Protein 8JGO (pdb70)

Radius of gyration: 25.56 Å; Cα contacts (8 Å, |Δi|>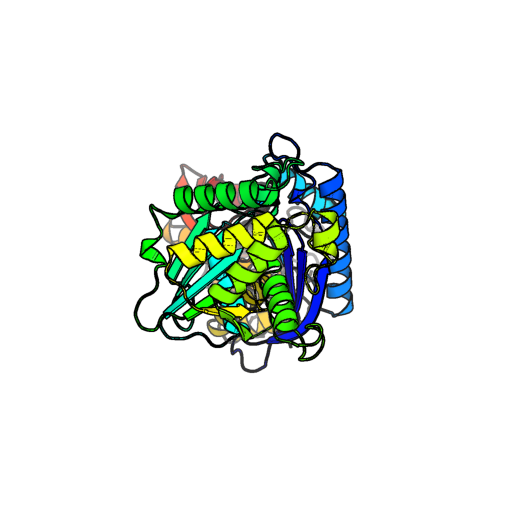4): 953; chains: 1; bounding box: 52×84×46 Å

Structure (mmCIF, N/CA/C/O backbone):
data_8JGO
#
_entry.id   8JGO
#
_cell.length_a   167.070
_cell.length_b   167.070
_cell.length_c   39.420
_cell.angle_alpha   90.00
_cell.angle_beta   90.00
_cell.angle_gamma   120.00
#
_symmetry.space_group_name_H-M   'P 61'
#
loop_
_entity.id
_entity.type
_entity.pdbx_description
1 polymer Exopolyphosphatase
2 non-polymer 'SULFATE ION'
3 non-polymer 'MAGNESIUM ION'
4 water water
#
loop_
_atom_site.group_PDB
_atom_site.id
_atom_site.type_symbol
_atom_site.label_atom_id
_atom_site.label_alt_id
_atom_site.label_comp_id
_atom_site.label_asym_id
_atom_site.label_entity_id
_atom_site.label_seq_id
_atom_site.pdbx_PDB_ins_code
_atom_site.Cartn_x
_atom_site.Cartn_y
_atom_site.Cartn_z
_atom_site.occupancy
_atom_site.B_iso_or_equiv
_atom_site.auth_seq_id
_atom_site.auth_comp_id
_atom_site.auth_asym_id
_atom_site.auth_atom_id
_atom_site.pdbx_PDB_model_num
ATOM 1 N N . HIS A 1 20 ? -20.410 35.083 -11.680 1.00 74.97 0 HIS A N 1
ATOM 2 C CA . HIS A 1 20 ? -20.423 35.681 -10.356 1.00 81.05 0 HIS A CA 1
ATOM 3 C C . HIS A 1 20 ? -21.701 36.496 -10.179 1.00 79.16 0 HIS A C 1
ATOM 4 O O . HIS A 1 20 ? -22.334 36.912 -11.154 1.00 64.40 0 HIS A O 1
ATOM 6 N N . MET A 1 21 ? -22.072 36.700 -8.912 1.00 70.38 1 MET A N 1
ATOM 7 C CA . MET A 1 21 ? -23.321 37.368 -8.561 1.00 66.96 1 MET A CA 1
ATOM 8 C C . MET A 1 21 ? -23.379 38.758 -9.182 1.00 61.18 1 MET A C 1
ATOM 9 O O . MET A 1 21 ? -22.412 39.519 -9.097 1.00 59.76 1 MET A O 1
ATOM 14 N N . ARG A 1 22 ? -24.505 39.079 -9.830 1.00 59.38 2 ARG A N 1
ATOM 15 C CA . ARG A 1 22 ? -24.787 40.429 -10.319 1.00 53.70 2 ARG A CA 1
ATOM 16 C C . ARG A 1 22 ? -25.902 41.030 -9.477 1.00 44.55 2 ARG A C 1
ATOM 17 O O . ARG A 1 22 ? -26.929 40.382 -9.253 1.00 51.44 2 ARG A O 1
ATOM 25 N N . VAL A 1 23 ? -25.689 42.260 -9.012 1.00 39.95 3 VAL A N 1
ATOM 26 C CA . VAL A 1 23 ? -26.541 42.921 -8.035 1.00 45.92 3 VAL A CA 1
ATOM 27 C C . VAL A 1 23 ? -26.882 44.314 -8.542 1.00 40.77 3 VAL A C 1
ATOM 28 O O . VAL A 1 23 ? -26.042 44.985 -9.150 1.00 42.21 3 VAL A O 1
ATOM 32 N N . ALA A 1 24 ? -28.112 44.749 -8.281 1.00 45.65 4 ALA A N 1
ATOM 33 C CA . ALA A 1 24 ? -28.596 46.066 -8.671 1.00 35.54 4 ALA A CA 1
ATOM 34 C C . ALA A 1 24 ? -29.144 46.765 -7.442 1.00 33.11 4 ALA A C 1
ATOM 35 O O . ALA A 1 24 ? -29.981 46.206 -6.723 1.00 30.78 4 ALA A O 1
ATOM 37 N N . VAL A 1 25 ? -28.657 47.975 -7.188 1.00 31.87 5 VAL A N 1
ATOM 38 C CA . VAL A 1 25 ? -29.137 48.782 -6.080 1.00 28.31 5 VAL A CA 1
ATOM 39 C C . VAL A 1 25 ? -29.453 50.167 -6.612 1.00 28.82 5 VAL A C 1
ATOM 40 O O . VAL A 1 25 ? -28.863 50.627 -7.593 1.00 29.11 5 VAL A O 1
ATOM 44 N N . ALA A 1 26 ? -30.398 50.831 -5.955 1.00 30.21 6 ALA A N 1
ATOM 45 C CA . ALA A 1 26 ? -30.811 52.159 -6.374 1.00 33.01 6 ALA A CA 1
ATOM 46 C C . ALA A 1 26 ? -31.262 52.944 -5.153 1.00 28.75 6 ALA A C 1
ATOM 47 O O . ALA A 1 26 ? -31.709 52.370 -4.159 1.00 30.20 6 ALA A O 1
ATOM 49 N N . ASP A 1 27 ? -31.122 54.266 -5.226 1.00 29.80 7 ASP A N 1
ATOM 50 C CA . ASP A 1 27 ? -31.624 55.152 -4.186 1.00 25.41 7 ASP A CA 1
ATOM 51 C C . ASP A 1 27 ? -32.439 56.279 -4.808 1.00 30.94 7 ASP A C 1
ATOM 52 O O . ASP A 1 27 ? -32.078 56.830 -5.851 1.00 32.00 7 ASP A O 1
ATOM 57 N N . VAL A 1 28 ? -33.532 56.612 -4.143 1.00 26.09 8 VAL A N 1
ATOM 58 C CA . VAL A 1 28 ? -34.450 57.663 -4.553 1.00 27.39 8 VAL A CA 1
ATOM 59 C C . VAL A 1 28 ? -34.282 58.812 -3.569 1.00 26.82 8 VAL A C 1
ATOM 60 O O . VAL A 1 28 ? -34.685 58.702 -2.408 1.00 27.37 8 VAL A O 1
ATOM 64 N N . GLY A 1 29 ? -33.695 59.910 -4.020 1.00 27.59 9 GLY A N 1
ATOM 65 C CA . GLY A 1 29 ? -33.454 61.077 -3.202 1.00 26.43 9 GLY A CA 1
ATOM 66 C C . GLY A 1 29 ? -34.461 62.184 -3.448 1.00 28.98 9 GLY A C 1
ATOM 67 O O . GLY A 1 29 ? -35.561 61.961 -3.961 1.00 34.24 9 GLY A O 1
ATOM 68 N N . THR A 1 30 ? -34.083 63.405 -3.083 1.00 30.29 10 THR A N 1
ATOM 69 C CA . THR A 1 30 ? -34.984 64.536 -3.240 1.00 27.93 10 THR A CA 1
ATOM 70 C C . THR A 1 30 ? -34.771 65.263 -4.552 1.00 34.44 10 THR A C 1
ATOM 71 O O . THR A 1 30 ? -35.738 65.749 -5.150 1.00 39.12 10 THR A O 1
ATOM 75 N N . ASN A 1 31 ? -33.533 65.329 -5.022 1.00 30.80 11 ASN A N 1
ATOM 76 C CA . ASN A 1 31 ? -33.227 65.925 -6.309 1.00 35.45 11 ASN A CA 1
ATOM 77 C C . ASN A 1 31 ? -33.128 64.901 -7.428 1.00 39.40 11 ASN A C 1
ATOM 78 O O . ASN A 1 31 ? -33.623 65.137 -8.530 1.00 38.86 11 ASN A O 1
ATOM 83 N N . SER A 1 32 ? -32.509 63.753 -7.181 1.00 38.25 12 SER A N 1
ATOM 84 C CA . SER A 1 32 ? -32.308 62.780 -8.243 1.00 36.51 12 SER A CA 1
ATOM 85 C C . SER A 1 32 ? -32.353 61.375 -7.673 1.00 32.36 12 SER A C 1
ATOM 86 O O . SER A 1 32 ? -32.342 61.173 -6.456 1.00 33.40 12 SER A O 1
ATOM 89 N N . SER A 1 33 ? -32.416 60.402 -8.576 1.00 32.82 13 SER A N 1
ATOM 90 C CA . SER A 1 33 ? -32.342 58.994 -8.223 1.00 35.57 13 SER A CA 1
ATOM 91 C C . SER A 1 33 ? -31.137 58.372 -8.917 1.00 38.11 13 SER A C 1
ATOM 92 O O . SER A 1 33 ? -30.740 58.809 -10.000 1.00 33.19 13 SER A O 1
ATOM 95 N N . HIS A 1 34 ? -30.565 57.345 -8.284 1.00 29.58 14 HIS A N 1
ATOM 96 C CA . HIS A 1 34 ? -29.315 56.748 -8.729 1.00 31.98 14 HIS A CA 1
ATOM 97 C C . HIS A 1 34 ? -29.403 55.236 -8.700 1.00 34.13 14 HIS A C 1
ATOM 98 O O . HIS A 1 34 ? -29.899 54.664 -7.729 1.00 35.31 14 HIS A O 1
ATOM 105 N N . LEU A 1 35 ? -28.846 54.606 -9.728 1.00 29.62 15 LEU A N 1
ATOM 106 C CA . LEU A 1 35 ? -28.772 53.161 -9.858 1.00 30.54 15 LEU A CA 1
ATOM 107 C C . LEU A 1 35 ? -27.315 52.734 -10.013 1.00 33.73 15 LEU A C 1
ATOM 108 O O . LEU A 1 35 ? -26.526 53.422 -10.664 1.00 34.17 15 LEU A O 1
ATOM 113 N N . LEU A 1 36 ? -26.967 51.591 -9.413 1.00 32.29 16 LEU A N 1
ATOM 114 C CA . LEU A 1 36 ? -25.650 50.971 -9.594 1.00 33.83 16 LEU A CA 1
ATOM 115 C C . LEU A 1 36 ? -25.848 49.490 -9.885 1.00 33.70 16 LEU A C 1
ATOM 116 O O . LEU A 1 36 ? -26.561 48.801 -9.147 1.00 36.56 16 LEU A O 1
ATOM 121 N N . ILE A 1 37 ? -25.242 49.009 -10.970 1.00 43.73 17 ILE A N 1
ATOM 122 C CA . ILE A 1 37 ? -25.216 47.591 -11.317 1.00 35.13 17 ILE A CA 1
ATOM 123 C C . ILE A 1 37 ? -23.772 47.122 -11.232 1.00 37.81 17 ILE A C 1
ATOM 124 O O . ILE A 1 37 ? -22.880 47.749 -11.810 1.00 39.50 17 ILE A O 1
ATOM 129 N N . ALA A 1 38 ? -23.543 46.032 -10.502 1.00 39.16 18 ALA A N 1
ATOM 130 C CA . ALA A 1 38 ? -22.191 45.568 -10.230 1.00 41.69 18 ALA A CA 1
ATOM 131 C C . ALA A 1 38 ? -22.199 44.056 -10.076 1.00 47.79 18 ALA A C 1
ATOM 132 O O . ALA A 1 38 ? -23.251 43.424 -9.913 1.00 46.23 18 ALA A O 1
ATOM 134 N N . GLU A 1 39 ? -20.995 43.489 -10.124 1.00 43.31 19 GLU A N 1
ATOM 135 C CA . GLU A 1 39 ? -20.756 42.058 -10.026 1.00 47.34 19 GLU A CA 1
ATOM 136 C C . GLU A 1 39 ? -19.765 41.812 -8.901 1.00 52.53 19 GLU A C 1
ATOM 137 O O . GLU A 1 39 ? -18.741 42.501 -8.816 1.00 49.50 19 GLU A O 1
ATOM 143 N N . ALA A 1 40 ? -20.074 40.850 -8.031 1.00 51.72 20 ALA A N 1
ATOM 144 C CA . ALA A 1 40 ? -19.191 40.558 -6.909 1.00 53.74 20 ALA A CA 1
ATOM 145 C C . ALA A 1 40 ? -17.863 40.011 -7.414 1.00 57.13 20 ALA A C 1
ATOM 146 O O . ALA A 1 40 ? -17.781 39.411 -8.488 1.00 56.78 20 ALA A O 1
ATOM 148 N N . LEU A 1 41 ? -16.808 40.262 -6.644 1.00 59.63 21 LEU A N 1
ATOM 149 C CA . LEU A 1 41 ? -15.461 39.798 -6.943 1.00 62.40 21 LEU A CA 1
ATOM 150 C C . LEU A 1 41 ? -15.212 38.434 -6.297 1.00 65.72 21 LEU A C 1
ATOM 151 O O . LEU A 1 41 ? -15.717 38.163 -5.201 1.00 64.23 21 LEU A O 1
ATOM 156 N N . PRO A 1 42 ? -14.441 37.557 -6.949 1.00 71.92 22 PRO A N 1
ATOM 157 C CA . PRO A 1 42 ? -14.209 36.218 -6.390 1.00 69.27 22 PRO A CA 1
ATOM 158 C C . PRO A 1 42 ? -13.427 36.275 -5.088 1.00 74.68 22 PRO A C 1
ATOM 159 O O . PRO A 1 42 ? -12.650 37.201 -4.841 1.00 74.04 22 PRO A O 1
ATOM 163 N N . GLY A 1 43 ? -13.636 35.257 -4.250 1.00 73.57 23 GLY A N 1
ATOM 164 C CA . GLY A 1 43 ? -12.973 35.160 -2.963 1.00 73.84 23 GLY A CA 1
ATOM 165 C C . GLY A 1 43 ? -13.836 35.512 -1.769 1.00 72.30 23 GLY A C 1
ATOM 166 O O . GLY A 1 43 ? -13.324 35.509 -0.644 1.00 77.22 23 GLY A O 1
ATOM 167 N N . ASP A 1 44 ? -15.125 35.797 -1.974 1.00 61.37 24 ASP A N 1
ATOM 168 C CA . ASP A 1 44 ? -16.050 36.179 -0.898 1.00 72.80 24 ASP A CA 1
ATOM 169 C C . ASP A 1 44 ? -15.465 37.284 -0.023 1.00 67.07 24 ASP A C 1
ATOM 170 O O . ASP A 1 44 ? -15.561 37.246 1.205 1.00 66.41 24 ASP A O 1
ATOM 175 N N . ALA A 1 45 ? -14.855 38.281 -0.664 1.00 60.47 25 ALA A N 1
ATOM 176 C CA . ALA A 1 45 ? -14.158 39.345 0.043 1.00 63.61 25 ALA A CA 1
ATOM 177 C C . ALA A 1 45 ? -14.966 40.630 0.154 1.00 60.24 25 ALA A C 1
ATOM 178 O O . ALA A 1 45 ? -14.436 41.628 0.647 1.00 60.11 25 ALA A O 1
ATOM 180 N N . GLY A 1 46 ? -16.222 40.635 -0.292 1.00 52.75 26 GLY A N 1
ATOM 181 C CA . GLY A 1 46 ? -17.080 41.797 -0.146 1.00 50.57 26 GLY A CA 1
ATOM 182 C C . GLY A 1 46 ? -16.890 42.890 -1.174 1.00 50.82 26 GLY A C 1
ATOM 183 O O . GLY A 1 46 ? -17.460 43.977 -1.010 1.00 51.53 26 GLY A O 1
ATOM 184 N N . GLY A 1 47 ? -16.112 42.643 -2.227 1.00 51.95 27 GLY A N 1
ATOM 185 C CA . GLY A 1 47 ? -15.844 43.640 -3.238 1.00 53.39 27 GLY A CA 1
ATOM 186 C C . GLY A 1 47 ? -16.689 43.445 -4.486 1.00 51.77 27 GLY A C 1
ATOM 187 O O . GLY A 1 47 ? -17.310 42.408 -4.689 1.00 45.75 27 GLY A O 1
ATOM 188 N N . PHE A 1 48 ? -16.704 44.478 -5.329 1.00 46.99 28 PHE A N 1
ATOM 189 C CA . PHE A 1 48 ? -17.489 44.431 -6.553 1.00 46.45 28 PHE A CA 1
ATOM 190 C C . PHE A 1 48 ? -16.770 45.169 -7.671 1.00 46.88 28 PHE A C 1
ATOM 191 O O . PHE A 1 48 ? -15.920 46.032 -7.435 1.00 48.72 28 PHE A O 1
ATOM 199 N N . ARG A 1 49 ? -17.131 44.808 -8.900 1.00 46.19 29 ARG A N 1
ATOM 200 C CA . ARG A 1 49 ? -16.730 45.514 -10.108 1.00 52.54 29 ARG A CA 1
ATOM 201 C C . ARG A 1 49 ? -17.955 46.192 -10.711 1.00 48.85 29 ARG A C 1
ATOM 202 O O . ARG A 1 49 ? -18.991 45.548 -10.893 1.00 47.34 29 ARG A O 1
ATOM 210 N N . VAL A 1 50 ? -17.833 47.482 -11.024 1.00 53.68 30 VAL A N 1
ATOM 211 C CA . VAL A 1 50 ? -18.960 48.245 -11.550 1.00 46.48 30 VAL A CA 1
ATOM 212 C C . VAL A 1 50 ? -19.276 47.795 -12.971 1.00 50.64 30 VAL A C 1
ATOM 213 O O . VAL A 1 50 ? -18.388 47.715 -13.827 1.00 52.90 30 VAL A O 1
ATOM 217 N N . ILE A 1 51 ? -20.551 47.528 -13.235 1.00 46.42 31 ILE A N 1
ATOM 218 C CA . ILE A 1 51 ? -21.021 47.210 -14.576 1.00 45.80 31 ILE A CA 1
ATOM 219 C C . ILE A 1 51 ? -21.652 48.424 -15.244 1.00 52.71 31 ILE A C 1
ATOM 220 O O . ILE A 1 51 ? -21.290 48.781 -16.365 1.00 53.03 31 ILE A O 1
ATOM 225 N N . ASP A 1 52 ? -22.592 49.081 -14.563 1.00 40.67 32 ASP A N 1
ATOM 226 C CA . ASP A 1 52 ? -23.252 50.240 -15.143 1.00 49.47 32 ASP A CA 1
ATOM 227 C C . ASP A 1 52 ? -23.814 51.122 -14.036 1.00 46.81 32 ASP A C 1
ATOM 228 O O . ASP A 1 52 ? -24.071 50.661 -12.919 1.00 43.97 32 ASP A O 1
ATOM 233 N N . THR A 1 53 ? -23.968 52.405 -14.351 1.00 47.24 33 THR A N 1
ATOM 234 C CA . THR A 1 53 ? -24.545 53.368 -13.434 1.00 40.19 33 THR A CA 1
ATOM 235 C C . THR A 1 53 ? -25.513 54.248 -14.202 1.00 46.14 33 THR A C 1
ATOM 236 O O . THR A 1 53 ? -25.315 54.509 -15.391 1.00 47.46 33 THR A O 1
ATOM 240 N N . LEU A 1 54 ? -26.555 54.712 -13.513 1.00 38.49 34 LEU A N 1
ATOM 241 C CA . LEU A 1 54 ? -27.539 55.607 -14.108 1.00 42.14 34 LEU A CA 1
ATOM 242 C C . LEU A 1 54 ? -27.980 56.634 -13.070 1.00 39.07 34 LEU A C 1
ATOM 243 O O . LEU A 1 54 ? -28.018 56.340 -11.869 1.00 39.09 34 LEU A O 1
ATOM 248 N N . LYS A 1 55 ? -28.249 57.852 -13.536 1.00 39.44 35 LYS A N 1
ATOM 249 C CA . LYS A 1 55 ? -28.839 58.913 -12.730 1.00 34.16 35 LYS A CA 1
ATOM 250 C C . LYS A 1 55 ? -30.114 59.390 -13.415 1.00 44.08 35 LYS A C 1
ATOM 251 O O . LYS A 1 55 ? -30.161 59.488 -14.643 1.00 40.35 35 LYS A O 1
ATOM 257 N N . ASP A 1 56 ? -31.152 59.652 -12.626 1.00 40.30 36 ASP A N 1
ATOM 258 C CA . ASP A 1 56 ? -32.415 60.175 -13.124 1.00 42.88 36 ASP A CA 1
ATOM 259 C C . ASP A 1 56 ? -32.720 61.445 -12.351 1.00 41.17 36 ASP A C 1
ATOM 260 O O . ASP A 1 56 ? -32.654 61.451 -11.114 1.00 29.44 36 ASP A O 1
ATOM 265 N N . ARG A 1 57 ? -33.021 62.530 -13.070 1.00 33.44 37 ARG A N 1
ATOM 266 C CA . ARG A 1 57 ? -33.315 63.806 -12.412 1.00 44.58 37 ARG A CA 1
ATOM 267 C C . ARG A 1 57 ? -34.794 63.797 -12.014 1.00 45.09 37 ARG A C 1
ATOM 268 O O . ARG A 1 57 ? -35.661 64.373 -12.674 1.00 35.16 37 ARG A O 1
ATOM 276 N N . THR A 1 58 ? -35.081 63.121 -10.887 1.00 38.32 38 THR A N 1
ATOM 277 C CA . THR A 1 58 ? -36.469 62.898 -10.497 1.00 37.53 38 THR A CA 1
ATOM 278 C C . THR A 1 58 ? -37.093 64.143 -9.882 1.00 35.70 38 THR A C 1
ATOM 279 O O . THR A 1 58 ? -38.275 64.406 -10.113 1.00 32.82 38 THR A O 1
ATOM 283 N N . ARG A 1 59 ? -36.334 64.894 -9.083 1.00 37.81 39 ARG A N 1
ATOM 284 C CA . ARG A 1 59 ? -36.760 66.199 -8.566 1.00 39.13 39 ARG A CA 1
ATOM 285 C C . ARG A 1 59 ? -38.079 66.100 -7.794 1.00 34.90 39 ARG A C 1
ATOM 286 O O . ARG A 1 59 ? -38.957 66.952 -7.898 1.00 39.09 39 ARG A O 1
ATOM 294 N N . LEU A 1 60 ? -38.196 65.052 -6.973 1.00 39.90 40 LEU A N 1
ATOM 295 C CA . LEU A 1 60 ? -39.370 64.886 -6.122 1.00 34.13 40 LEU A CA 1
ATOM 296 C C . LEU A 1 60 ? -39.585 66.079 -5.197 1.00 39.29 40 LEU A C 1
ATOM 297 O O . LEU A 1 60 ? -40.728 66.395 -4.855 1.00 37.24 40 LEU A O 1
ATOM 302 N N . GLY A 1 61 ? -38.506 66.735 -4.762 1.00 39.98 41 GLY A N 1
ATOM 303 C CA . GLY A 1 61 ? -38.624 67.863 -3.857 1.00 39.88 41 GLY A CA 1
ATOM 304 C C . GLY A 1 61 ? -39.355 69.050 -4.440 1.00 41.56 41 GLY A C 1
ATOM 305 O O . GLY A 1 61 ? -39.793 69.917 -3.678 1.00 44.63 41 GLY A O 1
ATOM 306 N N . GLU A 1 62 ? -39.490 69.106 -5.765 1.00 36.68 42 GLU A N 1
ATOM 307 C CA . GLU A 1 62 ? -40.284 70.113 -6.449 1.00 45.66 42 GLU A CA 1
ATOM 308 C C . GLU A 1 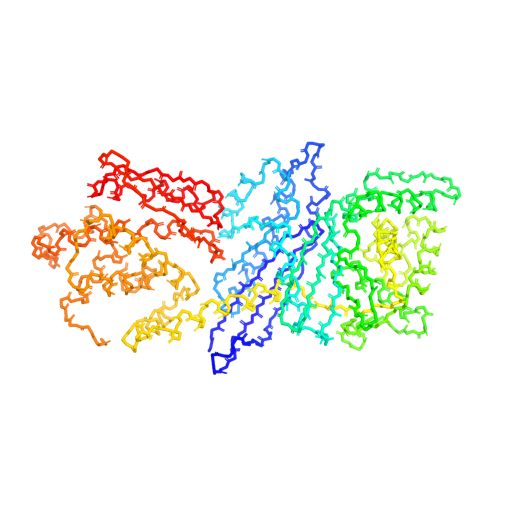62 ? -41.701 69.642 -6.727 1.00 43.72 42 GLU A C 1
ATOM 309 O O . GLU A 1 62 ? -42.449 70.350 -7.397 1.00 42.78 42 GLU A O 1
ATOM 315 N N . CYS A 1 63 ? -42.065 68.454 -6.247 1.00 42.29 43 CYS A N 1
ATOM 316 C CA . CYS A 1 63 ? -43.364 67.829 -6.472 1.00 43.86 43 CYS A CA 1
ATOM 317 C C . CYS A 1 63 ? -44.082 67.579 -5.153 1.00 35.23 43 CYS A C 1
ATOM 318 O O . CYS A 1 63 ? -44.804 66.595 -5.009 1.00 38.81 43 CYS A O 1
ATOM 321 N N . LEU A 1 64 ? -43.857 68.444 -4.174 1.00 39.78 44 LEU A N 1
ATOM 322 C CA . LEU A 1 64 ? -44.427 68.310 -2.839 1.00 43.14 44 LEU A CA 1
ATOM 323 C C . LEU A 1 64 ? -45.397 69.455 -2.598 1.00 49.73 44 LEU A C 1
ATOM 324 O O . LEU A 1 64 ? -45.041 70.618 -2.817 1.00 65.77 44 LEU A O 1
ATOM 329 N N . ASP A 1 65 ? -46.614 69.138 -2.150 1.00 51.72 45 ASP A N 1
ATOM 330 C CA . ASP A 1 65 ? -47.588 70.186 -1.871 1.00 49.18 45 ASP A CA 1
ATOM 331 C C . ASP A 1 65 ? -47.226 70.867 -0.548 1.00 52.26 45 ASP A C 1
ATOM 332 O O . ASP A 1 65 ? -46.157 70.641 0.026 1.00 56.97 45 ASP A O 1
ATOM 337 N N . THR A 1 66 ? -48.124 71.713 -0.037 1.00 64.57 46 THR A N 1
ATOM 338 C CA . THR A 1 66 ? -47.775 72.510 1.137 1.00 65.85 46 THR A CA 1
ATOM 339 C C . THR A 1 66 ? -47.606 71.645 2.380 1.00 62.09 46 THR A C 1
ATOM 340 O O . THR A 1 66 ? -46.756 71.940 3.227 1.00 69.61 46 THR A O 1
ATOM 344 N N . ARG A 1 67 ? -48.377 70.566 2.496 1.00 66.48 47 ARG A N 1
ATOM 345 C CA . ARG A 1 67 ? -48.268 69.650 3.626 1.00 61.79 47 ARG A CA 1
ATOM 346 C C . ARG A 1 67 ? -47.172 68.632 3.451 1.00 56.13 47 ARG A C 1
ATOM 347 O O . ARG A 1 67 ? -47.052 67.727 4.282 1.00 64.57 47 ARG A O 1
ATOM 355 N N . GLY A 1 68 ? -46.368 68.735 2.402 1.00 54.14 48 GLY A N 1
ATOM 356 C CA . GLY A 1 68 ? -45.305 67.777 2.224 1.00 45.54 48 GLY A CA 1
ATOM 357 C C . GLY A 1 68 ? -45.693 66.505 1.511 1.00 36.20 48 GLY A C 1
ATOM 358 O O . GLY A 1 68 ? -44.853 65.609 1.390 1.00 36.44 48 GLY A O 1
ATOM 359 N N . GLU A 1 69 ? -46.921 66.404 1.010 1.00 37.94 49 GLU A N 1
ATOM 360 C CA . GLU A 1 69 ? -47.348 65.225 0.261 1.00 39.53 49 GLU A CA 1
ATOM 361 C C . GLU A 1 69 ? -46.787 65.233 -1.151 1.00 36.48 49 GLU A C 1
ATOM 362 O O . GLU A 1 69 ? -46.820 66.254 -1.841 1.00 38.96 49 GLU A O 1
ATOM 368 N N . LEU A 1 70 ? -46.311 64.072 -1.593 1.00 35.35 50 LEU A N 1
ATOM 369 C CA . LEU A 1 70 ? -45.917 63.901 -2.984 1.00 37.62 50 LEU A CA 1
ATOM 370 C C . LEU A 1 70 ? -47.155 63.898 -3.877 1.00 32.18 50 LEU A C 1
ATOM 371 O O . LEU A 1 70 ? -48.096 63.142 -3.632 1.00 34.57 50 LEU A O 1
ATOM 376 N N . THR A 1 71 ? -47.155 64.748 -4.911 1.00 32.57 51 THR A N 1
ATOM 377 C CA . THR A 1 71 ? -48.266 64.863 -5.850 1.00 33.29 51 THR A CA 1
ATOM 378 C C . THR A 1 71 ? -48.282 63.707 -6.852 1.00 33.09 51 THR A C 1
ATOM 379 O O . THR A 1 71 ? -47.271 63.027 -7.041 1.00 35.96 51 THR A O 1
ATOM 383 N N . PRO A 1 72 ? -49.406 63.497 -7.538 1.00 34.97 52 PRO A N 1
ATOM 384 C CA . PRO A 1 72 ? -49.422 62.523 -8.643 1.00 37.13 52 PRO A CA 1
ATOM 385 C C . PRO A 1 72 ? -48.352 62.771 -9.697 1.00 38.40 52 PRO A C 1
ATOM 386 O O . PRO A 1 72 ? -47.920 61.809 -10.345 1.00 39.26 52 PRO A O 1
ATOM 390 N N . GLU A 1 73 ? -47.891 64.021 -9.874 1.00 36.00 53 GLU A N 1
ATOM 391 C CA . GLU A 1 73 ? -46.790 64.275 -10.802 1.00 37.76 53 GLU A CA 1
ATOM 392 C C . GLU A 1 73 ? -45.493 63.674 -10.295 1.00 33.95 53 GLU A C 1
ATOM 393 O O . GLU A 1 73 ? -44.744 63.057 -11.061 1.00 36.78 53 GLU A O 1
ATOM 399 N N . GLY A 1 74 ? -45.199 63.857 -9.008 1.00 35.76 54 GLY A N 1
ATOM 400 C CA . GLY A 1 74 ? -44.040 63.214 -8.431 1.00 32.47 54 GLY A CA 1
ATOM 401 C C . GLY A 1 74 ? -44.124 61.703 -8.472 1.00 31.38 54 GLY A C 1
ATOM 402 O O . GLY A 1 74 ? -43.103 61.030 -8.640 1.00 35.42 54 GLY A O 1
ATOM 403 N N . GLU A 1 75 ? -45.323 61.147 -8.277 1.00 31.10 55 GLU A N 1
ATOM 404 C CA . GLU A 1 75 ? -45.497 59.702 -8.412 1.00 33.14 55 GLU A CA 1
ATOM 405 C C . GLU A 1 75 ? -45.191 59.251 -9.832 1.00 35.43 55 GLU A C 1
ATOM 406 O O . GLU A 1 75 ? -44.580 58.197 -10.042 1.00 38.61 55 GLU A O 1
ATOM 412 N N . GLU A 1 76 ? -45.607 60.033 -10.818 1.00 34.13 56 GLU A N 1
ATOM 413 C CA . GLU A 1 76 ? -45.285 59.697 -12.199 1.00 38.96 56 GLU A CA 1
ATOM 414 C C . GLU A 1 76 ? -43.777 59.752 -12.440 1.00 42.31 56 GLU A C 1
ATOM 415 O O . GLU A 1 76 ? -43.218 58.884 -13.125 1.00 37.88 56 GLU A O 1
ATOM 421 N N . ARG A 1 77 ? -43.098 60.753 -11.871 1.00 36.51 57 ARG A N 1
ATOM 422 C CA . ARG A 1 77 ? -41.666 60.862 -12.078 1.00 35.95 57 ARG A CA 1
ATOM 423 C C . ARG A 1 77 ? -40.929 59.749 -11.341 1.00 38.08 57 ARG A C 1
ATOM 424 O O . ARG A 1 77 ? -39.905 59.246 -11.821 1.00 39.30 57 ARG A O 1
ATOM 432 N N . LEU A 1 78 ? -41.424 59.368 -10.160 1.00 32.22 58 LEU A N 1
ATOM 433 C CA . LEU A 1 78 ? -40.859 58.231 -9.443 1.00 29.90 58 LEU A CA 1
ATOM 434 C C . LEU A 1 78 ? -41.007 56.951 -10.255 1.00 37.50 58 LEU A C 1
ATOM 435 O O . LEU A 1 78 ? -40.041 56.206 -10.444 1.00 33.86 58 LEU A O 1
ATOM 440 N N . ALA A 1 79 ? -42.224 56.671 -10.729 1.00 34.17 59 ALA A N 1
ATOM 441 C CA . ALA A 1 79 ? -42.473 55.405 -11.460 1.00 37.42 59 ALA A CA 1
ATOM 442 C C . ALA A 1 79 ? -41.617 55.350 -12.731 1.00 38.74 59 ALA A C 1
ATOM 443 O O . ALA A 1 79 ? -41.120 54.264 -13.056 1.00 42.21 59 ALA A O 1
ATOM 445 N N . SER A 1 80 ? -41.448 56.487 -13.405 1.00 39.14 60 SER A N 1
ATOM 446 C CA . SER A 1 80 ? -40.647 56.536 -14.655 1.00 48.05 60 SER A CA 1
ATOM 447 C C . SER A 1 80 ? -39.182 56.225 -14.340 1.00 41.16 60 SER A C 1
ATOM 448 O O . SER A 1 80 ? -38.588 55.409 -15.062 1.00 41.03 60 SER A O 1
ATOM 451 N N . ALA A 1 81 ? -38.634 56.849 -13.293 1.00 37.89 61 ALA A N 1
ATOM 452 C CA . ALA A 1 81 ? -37.254 56.561 -12.908 1.00 37.52 61 ALA A CA 1
ATOM 453 C C . ALA A 1 81 ? -37.073 55.076 -12.609 1.00 36.72 61 ALA A C 1
ATOM 454 O O . ALA A 1 81 ? -36.120 54.445 -13.085 1.00 39.22 61 ALA A O 1
ATOM 456 N N . LEU A 1 82 ? -37.995 54.492 -11.840 1.00 37.46 62 LEU A N 1
ATOM 457 C CA . LEU A 1 82 ? -37.848 53.104 -11.417 1.00 33.60 62 LEU A CA 1
ATOM 458 C C . LEU A 1 82 ? -38.084 52.136 -12.562 1.00 41.97 62 LEU A C 1
ATOM 459 O O . LEU A 1 82 ? -37.614 50.994 -12.508 1.00 37.33 62 LEU A O 1
ATOM 464 N N . THR A 1 83 ? -38.807 52.570 -13.597 1.00 43.14 63 THR A N 1
ATOM 465 C CA . THR A 1 83 ? -38.979 51.742 -14.781 1.00 41.65 63 THR A CA 1
ATOM 466 C C . THR A 1 83 ? -37.710 51.734 -15.624 1.00 43.34 63 THR A C 1
ATOM 467 O O . THR A 1 83 ? -37.273 50.677 -16.083 1.00 52.13 63 THR A O 1
ATOM 471 N N . ARG A 1 84 ? -37.093 52.901 -15.826 1.00 45.17 64 ARG A N 1
ATOM 472 C CA . ARG A 1 84 ? -35.790 52.936 -16.480 1.00 50.97 64 ARG A CA 1
ATOM 473 C C . ARG A 1 84 ? -34.788 52.075 -15.724 1.00 44.40 64 ARG A C 1
ATOM 474 O O . ARG A 1 84 ? -34.046 51.293 -16.327 1.00 52.25 64 ARG A O 1
ATOM 482 N N . PHE A 1 85 ? -34.761 52.205 -14.396 1.00 46.72 65 PHE A N 1
ATOM 483 C CA . PHE A 1 85 ? -33.820 51.433 -13.590 1.00 43.41 65 PHE A CA 1
ATOM 484 C C . PHE A 1 85 ? -34.057 49.943 -13.769 1.00 46.86 65 PHE A C 1
ATOM 485 O O . PHE A 1 85 ? -33.114 49.177 -13.995 1.00 41.46 65 PHE A O 1
ATOM 493 N N . ARG A 1 86 ? -35.320 49.515 -13.680 1.00 42.53 66 ARG A N 1
ATOM 494 C CA . ARG A 1 86 ? -35.617 48.093 -13.777 1.00 42.90 66 ARG A CA 1
ATOM 495 C C . ARG A 1 86 ? -35.208 47.531 -15.135 1.00 46.24 66 ARG A C 1
ATOM 496 O O . ARG A 1 86 ? -34.745 46.387 -15.213 1.00 56.58 66 ARG A O 1
ATOM 504 N N . GLU A 1 87 ? -35.331 48.328 -16.206 1.00 51.41 67 GLU A N 1
ATOM 505 C CA . GLU A 1 87 ? -34.972 47.832 -17.536 1.00 57.40 67 GLU A CA 1
ATOM 506 C C . GLU A 1 87 ? -33.461 47.712 -17.693 1.00 53.95 67 GLU A C 1
ATOM 507 O O . GLU A 1 87 ? -32.978 46.797 -18.372 1.00 57.59 67 GLU A O 1
ATOM 513 N N . LEU A 1 88 ? -32.699 48.644 -17.110 1.00 47.78 68 LEU A N 1
ATOM 514 C CA . LEU A 1 88 ? -31.245 48.553 -17.213 1.00 41.81 68 LEU A CA 1
ATOM 515 C C . LEU A 1 88 ? -30.724 47.363 -16.421 1.00 50.77 68 LEU A C 1
ATOM 516 O O . LEU A 1 88 ? -29.880 46.610 -16.915 1.00 52.51 68 LEU A O 1
ATOM 521 N N . ALA A 1 89 ? -31.260 47.143 -15.217 1.00 47.90 69 ALA A N 1
ATOM 522 C CA . ALA A 1 89 ? -30.885 45.972 -14.429 1.00 46.13 69 ALA A CA 1
ATOM 523 C C . ALA A 1 89 ? -31.212 44.676 -15.161 1.00 52.46 69 ALA A C 1
ATOM 524 O O . ALA A 1 89 ? -30.380 43.763 -15.220 1.00 58.29 69 ALA A O 1
ATOM 526 N N . ALA A 1 90 ? -32.426 44.564 -15.716 1.00 53.99 70 ALA A N 1
ATOM 527 C CA . ALA A 1 90 ? -32.784 43.357 -16.458 1.00 56.52 70 ALA A CA 1
ATOM 528 C C . ALA A 1 90 ? -31.863 43.157 -17.654 1.00 55.68 70 ALA A C 1
ATOM 529 O O . ALA A 1 90 ? -31.367 42.048 -17.888 1.00 60.72 70 ALA A O 1
ATOM 531 N N . SER A 1 91 ? -31.604 44.234 -18.401 1.00 55.34 71 SER A N 1
ATOM 532 C CA . SER A 1 91 ? -30.711 44.216 -19.554 1.00 54.56 71 SER A CA 1
ATOM 533 C C . SER A 1 91 ? -29.306 43.722 -19.210 1.00 70.19 71 SER A C 1
ATOM 534 O O . SER A 1 91 ? -28.568 43.308 -20.115 1.00 63.35 71 SER A O 1
ATOM 537 N N . ALA A 1 92 ? -28.913 43.765 -17.931 1.00 62.25 72 ALA A N 1
ATOM 538 C CA . ALA A 1 92 ? -27.582 43.362 -17.497 1.00 53.58 72 ALA A CA 1
ATOM 539 C C . ALA A 1 92 ? -27.593 42.106 -16.629 1.00 59.84 72 ALA A C 1
ATOM 540 O O . ALA A 1 92 ? -26.585 41.801 -15.986 1.00 61.19 72 ALA A O 1
ATOM 542 N N . GLY A 1 93 ? -28.713 41.387 -16.583 1.00 52.60 73 GLY A N 1
ATOM 543 C CA . GLY A 1 93 ? -28.800 40.168 -15.801 1.00 56.16 73 GLY A CA 1
ATOM 544 C C . GLY A 1 93 ? -28.783 40.345 -14.299 1.00 60.93 73 GLY A C 1
ATOM 545 O O . GLY A 1 93 ? -28.541 39.372 -13.581 1.00 60.59 73 GLY A O 1
ATOM 546 N N . ALA A 1 94 ? -29.059 41.553 -13.795 1.00 61.24 74 ALA A N 1
ATOM 547 C CA . ALA A 1 94 ? -28.945 41.804 -12.360 1.00 56.89 74 ALA A CA 1
ATOM 548 C C . ALA A 1 94 ? -30.135 41.258 -11.585 1.00 63.38 74 ALA A C 1
ATOM 549 O O . ALA A 1 94 ? -29.999 40.924 -10.401 1.00 62.72 74 ALA A O 1
ATOM 551 N N . GLY A 1 95 ? -31.297 41.183 -12.216 1.00 53.81 75 GLY A N 1
ATOM 552 C CA . GLY A 1 95 ? -32.495 40.718 -11.539 1.00 55.16 75 GLY A CA 1
ATOM 553 C C . GLY A 1 95 ? -33.171 41.831 -10.760 1.00 58.73 75 GLY A C 1
ATOM 554 O O . GLY A 1 95 ? -33.390 42.923 -11.290 1.00 59.97 75 GLY A O 1
ATOM 555 N N . ASP A 1 96 ? -33.503 41.553 -9.502 1.00 46.84 76 ASP A N 1
ATOM 556 C CA . ASP A 1 96 ? -34.265 42.502 -8.706 1.00 49.98 76 ASP A CA 1
ATOM 557 C C . ASP A 1 96 ? -33.404 43.704 -8.324 1.00 44.57 76 ASP A C 1
ATOM 558 O O . ASP A 1 96 ? -32.184 43.603 -8.176 1.00 45.77 76 ASP A O 1
ATOM 563 N N . VAL A 1 97 ? -34.051 44.856 -8.174 1.00 38.45 77 VAL A N 1
ATOM 564 C CA . VAL A 1 97 ? -33.380 46.083 -7.761 1.00 34.34 77 VAL A CA 1
ATOM 565 C C . VAL A 1 97 ? -33.827 46.391 -6.345 1.00 35.78 77 VAL A C 1
ATOM 566 O O . VAL A 1 97 ? -35.027 46.510 -6.073 1.00 35.54 77 VAL A O 1
ATOM 570 N N . ARG A 1 98 ? -32.873 46.481 -5.437 1.00 27.28 78 ARG A N 1
ATOM 571 C CA . ARG A 1 98 ? -33.171 46.957 -4.102 1.00 35.68 78 ARG A CA 1
ATOM 572 C C . ARG A 1 98 ? -33.206 48.478 -4.156 1.00 33.25 78 ARG A C 1
ATOM 573 O O . ARG A 1 98 ? -32.323 49.095 -4.762 1.00 31.99 78 ARG A O 1
ATOM 581 N N . VAL A 1 99 ? -34.241 49.085 -3.579 1.00 35.55 79 VAL A N 1
ATOM 582 C CA . VAL A 1 99 ? -34.417 50.534 -3.671 1.00 31.67 79 VAL A CA 1
ATOM 583 C C . VAL A 1 99 ? -34.612 51.088 -2.276 1.00 25.88 79 VAL A C 1
ATOM 584 O O . VAL A 1 99 ? -35.554 50.699 -1.576 1.00 27.13 79 VAL A O 1
ATOM 588 N N . TYR A 1 100 ? -33.734 52.006 -1.880 1.00 24.91 80 TYR A N 1
ATOM 589 C CA . TYR A 1 100 ? -33.888 52.778 -0.661 1.00 25.26 80 TYR A CA 1
ATOM 590 C C . TYR A 1 100 ? -34.310 54.204 -1.013 1.00 28.48 80 TYR A C 1
ATOM 591 O O . TYR A 1 100 ? -33.953 54.727 -2.071 1.00 28.58 80 TYR A O 1
ATOM 600 N N . ALA A 1 101 ? -35.074 54.831 -0.127 1.00 23.94 81 ALA A N 1
ATOM 601 C CA . ALA A 1 101 ? -35.566 56.185 -0.362 1.00 26.65 81 ALA A CA 1
ATOM 602 C C . ALA A 1 101 ? -35.243 57.048 0.840 1.00 23.82 81 ALA A C 1
ATOM 603 O O . ALA A 1 101 ? -35.324 56.601 1.991 1.00 23.24 81 ALA A O 1
ATOM 605 N N . THR A 1 102 ? -34.924 58.304 0.577 1.00 22.92 82 THR A N 1
ATOM 606 C CA . THR A 1 102 ? -34.464 59.214 1.621 1.00 22.49 82 THR A CA 1
ATOM 607 C C . THR A 1 102 ? -35.486 60.341 1.784 1.00 27.72 82 THR A C 1
ATOM 608 O O . THR A 1 102 ? -36.688 60.054 1.762 1.00 25.54 82 THR A O 1
ATOM 612 N N . SER A 1 103 ? -35.067 61.605 1.889 1.00 29.81 83 SER A N 1
ATOM 613 C CA . SER A 1 103 ? -35.834 62.607 2.641 1.00 28.66 83 SER A CA 1
ATOM 614 C C . SER A 1 103 ? -37.230 62.872 2.067 1.00 25.55 83 SER A C 1
ATOM 615 O O . SER A 1 103 ? -38.203 63.008 2.825 1.00 32.39 83 SER A O 1
ATOM 618 N N . ALA A 1 104 ? -37.369 62.941 0.744 1.00 28.95 84 ALA A N 1
ATOM 619 C CA . ALA A 1 104 ? -38.644 63.364 0.172 1.00 34.75 84 ALA A CA 1
ATOM 620 C C . ALA A 1 104 ? -39.755 62.371 0.492 1.00 33.24 84 ALA A C 1
ATOM 621 O O . ALA A 1 104 ? -40.850 62.773 0.903 1.00 31.06 84 ALA A O 1
ATOM 623 N N . LEU A 1 105 ? -39.500 61.068 0.295 1.00 25.95 85 LEU A N 1
ATOM 624 C CA . LEU A 1 105 ? -40.499 60.058 0.645 1.00 29.01 85 LEU A CA 1
ATOM 625 C C . LEU A 1 105 ? -40.600 59.873 2.155 1.00 29.38 85 LEU A C 1
ATOM 626 O O . LEU A 1 105 ? -41.701 59.659 2.683 1.00 32.89 85 LEU A O 1
ATOM 631 N N . ARG A 1 106 ? -39.465 59.944 2.861 1.00 25.62 86 ARG A N 1
ATOM 632 C CA . ARG A 1 106 ? -39.461 59.765 4.312 1.00 25.91 86 ARG A CA 1
ATOM 633 C C . ARG A 1 106 ? -40.429 60.722 5.001 1.00 32.79 86 ARG A C 1
ATOM 634 O O . ARG A 1 106 ? -41.187 60.322 5.893 1.00 30.11 86 ARG A O 1
ATOM 642 N N . GLU A 1 107 ? -40.444 61.982 4.575 1.00 28.76 87 GLU A N 1
ATOM 643 C CA . GLU A 1 107 ? -41.197 63.023 5.253 1.00 28.37 87 GLU A CA 1
ATOM 644 C C . GLU A 1 107 ? -42.592 63.241 4.685 1.00 29.63 87 GLU A C 1
ATOM 645 O O . GLU A 1 107 ? -43.375 63.977 5.288 1.00 31.61 87 GLU A O 1
ATOM 651 N N . ALA A 1 108 ? -42.924 62.631 3.556 1.00 29.47 88 ALA A N 1
ATOM 652 C CA . ALA A 1 108 ? -44.236 62.843 2.941 1.00 31.69 88 ALA A CA 1
ATOM 653 C C . ALA A 1 108 ? -45.307 62.101 3.733 1.00 31.94 88 ALA A C 1
ATOM 654 O O . ALA A 1 108 ? -45.172 60.893 3.950 1.00 31.39 88 ALA A O 1
ATOM 656 N N . PRO A 1 109 ? -46.371 62.774 4.193 1.00 33.17 89 PRO A N 1
ATOM 657 C CA . PRO A 1 109 ? -47.436 62.041 4.883 1.00 33.85 89 PRO A CA 1
ATOM 658 C C . PRO A 1 109 ? -48.000 60.900 4.049 1.00 39.56 89 PRO A C 1
ATOM 659 O O . PRO A 1 109 ? -48.424 59.894 4.628 1.00 36.48 89 PRO A O 1
ATOM 663 N N . ASN A 1 110 ? -47.993 61.002 2.712 1.00 34.49 90 ASN A N 1
ATOM 664 C CA . ASN A 1 110 ? -48.494 59.936 1.851 1.00 31.21 90 ASN A CA 1
ATOM 665 C C . ASN A 1 110 ? -47.373 59.036 1.318 1.00 33.42 90 ASN A C 1
ATOM 666 O O . ASN A 1 110 ? -47.582 58.300 0.348 1.00 37.26 90 ASN A O 1
ATOM 671 N N . GLY A 1 111 ? -46.208 59.051 1.967 1.00 36.03 91 GLY A N 1
ATOM 672 C CA . GLY A 1 111 ? -45.061 58.292 1.478 1.00 33.25 91 GLY A CA 1
ATOM 673 C C . GLY A 1 111 ? -45.314 56.799 1.370 1.00 38.18 91 GLY A C 1
ATOM 674 O O . GLY A 1 111 ? -44.974 56.180 0.359 1.00 39.57 91 GLY A O 1
ATOM 675 N N . ALA A 1 112 ? -45.890 56.194 2.412 1.00 36.74 92 ALA A N 1
ATOM 676 C CA . ALA A 1 112 ? -46.149 54.757 2.377 1.00 38.79 92 ALA A CA 1
ATOM 677 C C . ALA A 1 112 ? -47.084 54.393 1.233 1.00 39.44 92 ALA A C 1
ATOM 678 O O . ALA A 1 112 ? -46.833 53.429 0.497 1.00 32.17 92 ALA A O 1
ATOM 680 N N . GLU A 1 113 ? -48.165 55.170 1.065 1.00 39.56 93 GLU A N 1
ATOM 681 C CA . GLU A 1 113 ? -49.148 54.912 0.014 1.00 40.15 93 GLU A CA 1
ATOM 682 C C . GLU A 1 113 ? -48.526 55.082 -1.362 1.00 36.82 93 GLU A C 1
ATOM 683 O O . GLU A 1 113 ? -48.790 54.288 -2.272 1.00 39.68 93 GLU A O 1
ATOM 689 N N . VAL A 1 114 ? -47.688 56.106 -1.522 1.00 35.89 94 VAL A N 1
ATOM 690 C CA . VAL A 1 114 ? -46.973 56.323 -2.777 1.00 33.85 94 VAL A CA 1
ATOM 691 C C . VAL A 1 114 ? -46.026 55.163 -3.083 1.00 31.51 94 VAL A C 1
ATOM 692 O O . VAL A 1 114 ? -45.899 54.743 -4.237 1.00 33.10 94 VAL A O 1
ATOM 696 N N . ALA A 1 115 ? -45.334 54.633 -2.072 1.00 29.86 95 ALA A N 1
ATOM 697 C CA . ALA A 1 115 ? -44.385 53.556 -2.360 1.00 35.06 95 ALA A CA 1
ATOM 698 C C . ALA A 1 115 ? -45.112 52.288 -2.814 1.00 33.27 95 ALA A C 1
ATOM 699 O O . ALA A 1 115 ? -44.671 51.615 -3.751 1.00 34.63 95 ALA A O 1
ATOM 701 N N . GLU A 1 116 ? -46.250 51.975 -2.190 1.00 34.52 96 GLU A N 1
ATOM 702 C CA . GLU A 1 116 ? -47.035 50.807 -2.583 1.00 36.13 96 GLU A CA 1
ATOM 703 C C . GLU A 1 116 ? -47.618 50.971 -3.983 1.00 39.23 96 GLU A C 1
ATOM 704 O O . GLU A 1 116 ? -47.627 50.019 -4.774 1.00 42.26 96 GLU A O 1
ATOM 710 N N . ARG A 1 117 ? -48.094 52.172 -4.313 1.00 33.47 97 ARG A N 1
ATOM 711 C CA . ARG A 1 117 ? -48.601 52.425 -5.660 1.00 40.93 97 ARG A CA 1
ATOM 712 C C . ARG A 1 117 ? -47.498 52.251 -6.694 1.00 37.94 97 ARG A C 1
ATOM 713 O O . ARG A 1 117 ? -47.731 51.689 -7.770 1.00 44.32 97 ARG A O 1
ATOM 721 N N . VAL A 1 118 ? -46.279 52.703 -6.378 1.00 35.92 98 VAL A N 1
ATOM 722 C CA . VAL A 1 118 ? -45.195 52.615 -7.352 1.00 31.57 98 VAL A CA 1
ATOM 723 C C . VAL A 1 118 ? -44.773 51.169 -7.547 1.00 33.89 98 VAL A C 1
ATOM 724 O O . VAL A 1 118 ? -44.447 50.751 -8.665 1.00 41.21 98 VAL A O 1
ATOM 728 N N . ARG A 1 119 ? -44.771 50.381 -6.467 1.00 36.66 99 ARG A N 1
ATOM 729 C CA . ARG A 1 119 ? -44.502 48.954 -6.601 1.00 35.71 99 ARG A CA 1
ATOM 730 C C . ARG A 1 119 ? -45.499 48.307 -7.550 1.00 42.12 99 ARG A C 1
ATOM 731 O O . ARG A 1 119 ? -45.110 47.533 -8.428 1.00 42.11 99 ARG A O 1
ATOM 739 N N . GLN A 1 120 ? -46.787 48.645 -7.411 1.00 41.14 100 GLN A N 1
ATOM 740 C CA . GLN A 1 120 ? -47.804 48.058 -8.273 1.00 44.62 100 GLN A CA 1
ATOM 741 C C . GLN A 1 120 ? -47.578 48.400 -9.736 1.00 45.21 100 GLN A C 1
ATOM 742 O O . GLN A 1 120 ? -47.923 47.606 -10.616 1.00 48.48 100 GLN A O 1
ATOM 748 N N . ARG A 1 121 ? -47.017 49.571 -10.022 1.00 40.74 101 ARG A N 1
ATOM 749 C CA . ARG A 1 121 ? -46.852 50.010 -11.403 1.00 47.28 101 ARG A CA 1
ATOM 750 C C . ARG A 1 121 ? -45.535 49.563 -12.031 1.00 48.30 101 ARG A C 1
ATOM 751 O O . ARG A 1 121 ? -45.463 49.454 -13.264 1.00 53.41 101 ARG A O 1
ATOM 759 N N . THR A 1 122 ? -44.506 49.300 -11.220 1.00 42.60 102 THR A N 1
ATOM 760 C CA . THR A 1 122 ? -43.165 49.001 -11.711 1.00 42.01 102 THR A CA 1
ATOM 761 C C . THR A 1 122 ? -42.607 47.677 -11.210 1.00 41.56 102 THR A C 1
ATOM 762 O O . THR A 1 122 ? -41.699 47.128 -11.843 1.00 47.13 102 THR A O 1
ATOM 766 N N . GLY A 1 123 ? -43.099 47.164 -10.094 1.00 43.30 103 GLY A N 1
ATOM 767 C CA . GLY A 1 123 ? -42.500 46.025 -9.462 1.00 44.22 103 GLY A CA 1
ATOM 768 C C . GLY A 1 123 ? -41.455 46.371 -8.426 1.00 36.31 103 GLY A C 1
ATOM 769 O O . GLY A 1 123 ? -41.104 45.510 -7.616 1.00 44.41 103 GLY A O 1
ATOM 770 N N . LEU A 1 124 ? -40.971 47.614 -8.403 1.00 37.02 104 LEU A N 1
ATOM 771 C CA . LEU A 1 124 ? -39.935 48.038 -7.466 1.00 34.99 104 LEU A CA 1
ATOM 772 C C . LEU A 1 124 ? -40.531 48.847 -6.320 1.00 36.65 104 LEU A C 1
ATOM 773 O O . LEU A 1 124 ? -41.398 49.694 -6.532 1.00 37.25 104 LEU A O 1
ATOM 778 N N . TYR A 1 125 ? -40.044 48.612 -5.106 1.00 37.18 105 TYR A N 1
ATOM 779 C CA . TYR A 1 125 ? -40.583 49.286 -3.926 1.00 32.69 105 TYR A CA 1
ATOM 780 C C . TYR A 1 125 ? -39.555 50.225 -3.310 1.00 37.70 105 TYR A C 1
ATOM 781 O O . TYR A 1 125 ? -38.517 49.761 -2.800 1.00 30.74 105 TYR A O 1
ATOM 790 N N . PRO A 1 126 ? -39.804 51.529 -3.305 1.00 29.79 106 PRO A N 1
ATOM 791 C CA . PRO A 1 126 ? -38.865 52.460 -2.670 1.00 27.18 106 PRO A CA 1
ATOM 792 C C . PRO A 1 126 ? -38.995 52.447 -1.149 1.00 31.40 106 PRO A C 1
ATOM 793 O O . PRO A 1 126 ? -39.918 53.061 -0.599 1.00 34.13 106 PRO A O 1
ATOM 797 N N . ALA A 1 127 ? -38.098 51.738 -0.455 1.00 28.54 107 ALA A N 1
ATOM 798 C CA . ALA A 1 127 ? -38.192 51.569 0.992 1.00 25.40 107 ALA A CA 1
ATOM 799 C C . ALA A 1 127 ? -37.512 52.736 1.698 1.00 23.75 107 ALA A C 1
ATOM 800 O O . ALA A 1 127 ? -36.306 52.945 1.523 1.00 25.11 107 ALA A O 1
ATOM 802 N N . VAL A 1 128 ? -38.287 53.468 2.510 1.00 22.29 108 VAL A N 1
ATOM 803 C CA . VAL A 1 128 ? -37.755 54.605 3.258 1.00 26.16 108 VAL A CA 1
ATOM 804 C C . VAL A 1 128 ? -36.783 54.101 4.322 1.00 31.30 108 VAL A C 1
ATOM 805 O O . VAL A 1 128 ? -37.072 53.130 5.035 1.00 28.84 108 VAL A O 1
ATOM 809 N N . ILE A 1 129 ? -35.609 54.747 4.417 1.00 25.76 109 ILE A N 1
ATOM 810 C CA . ILE A 1 129 ? -34.639 54.494 5.474 1.00 25.30 109 ILE A CA 1
ATOM 811 C C . ILE A 1 129 ? -34.473 55.767 6.305 1.00 24.91 109 ILE A C 1
ATOM 812 O O . ILE A 1 129 ? -34.776 56.869 5.853 1.00 26.24 109 ILE A O 1
ATOM 817 N N . SER A 1 130 ? -33.975 55.607 7.527 1.00 25.90 110 SER A N 1
ATOM 818 C CA . SER A 1 130 ? -33.764 56.758 8.398 1.00 28.93 110 SER A CA 1
ATOM 819 C C . SER A 1 130 ? -32.567 57.587 7.924 1.00 26.50 110 SER A C 1
ATOM 820 O O . SER A 1 130 ? -31.698 57.116 7.180 1.00 25.61 110 SER A O 1
ATOM 823 N N . GLY A 1 131 ? -32.539 58.849 8.363 1.00 25.05 111 GLY A N 1
ATOM 824 C CA . GLY A 1 131 ? -31.391 59.692 8.090 1.00 30.81 111 GLY A CA 1
ATOM 825 C C . GLY A 1 131 ? -30.094 59.100 8.601 1.00 29.67 111 GLY A C 1
ATOM 826 O O . GLY A 1 131 ? -29.062 59.196 7.930 1.00 26.75 111 GLY A O 1
ATOM 827 N N . VAL A 1 132 ? -30.134 58.458 9.775 1.00 26.69 112 VAL A N 1
ATOM 828 C CA . VAL A 1 132 ? -28.934 57.853 10.357 1.00 32.59 112 VAL A CA 1
ATOM 829 C C . VAL A 1 132 ? -28.424 56.715 9.481 1.00 30.61 112 VAL A C 1
ATOM 830 O O . VAL A 1 132 ? -27.222 56.622 9.207 1.00 28.64 112 VAL A O 1
ATOM 834 N N . ARG A 1 133 ? -29.324 55.825 9.036 1.00 25.86 113 ARG A N 1
ATOM 835 C CA . ARG A 1 133 ? -28.891 54.743 8.156 1.00 25.06 113 ARG A CA 1
ATOM 836 C C . ARG A 1 133 ? -28.440 55.284 6.807 1.00 25.14 113 ARG A C 1
ATOM 837 O O . ARG A 1 133 ? -27.481 54.768 6.221 1.00 27.71 113 ARG A O 1
ATOM 845 N N . GLU A 1 134 ? -29.136 56.302 6.294 1.00 22.90 114 GLU A N 1
ATOM 846 C CA . GLU A 1 134 ? -28.672 57.008 5.106 1.00 21.78 114 GLU A CA 1
ATOM 847 C C . GLU A 1 134 ? -27.220 57.449 5.268 1.00 20.42 114 GLU A C 1
ATOM 848 O O . GLU A 1 134 ? -26.374 57.181 4.408 1.00 26.04 114 GLU A O 1
ATOM 854 N N . GLY A 1 135 ? -26.915 58.098 6.383 1.00 25.23 115 GLY A N 1
ATOM 855 C CA . GLY A 1 135 ? -25.548 58.545 6.626 1.00 22.87 115 GLY A CA 1
ATOM 856 C C . GLY A 1 135 ? -24.546 57.411 6.689 1.00 24.40 115 GLY A C 1
ATOM 857 O O . GLY A 1 135 ? -23.442 57.513 6.133 1.00 25.35 115 GLY A O 1
ATOM 858 N N . GLU A 1 136 ? -24.893 56.328 7.391 1.00 21.97 116 GLU A N 1
ATOM 859 C CA . GLU A 1 136 ? -23.949 55.222 7.545 1.00 24.43 116 GLU A CA 1
ATOM 860 C C . GLU A 1 136 ? -23.624 54.603 6.192 1.00 25.15 116 GLU A C 1
ATOM 861 O O . GLU A 1 136 ? -22.465 54.283 5.890 1.00 24.56 116 GLU A O 1
ATOM 867 N N . LEU A 1 137 ? -24.646 54.437 5.353 1.00 26.14 117 LEU A N 1
ATOM 868 C CA . LEU A 1 137 ? -24.442 53.812 4.050 1.00 22.94 117 LEU A CA 1
ATOM 869 C C . LEU A 1 137 ? -23.685 54.739 3.104 1.00 24.17 117 LEU A C 1
ATOM 870 O O . LEU A 1 137 ? -22.873 54.280 2.304 1.00 25.61 117 LEU A O 1
ATOM 875 N N . THR A 1 138 ? -23.972 56.043 3.157 1.00 24.91 118 THR A N 1
ATOM 876 C CA . THR A 1 138 ? -23.274 57.001 2.306 1.00 24.30 118 THR A CA 1
ATOM 877 C C . THR A 1 138 ? -21.786 56.991 2.620 1.00 26.64 118 THR A C 1
ATOM 878 O O . THR A 1 138 ? -20.947 56.974 1.710 1.00 24.22 118 THR A O 1
ATOM 882 N N . TYR A 1 139 ? -21.445 56.951 3.910 1.00 24.14 119 TYR A N 1
ATOM 883 C CA . TYR A 1 139 ? -20.042 56.884 4.319 1.00 24.17 119 TYR A CA 1
ATOM 884 C C . TYR A 1 139 ? -19.345 55.654 3.738 1.00 26.16 119 TYR A C 1
ATOM 885 O O . TYR A 1 139 ? -18.185 55.731 3.318 1.00 26.48 119 TYR A O 1
ATOM 894 N N . LEU A 1 140 ? -20.032 54.506 3.701 1.00 25.38 120 LEU A N 1
ATOM 895 C CA . LEU A 1 140 ? -19.431 53.328 3.086 1.00 24.40 120 LEU A CA 1
ATOM 896 C C . LEU A 1 140 ? -19.161 53.565 1.604 1.00 25.87 120 LEU A C 1
ATOM 897 O O . LEU A 1 140 ? -18.116 53.168 1.091 1.00 29.31 120 LEU A O 1
ATOM 902 N N . GLY A 1 141 ? -20.089 54.234 0.905 1.00 23.79 121 GLY A N 1
ATOM 903 C CA . GLY A 1 141 ? -19.852 54.541 -0.497 1.00 24.76 121 GLY A CA 1
ATOM 904 C C . GLY A 1 141 ? -18.661 55.452 -0.690 1.00 26.24 121 GLY A C 1
ATOM 905 O O . GLY A 1 141 ? -17.831 55.231 -1.574 1.00 30.16 121 GLY A O 1
ATOM 906 N N . VAL A 1 142 ? -18.568 56.493 0.132 1.00 23.83 122 VAL A N 1
ATOM 907 C CA . VAL A 1 142 ? -17.387 57.351 0.137 1.00 26.99 122 VAL A CA 1
ATOM 908 C C . VAL A 1 142 ? -16.128 56.522 0.381 1.00 29.53 122 VAL A C 1
ATOM 909 O O . VAL A 1 142 ? -15.110 56.687 -0.306 1.00 31.14 122 VAL A O 1
ATOM 913 N N . ARG A 1 143 ? -16.188 55.589 1.333 1.00 27.63 123 ARG A N 1
ATOM 914 C CA . ARG A 1 143 ? -15.032 54.734 1.600 1.00 30.48 123 ARG A CA 1
ATOM 915 C C . ARG A 1 143 ? -14.591 53.971 0.346 1.00 34.46 123 ARG A C 1
ATOM 916 O O . ARG A 1 143 ? -13.397 53.699 0.170 1.00 32.75 123 ARG A O 1
ATOM 924 N N . GLU A 1 144 ? -15.536 53.652 -0.554 1.00 30.83 124 GLU A N 1
ATOM 925 C CA . GLU A 1 144 ? -15.233 52.913 -1.780 1.00 38.50 124 GLU A CA 1
ATOM 926 C C . GLU A 1 144 ? -14.603 53.777 -2.861 1.00 37.64 124 GLU A C 1
ATOM 927 O O . GLU A 1 144 ? -14.052 53.233 -3.820 1.00 37.39 124 GLU A O 1
ATOM 933 N N . ALA A 1 145 ? -14.683 55.100 -2.733 1.00 31.24 125 ALA A N 1
ATOM 934 C CA . ALA A 1 145 ? -14.262 56.028 -3.773 1.00 39.59 125 ALA A CA 1
AT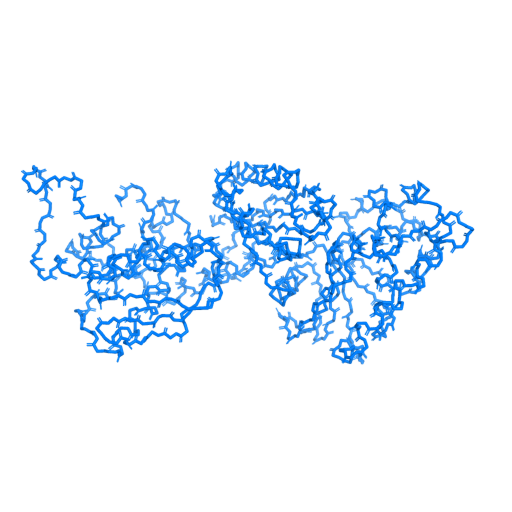OM 935 C C . ALA A 1 145 ? -12.996 56.813 -3.447 1.00 36.79 125 ALA A C 1
ATOM 936 O O . ALA A 1 145 ? -12.240 57.128 -4.362 1.00 35.02 125 ALA A O 1
ATOM 938 N N . VAL A 1 146 ? -12.767 57.170 -2.183 1.00 33.42 126 VAL A N 1
ATOM 939 C CA . VAL A 1 146 ? -11.664 58.036 -1.799 1.00 39.11 126 VAL A CA 1
ATOM 940 C C . VAL A 1 146 ? -10.917 57.416 -0.623 1.00 40.57 126 VAL A C 1
ATOM 941 O O . VAL A 1 146 ? -11.324 56.403 -0.058 1.00 37.68 126 VAL A O 1
ATOM 945 N N . GLU A 1 147 ? -9.801 58.047 -0.270 1.00 37.58 127 GLU A N 1
ATOM 946 C CA . GLU A 1 147 ? -8.880 57.554 0.746 1.00 40.12 127 GLU A CA 1
ATOM 947 C C . GLU A 1 147 ? -9.232 58.179 2.097 1.00 44.39 127 GLU A C 1
ATOM 948 O O . GLU A 1 147 ? -8.995 59.372 2.310 1.00 50.51 127 GLU A O 1
ATOM 954 N N . LEU A 1 148 ? -9.800 57.380 3.006 1.00 42.06 128 LEU A N 1
ATOM 955 C CA . LEU A 1 148 ? -10.156 57.828 4.350 1.00 38.63 128 LEU A CA 1
ATOM 956 C C . LEU A 1 148 ? -8.993 57.591 5.313 1.00 43.80 128 LEU A C 1
ATOM 957 O O . LEU A 1 148 ? -8.168 56.701 5.111 1.00 46.14 128 LEU A O 1
ATOM 962 N N . GLY A 1 149 ? -8.940 58.398 6.378 1.00 42.05 129 GLY A N 1
ATOM 963 C CA . GLY A 1 149 ? -7.881 58.292 7.368 1.00 42.01 129 GLY A CA 1
ATOM 964 C C . GLY A 1 149 ? -8.414 57.788 8.696 1.00 37.96 129 GLY A C 1
ATOM 965 O O . GLY A 1 149 ? -9.554 57.333 8.776 1.00 41.96 129 GLY A O 1
ATOM 966 N N . PRO A 1 150 ? -7.615 57.878 9.771 1.00 43.05 130 PRO A N 1
ATOM 967 C CA . PRO A 1 150 ? -8.124 57.487 11.105 1.00 40.51 130 PRO A CA 1
ATOM 968 C C . PRO A 1 150 ? -9.253 58.375 11.632 1.00 36.18 130 PRO A C 1
ATOM 969 O O . PRO A 1 150 ? -9.957 57.967 12.560 1.00 38.97 130 PRO A O 1
ATOM 973 N N . ASP A 1 151 ? -9.451 59.571 11.087 1.00 36.55 131 ASP A N 1
ATOM 974 C CA . ASP A 1 151 ? -10.462 60.482 11.615 1.00 33.21 131 ASP A CA 1
ATOM 975 C C . ASP A 1 151 ? -11.026 61.324 10.477 1.00 29.46 131 ASP A C 1
ATOM 976 O O . ASP A 1 151 ? -10.339 62.205 9.952 1.00 31.67 131 ASP A O 1
ATOM 981 N N . ASN A 1 152 ? -12.291 61.069 10.114 1.00 29.31 132 ASN A N 1
ATOM 982 C CA . ASN A 1 152 ? -12.911 61.674 8.943 1.00 29.77 132 ASN A CA 1
ATOM 983 C C . ASN A 1 152 ? -14.266 62.263 9.295 1.00 31.60 132 ASN A C 1
ATOM 984 O O . ASN A 1 152 ? -15.072 61.603 9.956 1.00 30.68 132 ASN A O 1
ATOM 989 N N . VAL A 1 153 ? -14.550 63.463 8.786 1.00 25.62 133 VAL A N 1
ATOM 990 C CA . VAL A 1 153 ? -15.898 64.019 8.821 1.00 23.23 133 VAL A CA 1
ATOM 991 C C . VAL A 1 153 ? -16.415 64.156 7.395 1.00 24.81 133 VAL A C 1
ATOM 992 O O . VAL A 1 153 ? -15.781 64.797 6.545 1.00 26.51 133 VAL A O 1
ATOM 996 N N . LEU A 1 154 ? -17.567 63.555 7.145 1.00 21.54 134 LEU A N 1
ATOM 997 C CA . LEU A 1 154 ? -18.248 63.618 5.861 1.00 22.70 134 LEU A CA 1
ATOM 998 C C . LEU A 1 154 ? -19.495 64.477 5.994 1.00 23.26 134 LEU A C 1
ATOM 999 O O . LEU A 1 154 ? -20.286 64.281 6.924 1.00 21.07 134 LEU A O 1
ATOM 1004 N N . LEU A 1 155 ? -19.677 65.404 5.053 1.00 21.26 135 LEU A N 1
ATOM 1005 C CA . LEU A 1 155 ? -20.941 66.112 4.860 1.00 21.24 135 LEU A CA 1
ATOM 1006 C C . LEU A 1 155 ? -21.574 65.658 3.554 1.00 22.99 135 LEU A C 1
ATOM 1007 O O . LEU A 1 155 ? -20.927 65.722 2.504 1.00 22.12 135 LEU A O 1
ATOM 1012 N N . ASP A 1 156 ? -22.838 65.216 3.608 1.00 20.90 136 ASP A N 1
ATOM 1013 C CA . ASP A 1 156 ? -23.581 64.835 2.410 1.00 24.40 136 ASP A CA 1
ATOM 1014 C C . ASP A 1 156 ? -24.804 65.736 2.273 1.00 28.08 136 ASP A C 1
ATOM 1015 O O . ASP A 1 156 ? -25.802 65.541 2.978 1.00 22.92 136 ASP A O 1
ATOM 1020 N N . LEU A 1 157 ? -24.744 66.717 1.354 1.00 25.55 137 LEU A N 1
ATOM 1021 C CA . LEU A 1 157 ? -25.839 67.666 1.160 1.00 19.76 137 LEU A CA 1
ATOM 1022 C C . LEU A 1 157 ? -26.684 67.232 -0.033 1.00 26.32 137 LEU A C 1
ATOM 1023 O O . LEU A 1 157 ? -26.201 67.214 -1.174 1.00 22.40 137 LEU A O 1
ATOM 1028 N N . GLY A 1 158 ? -27.945 66.884 0.230 1.00 24.57 138 GLY A N 1
ATOM 1029 C CA . GLY A 1 158 ? -28.893 66.562 -0.811 1.00 24.27 138 GLY A CA 1
ATOM 1030 C C . GLY A 1 158 ? -29.898 67.675 -1.008 1.00 24.40 138 GLY A C 1
ATOM 1031 O O . GLY A 1 158 ? -29.764 68.776 -0.474 1.00 23.08 138 GLY A O 1
ATOM 1032 N N . GLY A 1 159 ? -30.942 67.372 -1.789 1.00 24.24 139 GLY A N 1
ATOM 1033 C CA . GLY A 1 159 ? -32.017 68.340 -1.943 1.00 22.12 139 GLY A CA 1
ATOM 1034 C C . GLY A 1 159 ? -32.849 68.523 -0.684 1.00 27.63 139 GLY A C 1
ATOM 1035 O O . GLY A 1 159 ? -33.423 69.599 -0.478 1.00 23.09 139 GLY A O 1
ATOM 1036 N N . GLY A 1 160 ? -32.891 67.505 0.177 1.00 20.43 140 GLY A N 1
ATOM 1037 C CA . GLY A 1 160 ? -33.797 67.511 1.308 1.00 27.33 140 GLY A CA 1
ATOM 1038 C C . GLY A 1 160 ? -33.071 67.617 2.635 1.00 23.82 140 GLY A C 1
ATOM 1039 O O . GLY A 1 160 ? -33.493 68.351 3.531 1.00 28.07 140 GLY A O 1
ATOM 1040 N N . SER A 1 161 ? -31.977 66.902 2.793 1.00 23.30 141 SER A N 1
ATOM 1041 C CA . SER A 1 161 ? -31.319 66.889 4.087 1.00 20.94 141 SER A CA 1
ATOM 1042 C C . SER A 1 161 ? -29.807 67.002 3.938 1.00 22.89 141 SER A C 1
ATOM 1043 O O . SER A 1 161 ? -29.238 66.863 2.848 1.00 21.81 141 SER A O 1
ATOM 1046 N N . LEU A 1 162 ? -29.151 67.266 5.069 1.00 21.41 142 LEU A N 1
ATOM 1047 C CA . LEU A 1 162 ? -27.698 67.325 5.154 1.00 22.33 142 LEU A CA 1
ATOM 1048 C C . LEU A 1 162 ? -27.264 66.345 6.231 1.00 22.29 142 LEU A C 1
ATOM 1049 O O . LEU A 1 162 ? -27.631 66.518 7.395 1.00 22.18 142 LEU A O 1
ATOM 1054 N N . GLU A 1 163 ? -26.532 65.297 5.850 1.00 20.90 143 GLU A N 1
ATOM 1055 C CA . GLU A 1 163 ? -25.990 64.375 6.845 1.00 21.75 143 GLU A CA 1
ATOM 1056 C C . GLU A 1 163 ? -24.560 64.754 7.201 1.00 21.72 143 GLU A C 1
ATOM 1057 O O . GLU A 1 163 ? -23.768 65.136 6.330 1.00 21.54 143 GLU A O 1
ATOM 1063 N N . PHE A 1 164 ? -24.257 64.684 8.494 1.00 21.90 144 PHE A N 1
ATOM 1064 C CA . PHE A 1 164 ? -22.906 64.776 9.033 1.00 23.45 144 PHE A CA 1
ATOM 1065 C C . PHE A 1 164 ? -22.531 63.388 9.537 1.00 27.07 144 PHE A C 1
ATOM 1066 O O . PHE A 1 164 ? -23.323 62.758 10.250 1.00 23.40 144 PHE A O 1
ATOM 1074 N N . VAL A 1 165 ? -21.342 62.903 9.167 1.00 23.54 145 VAL A N 1
ATOM 1075 C CA . VAL A 1 165 ? -20.907 61.567 9.557 1.00 22.49 145 VAL A CA 1
ATOM 1076 C C . VAL A 1 165 ? -19.463 61.661 10.025 1.00 23.07 145 VAL A C 1
ATOM 1077 O O . VAL A 1 165 ? -18.634 62.285 9.359 1.00 26.36 145 VAL A O 1
ATOM 1081 N N . ARG A 1 166 ? -19.153 61.062 11.168 1.00 26.26 146 ARG A N 1
ATOM 1082 C CA . ARG A 1 166 ? -17.772 60.953 11.615 1.00 23.68 146 ARG A CA 1
ATOM 1083 C C . ARG A 1 166 ? -17.404 59.480 11.748 1.00 25.58 146 ARG A C 1
ATOM 1084 O O . ARG A 1 166 ? -18.205 58.678 12.228 1.00 30.08 146 ARG A O 1
ATOM 1092 N N . GLY A 1 167 ? -16.207 59.114 11.299 1.00 27.25 147 GLY A N 1
ATOM 1093 C CA . GLY A 1 167 ? -15.764 57.745 11.490 1.00 29.57 147 GLY A CA 1
ATOM 1094 C C . GLY A 1 167 ? -14.279 57.602 11.248 1.00 31.91 147 GLY A C 1
ATOM 1095 O O . GLY A 1 167 ? -13.558 58.585 11.052 1.00 32.66 147 GLY A O 1
ATOM 1096 N N . ALA A 1 168 ? -13.822 56.349 11.283 1.00 32.45 148 ALA A N 1
ATOM 1097 C CA . ALA A 1 168 ? -12.434 56.026 10.988 1.00 31.45 148 ALA A CA 1
ATOM 1098 C C . ALA A 1 168 ? -12.336 55.363 9.624 1.00 38.27 148 ALA A C 1
ATOM 1099 O O . ALA A 1 168 ? -13.097 55.700 8.712 1.00 38.06 148 ALA A O 1
ATOM 1101 N N . GLU A 1 169 ? -11.423 54.397 9.484 1.00 41.83 149 GLU A N 1
ATOM 1102 C CA . GLU A 1 169 ? -11.061 53.892 8.168 1.00 35.34 149 GLU A CA 1
ATOM 1103 C C . GLU A 1 169 ? -12.042 52.873 7.607 1.00 35.93 149 GLU A C 1
ATOM 1104 O O . GLU A 1 169 ? -11.888 52.470 6.448 1.00 42.62 149 GLU A O 1
ATOM 1110 N N . GLU A 1 170 ? -13.052 52.458 8.362 1.00 38.89 150 GLU A N 1
ATOM 1111 C CA . GLU A 1 170 ? -13.912 51.400 7.855 1.00 42.70 150 GLU A CA 1
ATOM 1112 C C . GLU A 1 170 ? -15.402 51.704 7.880 1.00 36.24 150 GLU A C 1
ATOM 1113 O O . GLU A 1 170 ? -16.110 51.207 7.003 1.00 38.71 150 GLU A O 1
ATOM 1119 N N . ARG A 1 171 ? -15.900 52.487 8.837 1.00 31.83 151 ARG A N 1
ATOM 1120 C CA . ARG A 1 171 ? -17.343 52.683 8.973 1.00 34.59 151 ARG A CA 1
ATOM 1121 C C . ARG A 1 171 ? -17.626 53.935 9.800 1.00 33.52 151 ARG A C 1
ATOM 1122 O O . ARG A 1 171 ? -16.757 54.451 10.505 1.00 31.88 151 ARG A O 1
ATOM 1130 N N . ALA A 1 172 ? -18.867 54.417 9.703 1.00 28.38 152 ALA A N 1
ATOM 1131 C CA . ALA A 1 172 ? -19.327 55.538 10.516 1.00 28.25 152 ALA A CA 1
ATOM 1132 C C . ALA A 1 172 ? -19.418 55.172 11.996 1.00 35.36 152 ALA A C 1
ATOM 1133 O O . ALA A 1 172 ? -19.868 54.082 12.358 1.00 35.43 152 ALA A O 1
ATOM 1135 N N . ALA A 1 173 ? -19.015 56.106 12.855 1.00 29.93 153 ALA A N 1
ATOM 1136 C CA . ALA A 1 173 ? -19.247 56.007 14.288 1.00 37.58 153 ALA A CA 1
ATOM 1137 C C . ALA A 1 173 ? -20.380 56.888 14.780 1.00 42.15 153 ALA A C 1
ATOM 1138 O O . ALA A 1 173 ? -20.953 56.603 15.828 1.00 41.61 153 ALA A O 1
ATOM 1140 N N . ASP A 1 174 ? -20.694 57.965 14.068 1.00 33.46 154 ASP A N 1
ATOM 1141 C CA . ASP A 1 174 ? -21.672 58.934 14.534 1.00 28.27 154 ASP A CA 1
ATOM 1142 C C . ASP A 1 174 ? -22.313 59.593 13.325 1.00 28.26 154 ASP A C 1
ATOM 1143 O O . ASP A 1 174 ? -21.609 59.956 12.381 1.00 29.53 154 ASP A O 1
ATOM 1148 N N . VAL A 1 175 ? -23.639 59.741 13.348 1.00 25.52 155 VAL A N 1
ATOM 1149 C CA . VAL A 1 175 ? -24.370 60.349 12.241 1.00 23.69 155 VAL A CA 1
ATOM 1150 C C . VAL A 1 175 ? -25.393 61.344 12.774 1.00 30.39 155 VAL A C 1
ATOM 1151 O O . VAL A 1 175 ? -26.124 61.053 13.728 1.00 26.96 155 VAL A O 1
ATOM 1155 N N . LEU A 1 176 ? -25.455 62.511 12.139 1.00 25.03 156 LEU A N 1
ATOM 1156 C CA . LEU A 1 176 ? -26.453 63.529 12.424 1.00 26.18 156 LEU A CA 1
ATOM 1157 C C . LEU A 1 176 ? -27.133 63.941 11.123 1.00 26.87 156 LEU A C 1
ATOM 1158 O O . LEU A 1 176 ? -26.457 64.252 10.138 1.00 24.13 156 LEU A O 1
ATOM 1163 N N . SER A 1 177 ? -28.468 63.957 11.116 1.00 22.24 157 SER A N 1
ATOM 1164 C CA . SER A 1 177 ? -29.241 64.355 9.943 1.00 27.84 157 SER A CA 1
ATOM 1165 C C . SER A 1 177 ? -30.013 65.626 10.263 1.00 29.81 157 SER A C 1
ATOM 1166 O O . SER A 1 177 ? -30.777 65.651 11.233 1.00 27.70 157 SER A O 1
ATOM 1169 N N . LEU A 1 178 ? -29.826 66.669 9.450 1.00 22.37 158 LEU A N 1
ATOM 1170 C CA . LEU A 1 178 ? -30.487 67.946 9.677 1.00 19.99 158 LEU A CA 1
ATOM 1171 C C . LEU A 1 178 ? -31.251 68.381 8.431 1.00 25.59 158 LEU A C 1
ATOM 1172 O O . LEU A 1 178 ? -30.780 68.154 7.304 1.00 25.78 158 LEU A O 1
ATOM 1177 N N . PRO A 1 179 ? -32.433 69.006 8.597 1.00 27.08 159 PRO A N 1
ATOM 1178 C CA . PRO A 1 179 ? -33.257 69.471 7.460 1.00 28.40 159 PRO A CA 1
ATOM 1179 C C . PRO A 1 179 ? -32.696 70.736 6.810 1.00 24.23 159 PRO A C 1
ATOM 1180 O O . PRO A 1 179 ? -33.289 71.811 6.860 1.00 27.75 159 PRO A O 1
ATOM 1184 N N . LEU A 1 180 ? -31.526 70.612 6.182 1.00 22.47 160 LEU A N 1
ATOM 1185 C CA . LEU A 1 180 ? -30.812 71.743 5.596 1.00 22.80 160 LEU A CA 1
ATOM 1186 C C . LEU A 1 180 ? -30.537 71.509 4.113 1.00 28.88 160 LEU A C 1
ATOM 1187 O O . LEU A 1 180 ? -29.561 72.034 3.559 1.00 24.70 160 LEU A O 1
ATOM 1192 N N . GLY A 1 181 ? -31.392 70.719 3.468 1.00 27.55 161 GLY A N 1
ATOM 1193 C CA . GLY A 1 181 ? -31.223 70.422 2.056 1.00 22.37 161 GLY A CA 1
ATOM 1194 C C . GLY A 1 181 ? -31.336 71.650 1.164 1.00 23.61 161 GLY A C 1
ATOM 1195 O O . GLY A 1 181 ? -31.907 72.674 1.515 1.00 23.59 161 GLY A O 1
ATOM 1196 N N . ALA A 1 182 ? -30.787 71.522 -0.037 1.00 23.91 162 ALA A N 1
ATOM 1197 C CA . ALA A 1 182 ? -30.663 72.672 -0.932 1.00 27.91 162 ALA A CA 1
ATOM 1198 C C . ALA A 1 182 ? -32.014 73.104 -1.484 1.00 33.31 162 ALA A C 1
ATOM 1199 O O . ALA A 1 182 ? -32.354 74.300 -1.483 1.00 29.02 162 ALA A O 1
ATOM 1201 N N . ILE A 1 183 ? -32.784 72.144 -2.004 1.00 29.28 163 ILE A N 1
ATOM 1202 C CA . ILE A 1 183 ? -34.156 72.448 -2.402 1.00 33.76 163 ILE A CA 1
ATOM 1203 C C . ILE A 1 183 ? -34.913 73.029 -1.226 1.00 24.79 163 ILE A C 1
ATOM 1204 O O . ILE A 1 183 ? -35.603 74.044 -1.341 1.00 28.73 163 ILE A O 1
ATOM 1209 N N . ARG A 1 184 ? -34.782 72.395 -0.063 1.00 35.54 164 ARG A N 1
ATOM 1210 C CA . ARG A 1 184 ? -35.552 72.851 1.085 1.00 26.17 164 ARG A CA 1
ATOM 1211 C C . ARG A 1 184 ? -35.176 74.284 1.453 1.00 28.58 164 ARG A C 1
ATOM 1212 O O . ARG A 1 184 ? -36.051 75.101 1.748 1.00 31.59 164 ARG A O 1
ATOM 1220 N N . MET A 1 185 ? -33.875 74.615 1.417 1.00 28.37 165 MET A N 1
ATOM 1221 C CA . MET A 1 185 ? -33.425 75.957 1.794 1.00 28.82 165 MET A CA 1
ATOM 1222 C C . MET A 1 185 ? -33.728 76.995 0.715 1.00 27.26 165 MET A C 1
ATOM 1223 O O . MET A 1 185 ? -34.019 78.152 1.035 1.00 28.43 165 MET A O 1
ATOM 1228 N N . THR A 1 186 ? -33.614 76.626 -0.563 1.00 32.68 166 THR A N 1
ATOM 1229 C CA . THR A 1 186 ? -34.031 77.542 -1.623 1.00 27.57 166 THR A CA 1
ATOM 1230 C C . THR A 1 186 ? -35.491 77.948 -1.431 1.00 36.94 166 THR A C 1
ATOM 1231 O O . THR A 1 186 ? -35.833 79.130 -1.513 1.00 33.58 166 THR A O 1
ATOM 1235 N N . ARG A 1 187 ? -36.368 76.978 -1.134 1.00 34.32 167 ARG A N 1
ATOM 1236 C CA . ARG A 1 187 ? -37.784 77.309 -1.001 1.00 37.54 167 ARG A CA 1
ATOM 1237 C C . ARG A 1 187 ? -38.070 78.006 0.321 1.00 37.57 167 ARG A C 1
ATOM 1238 O O . ARG A 1 187 ? -39.018 78.787 0.412 1.00 39.37 167 ARG A O 1
ATOM 1246 N N . ALA A 1 188 ? -37.255 77.742 1.349 1.00 35.09 168 ALA A N 1
ATOM 1247 C CA . ALA A 1 188 ? -37.459 78.331 2.664 1.00 41.83 168 ALA A CA 1
ATOM 1248 C C . ALA A 1 188 ? -37.061 79.793 2.725 1.00 34.49 168 ALA A C 1
ATOM 1249 O O . ALA A 1 188 ? -37.590 80.529 3.567 1.00 37.92 168 ALA A O 1
ATOM 1251 N N . PHE A 1 189 ? -36.156 80.239 1.866 1.00 31.64 169 PHE A N 1
ATOM 1252 C CA . PHE A 1 189 ? -35.683 81.625 1.866 1.00 30.05 169 PHE A CA 1
ATOM 1253 C C . PHE A 1 189 ? -35.845 82.221 0.470 1.00 42.18 169 PHE A C 1
ATOM 1254 O O . PHE A 1 189 ? -34.861 82.397 -0.265 1.00 38.94 169 PHE A O 1
ATOM 1262 N N . PRO A 1 190 ? -37.079 82.584 0.096 1.00 41.45 170 PRO A N 1
ATOM 1263 C CA . PRO A 1 190 ? -37.327 83.113 -1.251 1.00 41.38 170 PRO A CA 1
ATOM 1264 C C . PRO A 1 190 ? -36.520 84.375 -1.510 1.00 43.37 170 PRO A C 1
ATOM 1265 O O . PRO A 1 190 ? -36.432 85.263 -0.660 1.00 44.47 170 PRO A O 1
ATOM 1269 N N . GLU A 1 191 ? -35.950 84.449 -2.709 1.00 45.42 171 GLU A N 1
ATOM 1270 C CA . GLU A 1 191 ? -35.042 85.519 -3.112 1.00 46.45 171 GLU A CA 1
ATOM 1271 C C . GLU A 1 191 ? -35.808 86.711 -3.684 1.00 46.05 171 GLU A C 1
ATOM 1272 O O . GLU A 1 191 ? -36.740 86.542 -4.473 1.00 45.06 171 GLU A O 1
ATOM 1278 N N . GLY A 1 192 ? -35.419 87.919 -3.274 1.00 43.91 172 GLY A N 1
ATOM 1279 C CA . GLY A 1 192 ? -35.979 89.135 -3.826 1.00 55.56 172 GLY A CA 1
ATOM 1280 C C . GLY A 1 192 ? -35.329 89.492 -5.150 1.00 58.11 172 GLY A C 1
ATOM 1281 O O . GLY A 1 192 ? -34.584 88.709 -5.741 1.00 58.67 172 GLY A O 1
ATOM 1282 N N . ASP A 1 193 ? -35.608 90.714 -5.613 1.00 70.76 173 ASP A N 1
ATOM 1283 C CA . ASP A 1 193 ? -35.053 91.227 -6.864 1.00 73.65 173 ASP A CA 1
ATOM 1284 C C . ASP A 1 193 ? -34.070 92.377 -6.664 1.00 71.29 173 ASP A C 1
ATOM 1285 O O . ASP A 1 193 ? -33.587 92.941 -7.655 1.00 72.01 173 ASP A O 1
ATOM 1290 N N . GLY A 1 194 ? -33.750 92.730 -5.420 1.00 66.09 174 GLY A N 1
ATOM 1291 C CA . GLY A 1 194 ? -32.796 93.786 -5.143 1.00 64.13 174 GLY A CA 1
ATOM 1292 C C . GLY A 1 194 ? -31.384 93.439 -5.603 1.00 73.44 174 GLY A C 1
ATOM 1293 O O . GLY A 1 194 ? -31.097 92.351 -6.107 1.00 75.58 174 GLY A O 1
ATOM 1294 N N . LYS A 1 195 ? -30.482 94.412 -5.424 1.00 68.60 175 LYS A N 1
ATOM 1295 C CA . LYS A 1 195 ? -29.080 94.212 -5.787 1.00 68.12 175 LYS A CA 1
ATOM 1296 C C . LYS A 1 195 ? -28.404 93.183 -4.883 1.00 70.40 175 LYS A C 1
ATOM 1297 O O . LYS A 1 195 ? -27.625 92.346 -5.359 1.00 72.79 175 LYS A O 1
ATOM 1303 N N . ASN A 1 196 ? -28.682 93.228 -3.579 1.00 66.77 176 ASN A N 1
ATOM 1304 C CA . ASN A 1 196 ? -28.080 92.310 -2.618 1.00 61.72 176 ASN A CA 1
ATOM 1305 C C . ASN A 1 196 ? -29.015 91.168 -2.235 1.00 51.68 176 ASN A C 1
ATOM 1306 O O . ASN A 1 196 ? -28.809 90.533 -1.195 1.00 51.47 176 ASN A O 1
ATOM 1311 N N . ALA A 1 197 ? -30.030 90.889 -3.059 1.00 46.80 177 ALA A N 1
ATOM 1312 C CA . ALA A 1 197 ? -30.991 89.841 -2.727 1.00 50.61 177 ALA A CA 1
ATOM 1313 C C . ALA A 1 197 ? -30.321 88.476 -2.641 1.00 42.61 177 ALA A C 1
ATOM 1314 O O . ALA A 1 197 ? -30.743 87.620 -1.850 1.00 44.79 177 ALA A O 1
ATOM 1316 N N . GLY A 1 198 ? -29.283 88.257 -3.447 1.00 43.64 178 GLY A N 1
ATOM 1317 C CA . GLY A 1 198 ? -28.561 87.000 -3.376 1.00 36.80 178 GLY A CA 1
ATOM 1318 C C . GLY A 1 198 ? -27.754 86.890 -2.100 1.00 37.61 178 GLY A C 1
ATOM 1319 O O . GLY A 1 198 ? -27.801 85.868 -1.411 1.00 29.20 178 GLY A O 1
ATOM 1320 N N . ARG A 1 199 ? -26.998 87.944 -1.772 1.00 36.78 179 ARG A N 1
ATOM 1321 C CA . ARG A 1 199 ? -26.261 87.962 -0.514 1.00 45.80 179 ARG A CA 1
ATOM 1322 C C . ARG A 1 199 ? -27.200 87.766 0.666 1.00 36.36 179 ARG A C 1
ATOM 1323 O O . ARG A 1 199 ? -26.874 87.029 1.603 1.00 43.99 179 ARG A O 1
ATOM 1331 N N . ASP A 1 200 ? -28.396 88.374 0.615 1.00 39.68 180 ASP A N 1
ATOM 1332 C CA . ASP A 1 200 ? -29.331 88.252 1.730 1.00 42.21 180 ASP A CA 1
ATOM 1333 C C . ASP A 1 200 ? -29.780 86.811 1.915 1.00 37.66 180 ASP A C 1
ATOM 1334 O O . ASP A 1 200 ? -29.914 86.344 3.051 1.00 38.43 180 ASP A O 1
ATOM 1339 N N . VAL A 1 201 ? -30.046 86.105 0.814 1.00 33.98 181 VAL A N 1
ATOM 1340 C CA . VAL A 1 201 ? -30.378 84.686 0.898 1.00 37.60 181 VAL A CA 1
ATOM 1341 C C . VAL A 1 201 ? -29.223 83.916 1.521 1.00 31.66 181 VAL A C 1
ATOM 1342 O O . VAL A 1 201 ? -29.421 83.072 2.406 1.00 32.57 181 VAL A O 1
ATOM 1346 N N . ALA A 1 202 ? -27.995 84.211 1.081 1.00 30.95 182 ALA A N 1
ATOM 1347 C CA . ALA A 1 202 ? -26.829 83.480 1.573 1.00 31.65 182 ALA A CA 1
ATOM 1348 C C . ALA A 1 202 ? -26.635 83.695 3.067 1.00 32.87 182 ALA A C 1
ATOM 1349 O O . ALA A 1 202 ? -26.304 82.757 3.798 1.00 31.17 182 ALA A O 1
ATOM 1351 N N . ASP A 1 203 ? -26.838 84.926 3.542 1.00 30.76 183 ASP A N 1
ATOM 1352 C CA . ASP A 1 203 ? -26.696 85.204 4.972 1.00 31.29 183 ASP A CA 1
ATOM 1353 C C . ASP A 1 203 ? -27.751 84.468 5.786 1.00 29.30 183 ASP A C 1
ATOM 1354 O O . ASP A 1 203 ? -27.440 83.885 6.826 1.00 31.01 183 ASP A O 1
ATOM 1359 N N . ALA A 1 204 ? -29.010 84.500 5.335 1.00 28.30 184 ALA A N 1
ATOM 1360 C CA . ALA A 1 204 ? -30.091 83.871 6.083 1.00 32.05 184 ALA A CA 1
ATOM 1361 C C . ALA A 1 204 ? -29.950 82.354 6.106 1.00 29.81 184 ALA A C 1
ATOM 1362 O O . ALA A 1 204 ? -30.238 81.713 7.128 1.00 27.34 184 ALA A O 1
ATOM 1364 N N . VAL A 1 205 ? -29.536 81.755 4.987 1.00 23.81 185 VAL A N 1
ATOM 1365 C CA . VAL A 1 205 ? -29.337 80.308 4.978 1.00 27.40 185 VAL A CA 1
ATOM 1366 C C . VAL A 1 205 ? -28.251 79.933 5.983 1.00 27.13 185 VAL A C 1
ATOM 1367 O O . VAL A 1 205 ? -28.408 78.990 6.777 1.00 24.82 185 VAL A O 1
ATOM 1371 N N . ALA A 1 206 ? -27.163 80.711 6.011 1.00 24.54 186 ALA A N 1
ATOM 1372 C CA . ALA A 1 206 ? -26.061 80.435 6.927 1.00 27.37 186 ALA A CA 1
ATOM 1373 C C . ALA A 1 206 ? -26.487 80.568 8.394 1.00 29.91 186 ALA A C 1
ATOM 1374 O O . ALA A 1 206 ? -26.028 79.802 9.257 1.00 23.61 186 ALA A O 1
ATOM 1376 N N . ARG A 1 207 ? -27.360 81.528 8.699 1.00 28.39 187 ARG A N 1
ATOM 1377 C CA . ARG A 1 207 ? -27.891 81.607 10.062 1.00 31.59 187 ARG A CA 1
ATOM 1378 C C . ARG A 1 207 ? -28.729 80.387 10.387 1.00 28.32 187 ARG A C 1
ATOM 1379 O O . ARG A 1 207 ? -28.659 79.866 11.505 1.00 27.87 187 ARG A O 1
ATOM 1387 N N . GLN A 1 208 ? -29.512 79.894 9.417 1.00 22.34 188 GLN A N 1
ATOM 1388 C CA . GLN A 1 208 ? -30.310 78.699 9.685 1.00 23.83 188 GLN A CA 1
ATOM 1389 C C . GLN A 1 208 ? -29.415 77.494 9.936 1.00 23.09 188 GLN A C 1
ATOM 1390 O O . GLN A 1 208 ? -29.706 76.662 10.810 1.00 22.70 188 GLN A O 1
ATOM 1396 N N . VAL A 1 209 ? -28.325 77.385 9.167 1.00 20.34 189 VAL A N 1
ATOM 1397 C CA . VAL A 1 209 ? -27.370 76.288 9.332 1.00 21.34 189 VAL A CA 1
ATOM 1398 C C . VAL A 1 209 ? -26.785 76.307 10.736 1.00 25.22 189 VAL A C 1
ATOM 1399 O O . VAL A 1 209 ? -26.750 75.284 11.419 1.00 26.73 189 VAL A O 1
ATOM 1403 N N . ARG A 1 210 ? -26.314 77.477 11.179 1.00 23.77 190 ARG A N 1
ATOM 1404 C CA . ARG A 1 210 ? -25.685 77.586 12.498 1.00 26.35 190 ARG A CA 1
ATOM 1405 C C . ARG A 1 210 ? -26.684 77.316 13.612 1.00 27.66 190 ARG A C 1
ATOM 1406 O O . ARG A 1 210 ? -26.350 76.671 14.611 1.00 28.74 190 ARG A O 1
ATOM 1414 N N . GLU A 1 211 ? -27.909 77.818 13.467 1.00 27.21 191 GLU A N 1
ATOM 1415 C CA . GLU A 1 211 ? -28.926 77.601 14.489 1.00 31.36 191 GLU A CA 1
ATOM 1416 C C . GLU A 1 211 ? -29.157 76.117 14.731 1.00 28.54 191 GLU A C 1
ATOM 1417 O O . GLU A 1 211 ? -29.168 75.658 15.883 1.00 28.92 191 GLU A O 1
ATOM 1423 N N . LEU A 1 212 ? -29.345 75.344 13.652 1.00 22.81 192 LEU A N 1
ATOM 1424 C CA . LEU A 1 212 ? -29.638 73.926 13.800 1.00 24.53 192 LEU A CA 1
ATOM 1425 C C . LEU A 1 212 ? -28.403 73.089 14.097 1.00 25.38 192 LEU A C 1
ATOM 1426 O O . LEU A 1 212 ? -28.541 72.008 14.673 1.00 26.74 192 LEU A O 1
ATOM 1431 N N . LEU A 1 213 ? -27.214 73.550 13.711 1.00 27.05 193 LEU A N 1
ATOM 1432 C CA . LEU A 1 213 ? -25.988 72.779 13.907 1.00 27.29 193 LEU A CA 1
ATOM 1433 C C . LEU A 1 213 ? -25.313 73.072 15.243 1.00 29.91 193 LEU A C 1
ATOM 1434 O O . LEU A 1 213 ? -24.618 72.197 15.766 1.00 27.97 193 LEU A O 1
ATOM 1439 N N . ARG A 1 214 ? -25.527 74.263 15.829 1.00 32.06 194 ARG A N 1
ATOM 1440 C CA . ARG A 1 214 ? -24.790 74.664 17.026 1.00 30.79 194 ARG A CA 1
ATOM 1441 C C . ARG A 1 214 ? -24.822 73.615 18.131 1.00 33.70 194 ARG A C 1
ATOM 1442 O O . ARG A 1 214 ? -23.747 73.276 18.648 1.00 33.47 194 ARG A O 1
ATOM 1450 N N . PRO A 1 215 ? -25.973 73.043 18.518 1.00 31.86 195 PRO A N 1
ATOM 1451 C CA . PRO A 1 215 ? -25.959 72.086 19.638 1.00 35.51 195 PRO A CA 1
ATOM 1452 C C . PRO A 1 215 ? -25.185 70.803 19.374 1.00 36.07 195 PRO A C 1
ATOM 1453 O O . PRO A 1 215 ? -24.797 70.142 20.338 1.00 34.87 195 PRO A O 1
ATOM 1457 N N . HIS A 1 216 ? -24.937 70.420 18.118 1.00 35.39 196 HIS A N 1
ATOM 1458 C CA . HIS A 1 216 ? -24.268 69.155 17.827 1.00 31.75 196 HIS A CA 1
ATOM 1459 C C . HIS A 1 216 ? -22.904 69.321 17.179 1.00 27.70 196 HIS A C 1
ATOM 1460 O O . HIS A 1 216 ? -22.249 68.315 16.899 1.00 32.09 196 HIS A O 1
ATOM 1467 N N . ALA A 1 217 ? -22.461 70.550 16.926 1.00 29.16 197 ALA A N 1
ATOM 1468 C CA . ALA A 1 217 ? -21.301 70.765 16.065 1.00 24.48 197 ALA A CA 1
ATOM 1469 C C . ALA A 1 217 ? -20.026 70.175 16.654 1.00 35.48 197 ALA A C 1
ATOM 1470 O O . ALA A 1 217 ? -19.138 69.744 15.907 1.00 29.01 197 ALA A O 1
ATOM 1472 N N . GLY A 1 218 ? -19.905 70.161 17.993 1.00 27.62 198 GLY A N 1
ATOM 1473 C CA . GLY A 1 218 ? -18.724 69.585 18.616 1.00 31.11 198 GLY A CA 1
ATOM 1474 C C . GLY A 1 218 ? -18.454 68.157 18.182 1.00 36.52 198 GLY A C 1
ATOM 1475 O O . GLY A 1 218 ? -17.300 67.728 18.107 1.00 33.09 198 GLY A O 1
ATOM 1476 N N . ARG A 1 219 ? -19.513 67.399 17.886 1.00 29.80 199 ARG A N 1
ATOM 1477 C CA . ARG A 1 219 ? -19.342 66.016 17.466 1.00 36.85 199 ARG A CA 1
ATOM 1478 C C . ARG A 1 219 ? -18.612 65.895 16.134 1.00 36.60 199 ARG A C 1
ATOM 1479 O O . ARG A 1 219 ? -18.004 64.847 15.871 1.00 37.69 199 ARG A O 1
ATOM 1487 N N . PHE A 1 220 ? -18.662 66.940 15.296 1.00 30.34 200 PHE A N 1
ATOM 1488 C CA . PHE A 1 220 ? -18.119 66.903 13.942 1.00 29.52 200 PHE A CA 1
ATOM 1489 C C . PHE A 1 220 ? -17.050 67.969 13.717 1.00 28.03 200 PHE A C 1
ATOM 1490 O O . PHE A 1 220 ? -16.625 68.181 12.576 1.00 26.40 200 PHE A O 1
ATOM 1498 N N . ALA A 1 221 ? -16.581 68.611 14.780 1.00 26.75 201 ALA A N 1
ATOM 1499 C CA . ALA A 1 221 ? -15.608 69.685 14.677 1.00 27.78 201 ALA A CA 1
ATOM 1500 C C . ALA A 1 221 ? -14.215 69.127 14.385 1.00 33.09 201 ALA A C 1
ATOM 1501 O O . ALA A 1 221 ? -13.866 68.024 14.811 1.00 31.77 201 ALA A O 1
ATOM 1503 N N . ALA A 1 222 ? -13.416 69.918 13.665 1.00 29.55 202 ALA A N 1
ATOM 1504 C CA . ALA A 1 222 ? -12.069 69.515 13.287 1.00 29.98 202 ALA A CA 1
ATOM 1505 C C . ALA A 1 222 ? -11.149 69.446 14.498 1.00 35.51 202 ALA A C 1
ATOM 1506 O O . ALA A 1 222 ? -11.197 70.299 15.387 1.00 37.54 202 ALA A O 1
ATOM 1508 N N . ARG A 1 223 ? -10.290 68.434 14.519 1.00 37.58 203 ARG A N 1
ATOM 1509 C CA . ARG A 1 223 ? -9.212 68.282 15.475 1.00 42.66 203 ARG A CA 1
ATOM 1510 C C . ARG A 1 223 ? -7.946 68.025 14.677 1.00 45.20 203 ARG A C 1
ATOM 1511 O O . ARG A 1 223 ? -8.004 67.849 13.453 1.00 38.00 203 ARG A O 1
ATOM 1519 N N . PRO A 1 224 ? -6.765 68.083 15.314 1.00 45.18 204 PRO A N 1
ATOM 1520 C CA . PRO A 1 224 ? -5.535 67.789 14.572 1.00 47.73 204 PRO A CA 1
ATOM 1521 C C . PRO A 1 224 ? -5.643 66.497 13.779 1.00 44.23 204 PRO A C 1
ATOM 1522 O O . PRO A 1 224 ? -5.870 65.428 14.350 1.00 45.84 204 PRO A O 1
ATOM 1526 N N . GLY A 1 225 ? -5.528 66.606 12.456 1.00 37.72 205 GLY A N 1
ATOM 1527 C CA . GLY A 1 225 ? -5.511 65.456 11.573 1.00 43.14 205 GLY A CA 1
ATOM 1528 C C . GLY A 1 225 ? -6.840 65.091 10.939 1.00 41.97 205 GLY A C 1
ATOM 1529 O O . GLY A 1 225 ? -6.894 64.121 10.172 1.00 40.34 205 GLY A O 1
ATOM 1530 N N . THR A 1 226 ? -7.917 65.814 11.240 1.00 39.87 206 THR A N 1
ATOM 1531 C CA . THR A 1 226 ? -9.207 65.458 10.666 1.00 37.57 206 THR A CA 1
ATOM 1532 C C . THR A 1 226 ? -9.211 65.756 9.178 1.00 33.65 206 THR A C 1
ATOM 1533 O O . THR A 1 226 ? -8.782 66.829 8.748 1.00 33.65 206 THR A O 1
ATOM 1537 N N . GLN A 1 227 ? -9.708 64.812 8.390 1.00 32.16 207 GLN A N 1
ATOM 1538 C CA . GLN A 1 227 ? -9.967 65.041 6.977 1.00 31.50 207 GLN A CA 1
ATOM 1539 C C . GLN A 1 227 ? -11.465 65.198 6.774 1.00 28.87 207 GLN A C 1
ATOM 1540 O O . GLN A 1 227 ? -12.260 64.454 7.363 1.00 30.17 207 GLN A O 1
ATOM 1546 N N . PHE A 1 228 ? -11.845 66.179 5.961 1.00 28.05 208 PHE A N 1
ATOM 1547 C CA . PHE A 1 228 ? -13.241 66.438 5.637 1.00 26.30 208 PHE A CA 1
ATOM 1548 C C . PHE A 1 228 ? -13.532 65.992 4.203 1.00 28.69 208 PHE A C 1
ATOM 1549 O O . PHE A 1 228 ? -12.695 66.138 3.309 1.00 25.44 208 PHE A O 1
ATOM 1557 N N . PHE A 1 229 ? -14.709 65.428 4.003 1.00 25.93 209 PHE A N 1
ATOM 1558 C CA . PHE A 1 229 ? -15.154 64.920 2.721 1.00 26.86 209 PHE A CA 1
ATOM 1559 C C . PHE A 1 229 ? -16.559 65.408 2.449 1.00 26.94 209 PHE A C 1
ATOM 1560 O O . PHE A 1 229 ? -17.340 65.612 3.377 1.00 26.35 209 PHE A O 1
ATOM 1568 N N . LEU A 1 230 ? -16.879 65.547 1.158 1.00 23.20 210 LEU A N 1
ATOM 1569 C CA . LEU A 1 230 ? -18.187 65.958 0.676 1.00 23.64 210 LEU A CA 1
ATOM 1570 C C . LEU A 1 230 ? -18.636 64.974 -0.394 1.00 24.00 210 LEU A C 1
ATOM 1571 O O . LEU A 1 230 ? -17.827 64.539 -1.212 1.00 25.50 210 LEU A O 1
ATOM 1576 N N . SER A 1 231 ? -19.916 64.612 -0.379 1.00 24.05 211 SER A N 1
ATOM 1577 C CA . SER A 1 231 ? -20.494 63.774 -1.423 1.00 26.39 211 SER A CA 1
ATOM 1578 C C . SER A 1 231 ? -21.705 64.481 -2.029 1.00 27.00 211 SER A C 1
ATOM 1579 O O . SER A 1 231 ? -22.159 65.518 -1.531 1.00 24.42 211 SER A O 1
ATOM 1582 N N . SER A 1 232 ? -22.193 63.918 -3.147 1.00 23.70 212 SER A N 1
ATOM 1583 C CA . SER A 1 232 ? -23.445 64.273 -3.808 1.00 25.94 212 SER A CA 1
ATOM 1584 C C . SER A 1 232 ? -23.338 65.503 -4.719 1.00 28.94 212 SER A C 1
ATOM 1585 O O . SER A 1 232 ? -22.280 66.137 -4.816 1.00 26.70 212 SER A O 1
ATOM 1588 N N . GLY A 1 233 ? -24.453 65.847 -5.374 1.00 26.10 213 GLY A N 1
ATOM 1589 C CA . GLY A 1 233 ? -24.392 66.646 -6.591 1.00 28.59 213 GLY A CA 1
ATOM 1590 C C . GLY A 1 233 ? -23.918 68.081 -6.412 1.00 23.34 213 GLY A C 1
ATOM 1591 O O . GLY A 1 233 ? -23.224 68.618 -7.285 1.00 28.91 213 GLY A O 1
ATOM 1592 N N . THR A 1 234 ? -24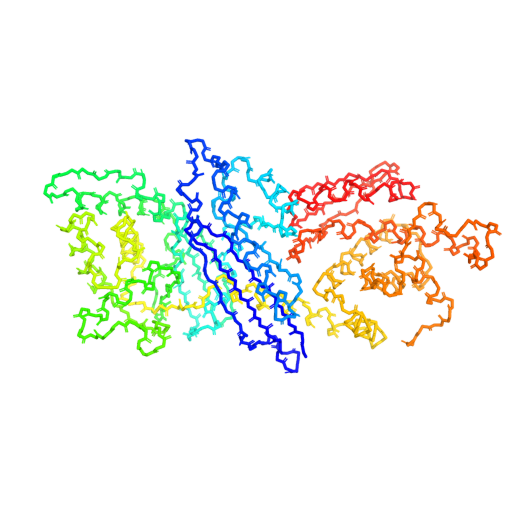.328 68.744 -5.328 1.00 21.37 214 THR A N 1
ATOM 1593 C CA . THR A 1 234 ? -23.865 70.116 -5.094 1.00 25.35 214 THR A CA 1
ATOM 1594 C C . THR A 1 234 ? -22.355 70.160 -4.938 1.00 25.13 214 THR A C 1
ATOM 1595 O O . THR A 1 234 ? -21.682 71.020 -5.520 1.00 25.76 214 THR A O 1
ATOM 1599 N N . ALA A 1 235 ? -21.812 69.281 -4.097 1.00 23.34 215 ALA A N 1
ATOM 1600 C CA . ALA A 1 235 ? -20.371 69.283 -3.867 1.00 27.19 215 ALA A CA 1
ATOM 1601 C C . ALA A 1 235 ? -19.616 68.974 -5.145 1.00 27.36 215 ALA A C 1
ATOM 1602 O O . ALA A 1 235 ? -18.566 69.574 -5.410 1.00 25.74 215 ALA A O 1
ATOM 1604 N N . GLU A 1 236 ? -20.125 68.028 -5.943 1.00 23.80 216 GLU A N 1
ATOM 1605 C CA . GLU A 1 236 ? -19.472 67.714 -7.213 1.00 29.76 216 GLU A CA 1
ATOM 1606 C C . GLU A 1 236 ? -19.532 68.903 -8.165 1.00 28.72 216 GLU A C 1
ATOM 1607 O O . GLU A 1 236 ? -18.553 69.201 -8.867 1.00 29.98 216 GLU A O 1
ATOM 1613 N N . ALA A 1 237 ? -20.664 69.606 -8.193 1.00 24.44 217 ALA A N 1
ATOM 1614 C CA . ALA A 1 237 ? -20.759 70.789 -9.037 1.00 31.09 217 ALA A CA 1
ATOM 1615 C C . ALA A 1 237 ? -19.830 71.895 -8.543 1.00 27.08 217 ALA A C 1
ATOM 1616 O O . ALA A 1 237 ? -19.167 72.557 -9.354 1.00 30.52 217 ALA A O 1
ATOM 1618 N N . ALA A 1 238 ? -19.738 72.081 -7.225 1.00 24.49 218 ALA A N 1
ATOM 1619 C CA . ALA A 1 238 ? -18.822 73.079 -6.666 1.00 30.16 218 ALA A CA 1
ATOM 1620 C C . ALA A 1 238 ? -17.369 72.760 -7.003 1.00 29.81 218 ALA A C 1
ATOM 1621 O O . ALA A 1 238 ? -16.587 73.667 -7.303 1.00 30.62 218 ALA A O 1
ATOM 1623 N N . ALA A 1 239 ? -16.981 71.484 -6.939 1.00 29.98 219 ALA A N 1
ATOM 1624 C CA . ALA A 1 239 ? -15.603 71.119 -7.251 1.00 30.85 219 ALA A CA 1
ATOM 1625 C C . ALA A 1 239 ? -15.283 71.397 -8.714 1.00 32.05 219 ALA A C 1
ATOM 1626 O O . ALA A 1 239 ? -14.202 71.900 -9.037 1.00 32.57 219 ALA A O 1
ATOM 1628 N N . ASP A 1 240 ? -16.218 71.071 -9.610 1.00 30.62 220 ASP A N 1
ATOM 1629 C CA . ASP A 1 240 ? -16.038 71.345 -11.031 1.00 33.27 220 ASP A CA 1
ATOM 1630 C C . ASP A 1 240 ? -15.919 72.847 -11.280 1.00 37.27 220 ASP A C 1
ATOM 1631 O O . ASP A 1 240 ? -15.011 73.298 -11.984 1.00 35.48 220 ASP A O 1
ATOM 1636 N N . ALA A 1 241 ? -16.797 73.643 -10.668 1.00 31.69 221 ALA A N 1
ATOM 1637 C CA . ALA A 1 241 ? -16.757 75.082 -10.891 1.00 31.33 221 ALA A CA 1
ATOM 1638 C C . ALA A 1 241 ? -15.496 75.709 -10.308 1.00 39.35 221 ALA A C 1
ATOM 1639 O O . ALA A 1 241 ? -14.944 76.645 -10.896 1.00 36.57 221 ALA A O 1
ATOM 1641 N N . ILE A 1 242 ? -15.020 75.203 -9.171 1.00 35.77 222 ILE A N 1
ATOM 1642 C CA . ILE A 1 242 ? -13.818 75.764 -8.560 1.00 38.45 222 ILE A CA 1
ATOM 1643 C C . ILE A 1 242 ? -12.595 75.433 -9.401 1.00 40.96 222 ILE A C 1
ATOM 1644 O O . ILE A 1 242 ? -11.714 76.279 -9.604 1.00 41.49 222 ILE A O 1
ATOM 1649 N N . ALA A 1 243 ? -12.519 74.202 -9.905 1.00 38.41 223 ALA A N 1
ATOM 1650 C CA . ALA A 1 243 ? -11.403 73.828 -10.760 1.00 35.11 223 ALA A CA 1
ATOM 1651 C C . ALA A 1 243 ? -11.393 74.651 -12.042 1.00 46.29 223 ALA A C 1
ATOM 1652 O O . ALA A 1 243 ? -10.323 75.029 -12.538 1.00 44.81 223 ALA A O 1
ATOM 1654 N N . GLN A 1 244 ? -12.569 74.935 -12.608 1.00 41.09 224 GLN A N 1
ATOM 1655 C CA . GLN A 1 244 ? -12.575 75.748 -13.818 1.00 46.86 224 GLN A CA 1
ATOM 1656 C C . GLN A 1 244 ? -12.214 77.194 -13.517 1.00 44.84 224 GLN A C 1
ATOM 1657 O O . GLN A 1 244 ? -11.777 77.912 -14.418 1.00 45.02 224 GLN A O 1
ATOM 1663 N N . ARG A 1 245 ? -12.399 77.639 -12.275 1.00 40.98 225 ARG A N 1
ATOM 1664 C CA . ARG A 1 245 ? -11.915 78.959 -11.872 1.00 45.53 225 ARG A CA 1
ATOM 1665 C C . ARG A 1 245 ? -10.407 78.966 -11.649 1.00 51.67 225 ARG A C 1
ATOM 1666 O O . ARG A 1 245 ? -9.768 80.010 -11.809 1.00 57.37 225 ARG A O 1
ATOM 1674 N N . ARG A 1 246 ? -9.816 77.819 -11.314 1.00 52.65 226 ARG A N 1
ATOM 1675 C CA . ARG A 1 246 ? -8.365 77.670 -11.228 1.00 56.39 226 ARG A CA 1
ATOM 1676 C C . ARG A 1 246 ? -7.698 77.527 -12.591 1.00 57.77 226 ARG A C 1
ATOM 1677 O O . ARG A 1 246 ? -6.476 77.366 -12.642 1.00 62.25 226 ARG A O 1
ATOM 1685 N N . GLY A 1 247 ? -8.453 77.598 -13.686 1.00 54.52 227 GLY A N 1
ATOM 1686 C CA . GLY A 1 247 ? -7.908 77.474 -15.020 1.00 51.07 227 GLY A CA 1
ATOM 1687 C C . GLY A 1 247 ? -8.157 76.148 -15.701 1.00 62.50 227 GLY A C 1
ATOM 1688 O O . GLY A 1 247 ? -7.600 75.914 -16.780 1.00 63.34 227 GLY A O 1
ATOM 1689 N N . GLY A 1 248 ? -9.003 75.278 -15.124 1.00 45.01 228 GLY A N 1
ATOM 1690 C CA . GLY A 1 248 ? -9.163 73.935 -15.641 1.00 45.07 228 GLY A CA 1
ATOM 1691 C C . GLY A 1 248 ? -10.292 73.794 -16.660 1.00 54.18 228 GLY A C 1
ATOM 1692 O O . GLY A 1 248 ? -11.095 74.705 -16.874 1.00 53.02 228 GLY A O 1
ATOM 1693 N N . ARG A 1 249 ? -10.333 72.621 -17.282 1.00 48.51 229 ARG A N 1
ATOM 1694 C CA . ARG A 1 249 ? -11.366 72.243 -18.240 1.00 51.06 229 ARG A CA 1
ATOM 1695 C C . ARG A 1 249 ? -12.540 71.603 -17.512 1.00 53.33 229 ARG A C 1
ATOM 1696 O O . ARG A 1 249 ? -12.453 71.291 -16.318 1.00 47.16 229 ARG A O 1
ATOM 1704 N N . PRO A 1 250 ? -13.680 71.425 -18.185 1.00 48.59 230 PRO A N 1
ATOM 1705 C CA . PRO A 1 250 ? -14.825 70.787 -17.520 1.00 53.21 230 PRO A CA 1
ATOM 1706 C C . PRO A 1 250 ? -14.443 69.427 -16.943 1.00 59.61 230 PRO A C 1
ATOM 1707 O O . PRO A 1 250 ? -13.606 68.711 -17.497 1.00 68.58 230 PRO A O 1
ATOM 1711 N N . ALA A 1 251 ? -15.078 69.076 -15.815 1.00 56.86 231 ALA A N 1
ATOM 1712 C CA . ALA A 1 251 ? -14.702 67.900 -15.031 1.00 50.01 231 ALA A CA 1
ATOM 1713 C C . ALA A 1 251 ? -14.723 66.597 -15.828 1.00 56.75 231 ALA A C 1
ATOM 1714 O O . ALA A 1 251 ? -14.087 65.622 -15.410 1.00 57.18 231 ALA A O 1
ATOM 1716 N N . GLU A 1 252 ? -15.451 66.547 -16.945 1.00 53.44 232 GLU A N 1
ATOM 1717 C CA . GLU A 1 252 ? -15.510 65.320 -17.735 1.00 65.45 232 GLU A CA 1
ATOM 1718 C C . GLU A 1 252 ? -14.114 64.851 -18.144 1.00 67.61 232 GLU A C 1
ATOM 1719 O O . GLU A 1 252 ? -13.839 63.644 -18.161 1.00 65.56 232 GLU A O 1
ATOM 1725 N N . ALA A 1 253 ? -13.218 65.786 -18.454 1.00 71.32 233 ALA A N 1
ATOM 1726 C CA . ALA A 1 253 ? -11.800 65.464 -18.543 1.00 66.69 233 ALA A CA 1
ATOM 1727 C C . ALA A 1 253 ? -11.239 65.236 -17.146 1.00 75.16 233 ALA A C 1
ATOM 1728 O O . ALA A 1 253 ? -11.564 65.974 -16.210 1.00 79.08 233 ALA A O 1
ATOM 1730 N N . ALA A 1 254 ? -10.381 64.222 -17.014 1.00 76.46 234 ALA A N 1
ATOM 1731 C CA . ALA A 1 254 ? -9.875 63.646 -15.759 1.00 82.42 234 ALA A CA 1
ATOM 1732 C C . ALA A 1 254 ? -10.847 62.613 -15.203 1.00 75.14 234 AL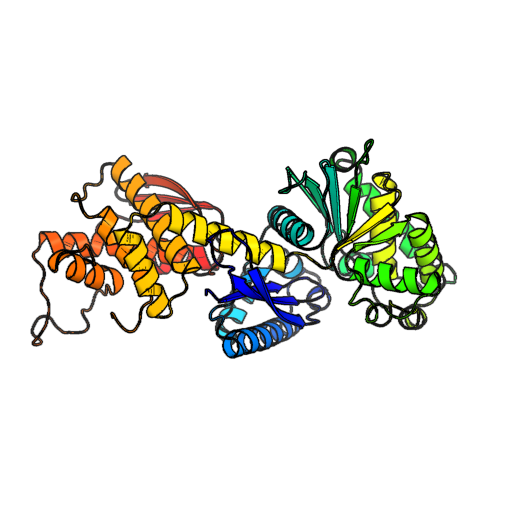A A C 1
ATOM 1733 O O . ALA A 1 254 ? -10.587 62.066 -14.123 1.00 83.60 234 ALA A O 1
ATOM 1735 N N . GLY A 1 255 ? -11.948 62.316 -15.897 1.00 67.13 235 GLY A N 1
ATOM 1736 C CA . GLY A 1 255 ? -12.858 61.264 -15.480 1.00 73.92 235 GLY A CA 1
ATOM 1737 C C . GLY A 1 255 ? -13.862 61.640 -14.410 1.00 72.14 235 GLY A C 1
ATOM 1738 O O . GLY A 1 255 ? -14.541 60.748 -13.888 1.00 79.71 235 GLY A O 1
ATOM 1739 N N . GLY A 1 256 ? -14.001 62.920 -14.078 1.00 62.39 236 GLY A N 1
ATOM 1740 C CA . GLY A 1 256 ? -14.902 63.349 -13.020 1.00 53.00 236 GLY A CA 1
ATOM 1741 C C . GLY A 1 256 ? -14.146 64.135 -11.972 1.00 46.90 236 GLY A C 1
ATOM 1742 O O . GLY A 1 256 ? -12.989 64.513 -12.165 1.00 57.50 236 GLY A O 1
ATOM 1743 N N . VAL A 1 257 ? -14.805 64.369 -10.833 1.00 43.55 237 VAL A N 1
ATOM 1744 C CA . VAL A 1 257 ? -14.226 65.160 -9.746 1.00 39.39 237 VAL A CA 1
ATOM 1745 C C . VAL A 1 257 ? -13.814 64.298 -8.559 1.00 31.24 237 VAL A C 1
ATOM 1746 O O . VAL A 1 257 ? -13.402 64.837 -7.533 1.00 35.09 237 VAL A O 1
ATOM 1750 N N . ASN A 1 258 ? -13.924 62.975 -8.664 1.00 33.54 238 ASN A N 1
ATOM 1751 C CA . ASN A 1 258 ? -13.614 62.105 -7.536 1.00 34.49 238 ASN A CA 1
ATOM 1752 C C . ASN A 1 258 ? -12.210 62.370 -7.010 1.00 36.25 238 ASN A C 1
ATOM 1753 O O . ASN A 1 258 ? -11.241 62.391 -7.770 1.00 34.77 238 ASN A O 1
ATOM 1758 N N . GLY A 1 259 ? -12.104 62.591 -5.704 1.00 34.42 239 GLY A N 1
ATOM 1759 C CA . GLY A 1 259 ? -10.828 62.867 -5.082 1.00 33.85 239 GLY A CA 1
ATOM 1760 C C . GLY A 1 259 ? -10.296 64.277 -5.243 1.00 31.03 239 GLY A C 1
ATOM 1761 O O . GLY A 1 259 ? -9.169 64.541 -4.808 1.00 32.91 239 GLY A O 1
ATOM 1762 N N . GLU A 1 260 ? -11.033 65.183 -5.880 1.00 31.79 240 GLU A N 1
ATOM 1763 C CA . GLU A 1 260 ? -10.562 66.560 -5.962 1.00 32.26 240 GLU A CA 1
ATOM 1764 C C . GLU A 1 260 ? -10.665 67.224 -4.603 1.00 37.27 240 GLU A C 1
ATOM 1765 O O . GLU A 1 260 ? -11.566 66.930 -3.805 1.00 31.40 240 GLU A O 1
ATOM 1771 N N . ARG A 1 261 ? -9.721 68.114 -4.336 1.00 33.13 241 ARG A N 1
ATOM 1772 C CA . ARG A 1 261 ? -9.714 68.889 -3.109 1.00 37.01 241 ARG A CA 1
ATOM 1773 C C . ARG A 1 261 ? -9.928 70.356 -3.445 1.00 32.09 241 ARG A C 1
ATOM 1774 O O . ARG A 1 261 ? -9.454 70.834 -4.478 1.00 40.51 241 ARG A O 1
ATOM 1782 N N . PHE A 1 262 ? -10.654 71.060 -2.582 1.00 32.77 242 PHE A N 1
ATOM 1783 C CA . PHE A 1 262 ? -10.712 72.513 -2.620 1.00 32.07 242 PHE A CA 1
ATOM 1784 C C . PHE A 1 262 ? -10.759 73.047 -1.195 1.00 37.74 242 PHE A C 1
ATOM 1785 O O . PHE A 1 262 ? -11.055 72.317 -0.249 1.00 30.72 242 PHE A O 1
ATOM 1793 N N . THR A 1 263 ? -10.424 74.329 -1.050 1.00 32.80 243 THR A N 1
ATOM 1794 C CA . THR A 1 263 ? -10.339 74.994 0.235 1.00 32.00 243 THR A CA 1
ATOM 1795 C C . THR A 1 263 ? -11.628 75.754 0.520 1.00 34.38 243 THR A C 1
ATOM 1796 O O . THR A 1 263 ? -12.387 76.120 -0.388 1.00 33.04 243 THR A O 1
ATOM 1800 N N . LEU A 1 264 ? -11.854 76.005 1.810 1.00 29.67 244 LEU A N 1
ATOM 1801 C CA . LEU A 1 264 ? -12.993 76.807 2.232 1.00 31.45 244 LEU A CA 1
ATOM 1802 C C . LEU A 1 264 ? -12.932 78.206 1.642 1.00 32.78 244 LEU A C 1
ATOM 1803 O O . LEU A 1 264 ? -13.976 78.812 1.382 1.00 32.03 244 LEU A O 1
ATOM 1808 N N . THR A 1 265 ? -11.717 78.720 1.397 1.00 29.65 245 THR A N 1
ATOM 1809 C CA . THR A 1 265 ? -11.570 80.024 0.758 1.00 29.41 245 THR A CA 1
ATOM 1810 C C . THR A 1 265 ? -12.038 79.985 -0.689 1.00 28.74 245 THR A C 1
ATOM 1811 O O . THR A 1 265 ? -12.723 80.907 -1.147 1.00 35.25 245 THR A O 1
ATOM 1815 N N . GLU A 1 266 ? -11.687 78.930 -1.426 1.00 26.99 246 GLU A N 1
ATOM 1816 C CA . GLU A 1 266 ? -12.164 78.821 -2.802 1.00 30.87 246 GLU A CA 1
ATOM 1817 C C . GLU A 1 266 ? -13.684 78.704 -2.844 1.00 26.94 246 GLU A C 1
ATOM 1818 O O . GLU A 1 266 ? -14.331 79.271 -3.734 1.00 33.49 246 GLU A O 1
ATOM 1824 N N . LEU A 1 267 ? -14.267 77.991 -1.875 1.00 25.62 247 LEU A N 1
ATOM 1825 C CA . LEU A 1 267 ? -15.718 77.865 -1.782 1.00 23.57 247 LEU A CA 1
ATOM 1826 C C . LEU A 1 267 ? -16.367 79.204 -1.470 1.00 27.65 247 LEU A C 1
ATOM 1827 O O . LEU A 1 267 ? -17.378 79.568 -2.077 1.00 26.39 247 LEU A O 1
ATOM 1832 N N . ALA A 1 268 ? -15.802 79.950 -0.515 1.00 27.76 248 ALA A N 1
ATOM 1833 C CA . ALA A 1 268 ? -16.317 81.273 -0.191 1.00 29.78 248 ALA A CA 1
ATOM 1834 C C . ALA A 1 268 ? -16.281 82.188 -1.402 1.00 30.55 248 ALA A C 1
ATOM 1835 O O . ALA A 1 268 ? -17.239 82.931 -1.655 1.00 27.57 248 ALA A O 1
ATOM 1837 N N . ASP A 1 269 ? -15.193 82.129 -2.181 1.00 29.32 249 ASP A N 1
ATOM 1838 C CA . ASP A 1 269 ? -15.085 82.976 -3.361 1.00 35.94 249 ASP A CA 1
ATOM 1839 C C . ASP A 1 269 ? -16.082 82.557 -4.438 1.00 36.35 249 ASP A C 1
ATOM 1840 O O . ASP A 1 269 ? -16.650 83.409 -5.130 1.00 31.37 249 ASP A O 1
ATOM 1845 N N . LEU A 1 270 ? -16.316 81.255 -4.599 1.00 34.35 250 LEU A N 1
ATOM 1846 C CA . LEU A 1 270 ? -17.331 80.831 -5.558 1.00 34.00 250 LEU A CA 1
ATOM 1847 C C . LEU A 1 270 ? -18.711 81.316 -5.121 1.00 32.25 250 LEU A C 1
ATOM 1848 O O . LEU A 1 270 ? -19.490 81.807 -5.949 1.00 31.46 250 LEU A O 1
ATOM 1853 N N . LEU A 1 271 ? -18.991 81.247 -3.810 1.00 28.80 251 LEU A N 1
ATOM 1854 C CA . LEU A 1 271 ? -20.294 81.623 -3.265 1.00 28.94 251 LEU A CA 1
ATOM 1855 C C . LEU A 1 271 ? -20.547 83.117 -3.418 1.00 32.87 251 LEU A C 1
ATOM 1856 O O . LEU A 1 271 ? -21.650 83.538 -3.795 1.00 33.21 251 LEU A O 1
ATOM 1861 N N . ALA A 1 272 ? -19.541 83.935 -3.124 1.00 33.14 252 ALA A N 1
ATOM 1862 C CA . ALA A 1 272 ? -19.680 85.373 -3.315 1.00 34.70 252 ALA A CA 1
ATOM 1863 C C . ALA A 1 272 ? -19.985 85.712 -4.772 1.00 34.91 252 ALA A C 1
ATOM 1864 O O . ALA A 1 272 ? -20.819 86.582 -5.042 1.00 38.64 252 ALA A O 1
ATOM 1866 N N . HIS A 1 273 ? -19.339 85.020 -5.724 1.00 36.10 253 HIS A N 1
ATOM 1867 C CA . HIS A 1 273 ? -19.621 85.229 -7.145 1.00 36.41 253 HIS A CA 1
ATOM 1868 C C . HIS A 1 273 ? -21.057 84.841 -7.488 1.00 43.22 253 HIS A C 1
ATOM 1869 O O . HIS A 1 273 ? -21.783 85.603 -8.144 1.00 36.25 253 HIS A O 1
ATOM 1876 N N . VAL A 1 274 ? -21.479 83.651 -7.068 1.00 31.55 254 VAL A N 1
ATOM 1877 C CA . VAL A 1 274 ? -22.839 83.206 -7.368 1.00 37.35 254 VAL A CA 1
ATOM 1878 C C . VAL A 1 274 ? -23.860 84.169 -6.771 1.00 30.63 254 VAL A C 1
ATOM 1879 O O . VAL A 1 274 ? -24.900 84.459 -7.378 1.00 32.06 254 VAL A O 1
ATOM 1883 N N . ALA A 1 275 ? -23.574 84.673 -5.569 1.00 29.75 255 ALA A N 1
ATOM 1884 C CA . ALA A 1 275 ? -24.501 85.537 -4.853 1.00 36.58 255 ALA A CA 1
ATOM 1885 C C . ALA A 1 275 ? -24.753 86.847 -5.586 1.00 37.07 255 ALA A C 1
ATOM 1886 O O . ALA A 1 275 ? -25.846 87.415 -5.473 1.00 37.16 255 ALA A O 1
ATOM 1888 N N . ARG A 1 276 ? -23.764 87.343 -6.330 1.00 32.10 256 ARG A N 1
ATOM 1889 C CA . ARG A 1 276 ? -23.874 88.610 -7.044 1.00 38.27 256 ARG A CA 1
ATOM 1890 C C . ARG A 1 276 ? -24.646 88.476 -8.343 1.00 45.16 256 ARG A C 1
ATOM 1891 O O . ARG A 1 276 ? -25.035 89.492 -8.921 1.00 41.85 256 ARG A O 1
ATOM 1899 N N . LEU A 1 277 ? -24.849 87.258 -8.826 1.00 38.91 257 LEU A N 1
ATOM 1900 C CA . LEU A 1 277 ? -25.528 87.032 -10.095 1.00 49.34 257 LEU A CA 1
ATOM 1901 C C . LEU A 1 277 ? -27.011 86.780 -9.867 1.00 41.01 257 LEU A C 1
ATOM 1902 O O . LEU A 1 277 ? -27.425 86.328 -8.798 1.00 50.88 257 LEU A O 1
ATOM 1907 N N . ARG A 1 278 ? -27.804 87.057 -10.888 1.00 49.61 258 ARG A N 1
ATOM 1908 C CA . ARG A 1 278 ? -29.205 86.692 -10.855 1.00 51.29 258 ARG A CA 1
ATOM 1909 C C . ARG A 1 278 ? -29.351 85.215 -11.211 1.00 52.91 258 ARG A C 1
ATOM 1910 O O . ARG A 1 278 ? -28.446 84.620 -11.801 1.00 42.22 258 ARG A O 1
ATOM 1918 N N . PRO A 1 279 ? -30.476 84.593 -10.845 1.00 46.95 259 PRO A N 1
ATOM 1919 C CA . PRO A 1 279 ? -30.597 83.134 -11.030 1.00 48.77 259 PRO A CA 1
ATOM 1920 C C . PRO A 1 279 ? -30.296 82.656 -12.439 1.00 43.93 259 PRO A C 1
ATOM 1921 O O . PRO A 1 279 ? -29.655 81.611 -12.608 1.00 46.89 259 PRO A O 1
ATOM 1925 N N . ALA A 1 280 ? -30.714 83.405 -13.458 1.00 46.58 260 ALA A N 1
ATOM 1926 C CA . ALA A 1 280 ? -30.467 82.982 -14.832 1.00 43.70 260 ALA A CA 1
ATOM 1927 C C . ALA A 1 280 ? -28.987 83.040 -15.189 1.00 51.08 260 ALA A C 1
ATOM 1928 O O . ALA A 1 280 ? -28.527 82.272 -16.041 1.00 48.29 260 ALA A O 1
ATOM 1930 N N . GLN A 1 281 ? -28.227 83.954 -14.579 1.00 51.18 261 GLN A N 1
ATOM 1931 C CA . GLN A 1 281 ? -26.795 84.005 -14.868 1.00 47.54 261 GLN A CA 1
ATOM 1932 C C . GLN A 1 281 ? -26.055 82.910 -14.121 1.00 41.73 261 GLN A C 1
ATOM 1933 O O . GLN A 1 281 ? -24.962 82.506 -14.541 1.00 37.71 261 GLN A O 1
ATOM 1939 N N . ARG A 1 282 ? -26.631 82.438 -13.010 1.00 35.92 262 ARG A N 1
ATOM 1940 C CA . ARG A 1 282 ? -26.033 81.337 -12.274 1.00 31.80 262 ARG A CA 1
ATOM 1941 C C . ARG A 1 282 ? -25.934 80.096 -13.144 1.00 33.19 262 ARG A C 1
ATOM 1942 O O . ARG A 1 282 ? -24.937 79.375 -13.090 1.00 35.95 262 ARG A O 1
ATOM 1950 N N . ALA A 1 283 ? -26.949 79.847 -13.971 1.00 35.25 263 ALA A N 1
ATOM 1951 C CA . ALA A 1 283 ? -26.922 78.716 -14.890 1.00 40.97 263 ALA A CA 1
ATOM 1952 C C . ALA A 1 283 ? -25.787 78.808 -15.899 1.00 43.44 263 ALA A C 1
ATOM 1953 O O . ALA A 1 283 ? -25.485 77.812 -16.566 1.00 38.57 263 ALA A O 1
ATOM 1955 N N . ARG A 1 284 ? -25.178 79.979 -16.064 1.00 39.01 264 ARG A N 1
ATOM 1956 C CA . ARG A 1 284 ? -24.086 80.126 -17.009 1.00 39.31 264 ARG A CA 1
ATOM 1957 C C . ARG A 1 284 ? -22.725 80.171 -16.328 1.00 38.89 264 ARG A C 1
ATOM 1958 O O . ARG A 1 284 ? -21.716 80.368 -17.006 1.00 39.77 264 ARG A O 1
ATOM 1966 N N . VAL A 1 285 ? -22.668 80.015 -15.010 1.00 34.12 265 VAL A N 1
ATOM 1967 C CA . VAL A 1 285 ? -21.368 79.830 -14.355 1.00 35.25 265 VAL A CA 1
ATOM 1968 C C . VAL A 1 285 ? -20.828 78.453 -14.719 1.00 35.03 265 VAL A C 1
ATOM 1969 O O . VAL A 1 285 ? -21.541 77.453 -14.533 1.00 37.01 265 VAL A O 1
ATOM 1973 N N . PRO A 1 286 ? -19.586 78.338 -15.194 1.00 38.41 266 PRO A N 1
ATOM 1974 C CA . PRO A 1 286 ? -19.077 77.024 -15.617 1.00 37.63 266 PRO A CA 1
ATOM 1975 C C . PRO A 1 286 ? -19.087 76.012 -14.483 1.00 40.80 266 PRO A C 1
ATOM 1976 O O . PRO A 1 286 ? -18.589 76.282 -13.388 1.00 38.02 266 PRO A O 1
ATOM 1980 N N . GLY A 1 287 ? -19.665 74.831 -14.762 1.00 37.48 267 GLY A N 1
ATOM 1981 C CA . GLY A 1 287 ? -19.815 73.767 -13.788 1.00 46.33 267 GLY A CA 1
ATOM 1982 C C . GLY A 1 287 ? -21.110 73.803 -12.994 1.00 35.87 267 GLY A C 1
ATOM 1983 O O . GLY A 1 287 ? -21.455 72.806 -12.356 1.00 36.01 267 GLY A O 1
ATOM 1984 N N . LEU A 1 288 ? -21.842 74.914 -13.029 1.00 32.32 268 LEU A N 1
ATOM 1985 C CA . LEU A 1 288 ? -23.122 75.016 -12.345 1.00 32.08 268 LEU A CA 1
ATOM 1986 C C . LEU A 1 288 ? -24.289 75.027 -13.324 1.00 34.76 268 LEU A C 1
ATOM 1987 O O . LEU A 1 288 ? -25.381 75.469 -12.968 1.00 29.91 268 LEU A O 1
ATOM 1992 N N . GLU A 1 289 ? -24.073 74.551 -14.559 1.00 34.08 269 GLU A N 1
ATOM 1993 C CA . GLU A 1 289 ? -25.051 74.773 -15.621 1.00 33.11 269 GLU A CA 1
ATOM 1994 C C . GLU A 1 289 ? -26.373 74.073 -15.343 1.00 40.69 269 GLU A C 1
ATOM 1995 O O . GLU A 1 289 ? -27.433 74.560 -15.758 1.00 43.64 269 GLU A O 1
ATOM 2001 N N . ARG A 1 290 ? -26.322 72.945 -14.638 1.00 39.75 270 ARG A N 1
ATOM 2002 C CA . ARG A 1 290 ? -27.564 72.155 -14.432 1.00 46.59 270 ARG A CA 1
ATOM 2003 C C . ARG A 1 290 ? -28.147 72.385 -13.031 1.00 46.35 270 ARG A C 1
ATOM 2004 O O . ARG A 1 290 ? -29.027 71.599 -12.646 1.00 49.32 270 ARG A O 1
ATOM 2012 N N . ARG A 1 291 ? -27.705 73.430 -12.300 1.00 40.04 271 ARG A N 1
ATOM 2013 C CA . ARG A 1 291 ? -28.123 73.632 -10.915 1.00 36.20 271 ARG A CA 1
ATOM 2014 C C . ARG A 1 291 ? -28.389 75.093 -10.556 1.00 44.86 271 ARG A C 1
ATOM 2015 O O . ARG A 1 291 ? -28.388 75.435 -9.368 1.00 36.88 271 ARG A O 1
ATOM 2023 N N . GLY A 1 292 ? -28.624 75.963 -11.541 1.00 39.16 272 GLY A N 1
ATOM 2024 C CA . GLY A 1 292 ? -28.757 77.393 -11.262 1.00 32.29 272 GLY A CA 1
ATOM 2025 C C . GLY A 1 292 ? -29.829 77.755 -10.243 1.00 41.60 272 GLY A C 1
ATOM 2026 O O . GLY A 1 292 ? -29.656 78.725 -9.496 1.00 40.62 272 GLY A O 1
ATOM 2027 N N . ASP A 1 293 ? -30.919 76.979 -10.173 1.00 43.09 273 ASP A N 1
ATOM 2028 C CA . ASP A 1 293 ? -32.069 77.362 -9.351 1.00 41.89 273 ASP A CA 1
ATOM 2029 C C . ASP A 1 293 ? -31.848 77.143 -7.849 1.00 36.81 273 ASP A C 1
ATOM 2030 O O . ASP A 1 293 ? -32.411 77.885 -7.040 1.00 32.21 273 ASP A O 1
ATOM 2035 N N . THR A 1 294 ? -31.054 76.154 -7.437 1.00 36.96 274 THR A N 1
ATOM 2036 C CA . THR A 1 294 ? -30.841 75.905 -6.011 1.00 34.07 274 THR A CA 1
ATOM 2037 C C . THR A 1 294 ? -29.416 76.187 -5.561 1.00 30.50 274 THR A C 1
ATOM 2038 O O . THR A 1 294 ? -29.129 76.067 -4.368 1.00 25.49 274 THR A O 1
ATOM 2042 N N . ILE A 1 295 ? -28.522 76.561 -6.478 1.00 28.75 275 ILE A N 1
ATOM 2043 C CA . ILE A 1 295 ? -27.096 76.485 -6.188 1.00 29.08 275 ILE A CA 1
ATOM 2044 C C . ILE A 1 295 ? -26.677 77.523 -5.158 1.00 23.82 275 ILE A C 1
ATOM 2045 O O . ILE A 1 295 ? -25.758 77.281 -4.379 1.00 25.52 275 ILE A O 1
ATOM 2050 N N . LEU A 1 296 ? -27.309 78.692 -5.137 1.00 24.73 276 LEU A N 1
ATOM 2051 C CA . LEU A 1 296 ? -26.892 79.717 -4.183 1.00 25.00 276 LEU A CA 1
ATOM 2052 C C . LEU A 1 296 ? -27.112 79.243 -2.747 1.00 23.73 276 LEU A C 1
ATOM 2053 O O . LEU A 1 296 ? -26.191 79.243 -1.928 1.00 22.23 276 LEU A O 1
ATOM 2058 N N . ALA A 1 297 ? -28.335 78.834 -2.428 1.00 23.18 277 ALA A N 1
ATOM 2059 C CA . ALA A 1 297 ? -28.604 78.294 -1.101 1.00 24.42 277 ALA A CA 1
ATOM 2060 C C . ALA A 1 297 ? -27.783 77.046 -0.828 1.00 27.51 277 ALA A C 1
ATOM 2061 O O . ALA A 1 297 ? -27.365 76.822 0.316 1.00 22.28 277 ALA A O 1
ATOM 2063 N N . ALA A 1 298 ? -27.545 76.218 -1.852 1.00 21.04 278 ALA A N 1
ATOM 2064 C CA . ALA A 1 298 ? -26.781 74.997 -1.621 1.00 20.38 278 ALA A CA 1
ATOM 2065 C C . ALA A 1 298 ? -25.340 75.315 -1.228 1.00 21.99 278 ALA A C 1
ATOM 2066 O O . ALA A 1 298 ? -24.814 74.740 -0.266 1.00 20.75 278 ALA A O 1
ATOM 2068 N N . LEU A 1 299 ? -24.695 76.270 -1.925 1.00 21.36 279 LEU A N 1
ATOM 2069 C CA . LEU A 1 299 ? -23.327 76.650 -1.563 1.00 20.95 279 LEU A CA 1
ATOM 2070 C C . LEU A 1 299 ? -23.263 77.396 -0.232 1.00 21.94 279 LEU A C 1
ATOM 2071 O O . LEU A 1 299 ? -22.244 77.316 0.473 1.00 21.71 279 LEU A O 1
ATOM 2076 N N . SER A 1 300 ? -24.309 78.155 0.120 1.00 20.83 280 SER A N 1
ATOM 2077 C CA . SER A 1 300 ? -24.319 78.765 1.445 1.00 22.60 280 SER A CA 1
ATOM 2078 C C . SER A 1 300 ? -24.370 77.706 2.548 1.00 23.56 280 SER A C 1
ATOM 2079 O O . SER A 1 300 ? -23.712 77.841 3.596 1.00 20.02 280 SER A O 1
ATOM 2082 N N . VAL A 1 301 ? -25.145 76.645 2.338 1.00 19.65 281 VAL A N 1
ATOM 2083 C CA . VAL A 1 301 ? -25.194 75.561 3.319 1.00 21.80 281 VAL A CA 1
ATOM 2084 C C . VAL A 1 301 ? -23.814 74.955 3.523 1.00 19.03 281 VAL A C 1
ATOM 2085 O O . VAL A 1 301 ? -23.345 74.821 4.658 1.00 22.77 281 VAL A O 1
ATOM 2089 N N . LEU A 1 302 ? -23.140 74.569 2.430 1.00 20.89 282 LEU A N 1
ATOM 2090 C CA . LEU A 1 302 ? -21.835 73.929 2.571 1.00 22.43 282 LEU A CA 1
ATOM 2091 C C . LEU A 1 302 ? -20.831 74.844 3.238 1.00 21.05 282 LEU A C 1
ATOM 2092 O O . LEU A 1 302 ? -20.061 74.404 4.093 1.00 21.92 282 LEU A O 1
ATOM 2097 N N . HIS A 1 303 ? -20.792 76.111 2.835 1.00 22.70 283 HIS A N 1
ATOM 2098 C CA . HIS A 1 303 ? -19.811 77.019 3.417 1.00 22.18 283 HIS A CA 1
ATOM 2099 C C . HIS A 1 303 ? -20.056 77.214 4.904 1.00 26.95 283 HIS A C 1
ATOM 2100 O O . HIS A 1 303 ? -19.127 77.119 5.714 1.00 22.33 283 HIS A O 1
ATOM 2107 N N . ALA A 1 304 ? -21.306 77.498 5.271 1.00 22.40 284 ALA A N 1
ATOM 2108 C CA . ALA A 1 304 ? -21.649 77.777 6.659 1.00 23.67 284 ALA A CA 1
ATOM 2109 C C . ALA A 1 304 ? -21.360 76.571 7.537 1.00 25.27 284 ALA A C 1
ATOM 2110 O O . ALA A 1 304 ? -20.802 76.703 8.637 1.00 22.78 284 ALA A O 1
ATOM 2112 N N . ALA A 1 305 ? -21.718 75.385 7.056 1.00 20.25 285 ALA A N 1
ATOM 2113 C CA . ALA A 1 305 ? -21.522 74.187 7.860 1.00 22.68 285 ALA A CA 1
ATOM 2114 C C . ALA A 1 305 ? -20.036 73.864 8.023 1.00 24.70 285 ALA A C 1
ATOM 2115 O O . ALA A 1 305 ? -19.582 73.583 9.140 1.00 25.50 285 ALA A O 1
ATOM 2117 N N . LEU A 1 306 ? -19.257 73.924 6.937 1.00 23.05 286 LEU A N 1
ATOM 2118 C CA . LEU A 1 306 ? -17.828 73.631 7.045 1.00 20.80 286 LEU A CA 1
ATOM 2119 C C . LEU A 1 306 ? -17.147 74.661 7.928 1.00 26.39 286 LEU A C 1
ATOM 2120 O O . LEU A 1 306 ? -16.343 74.309 8.797 1.00 29.61 286 LEU A O 1
ATOM 2125 N N . ASP A 1 307 ? -17.486 75.942 7.736 1.00 26.02 287 ASP A N 1
ATOM 2126 C CA . ASP A 1 307 ? -16.923 77.005 8.568 1.00 28.66 287 ASP A CA 1
ATOM 2127 C C . ASP A 1 307 ? -17.251 76.779 10.043 1.00 28.78 287 ASP A C 1
ATOM 2128 O O . ASP A 1 307 ? -16.405 76.992 10.911 1.00 32.52 287 ASP A O 1
ATOM 2133 N N . ALA A 1 308 ? -18.462 76.315 10.347 1.00 29.64 288 ALA A N 1
ATOM 2134 C CA . ALA A 1 308 ? -18.823 76.104 11.745 1.00 30.43 288 ALA A CA 1
ATOM 2135 C C . ALA A 1 308 ? -18.058 74.948 12.365 1.00 33.90 288 ALA A C 1
ATOM 2136 O O . ALA A 1 308 ? -17.953 74.868 13.592 1.00 35.12 288 ALA A O 1
ATOM 2138 N N . LEU A 1 309 ? -17.565 74.025 11.559 1.00 29.27 289 LEU A N 1
ATOM 2139 C CA . LEU A 1 309 ? -16.831 72.887 12.095 1.00 29.01 289 LEU A CA 1
ATOM 2140 C C . LEU A 1 309 ? -15.332 73.138 12.125 1.00 31.47 289 LEU A C 1
ATOM 2141 O O . LEU A 1 309 ? -14.586 72.298 12.640 1.00 31.35 289 LEU A O 1
ATOM 2146 N N . GLY A 1 310 ? -14.873 74.242 11.537 1.00 29.48 290 GLY A N 1
ATOM 2147 C CA . GLY A 1 310 ? -13.463 74.541 11.478 1.00 30.95 290 GLY A CA 1
ATOM 2148 C C . GLY A 1 310 ? -12.721 73.858 10.361 1.00 32.07 290 GLY A C 1
ATOM 2149 O O . GLY A 1 310 ? -11.496 73.768 10.424 1.00 32.22 290 GLY A O 1
ATOM 2150 N N . ALA A 1 311 ? -13.426 73.358 9.343 1.00 30.11 291 ALA A N 1
ATOM 2151 C CA . ALA A 1 311 ? -12.766 72.743 8.202 1.00 31.76 291 ALA A CA 1
ATOM 2152 C C . ALA A 1 311 ? -12.055 73.802 7.366 1.00 32.93 291 ALA A C 1
ATOM 2153 O O . ALA A 1 311 ? -12.556 74.910 7.183 1.00 32.94 291 ALA A O 1
ATOM 2155 N N . ARG A 1 312 ? -10.882 73.454 6.846 1.00 31.42 292 ARG A N 1
ATOM 2156 C CA . ARG A 1 312 ? -10.140 74.345 5.960 1.00 32.38 292 ARG A CA 1
ATOM 2157 C C . ARG A 1 312 ? -10.098 73.844 4.533 1.00 32.31 292 ARG A C 1
ATOM 2158 O O . ARG A 1 312 ? -9.924 74.638 3.608 1.00 33.47 292 ARG A O 1
ATOM 2166 N N . GLU A 1 313 ? -10.282 72.545 4.339 1.00 31.55 293 GLU A N 1
ATOM 2167 C CA . GLU A 1 313 ? -10.109 71.931 3.040 1.00 30.43 293 GLU A CA 1
ATOM 2168 C C . GLU A 1 313 ? -10.979 70.684 3.008 1.00 31.74 293 GLU A C 1
ATOM 2169 O O . GLU A 1 313 ? -11.188 70.048 4.047 1.00 36.55 293 GLU A O 1
ATOM 2175 N N . VAL A 1 314 ? -11.501 70.339 1.822 1.00 28.17 294 VAL A N 1
ATOM 2176 C CA . VAL A 1 314 ? -12.312 69.135 1.658 1.00 30.31 294 VAL A CA 1
ATOM 2177 C C . VAL A 1 314 ? -11.787 68.293 0.505 1.00 30.00 294 VAL A C 1
ATOM 2178 O O . VAL A 1 314 ? -11.060 68.772 -0.364 1.00 27.82 294 VAL A O 1
ATOM 2182 N N . THR A 1 315 ? -12.190 67.018 0.502 1.00 29.86 295 THR A N 1
ATOM 2183 C CA . THR A 1 315 ? -12.039 66.138 -0.651 1.00 28.68 295 THR A CA 1
ATOM 2184 C C . THR A 1 315 ? -13.427 65.725 -1.126 1.00 28.76 295 THR A C 1
ATOM 2185 O O . THR A 1 315 ? -14.264 65.301 -0.320 1.00 26.75 295 THR A O 1
ATOM 2189 N N . VAL A 1 316 ? -13.672 65.809 -2.428 1.00 35.27 296 VAL A N 1
ATOM 2190 C CA . VAL A 1 316 ? -14.979 65.440 -2.961 1.00 28.35 296 VAL A CA 1
ATOM 2191 C C . VAL A 1 316 ? -14.944 63.979 -3.378 1.00 26.95 296 VAL A C 1
ATOM 2192 O O . VAL A 1 316 ? -13.925 63.479 -3.859 1.00 31.49 296 VAL A O 1
ATOM 2196 N N . SER A 1 317 ? -16.053 63.283 -3.147 1.00 30.42 297 SER A N 1
ATOM 2197 C CA . SER A 1 317 ? -16.180 61.859 -3.404 1.00 30.59 297 SER A CA 1
ATOM 2198 C C . SER A 1 317 ? -17.333 61.649 -4.368 1.00 29.35 297 SER A C 1
ATOM 2199 O O . SER A 1 317 ? -18.408 62.222 -4.179 1.00 32.23 297 SER A O 1
ATOM 2202 N N . GLU A 1 318 ? -17.105 60.862 -5.409 1.00 30.36 298 GLU A N 1
ATOM 2203 C CA . GLU A 1 318 ? -18.204 60.473 -6.278 1.00 34.00 298 GLU A CA 1
ATOM 2204 C C . GLU A 1 318 ? -18.916 59.228 -5.768 1.00 34.74 298 GLU A C 1
ATOM 2205 O O . GLU A 1 318 ? -20.021 58.936 -6.229 1.00 33.27 298 GLU A O 1
ATOM 2211 N N . GLY A 1 319 ? -18.324 58.515 -4.810 1.00 32.47 299 GLY A N 1
ATOM 2212 C CA . GLY A 1 319 ? -19.019 57.411 -4.164 1.00 30.07 299 GLY A CA 1
ATOM 2213 C C . GLY A 1 319 ? -20.021 57.932 -3.147 1.00 30.67 299 GLY A C 1
ATOM 2214 O O . GLY A 1 319 ? -19.767 58.899 -2.429 1.00 29.36 299 GLY A O 1
ATOM 2215 N N . ALA A 1 320 ? -21.173 57.268 -3.082 1.00 28.05 300 ALA A N 1
ATOM 2216 C CA . ALA A 1 320 ? -22.207 57.693 -2.149 1.00 27.61 300 ALA A CA 1
ATOM 2217 C C . ALA A 1 320 ? -23.161 56.558 -1.766 1.00 28.12 300 ALA A C 1
ATOM 2218 O O . ALA A 1 320 ? -22.738 55.405 -1.612 1.00 27.31 300 ALA A O 1
ATOM 2220 N N . LEU A 1 321 ? -24.449 56.884 -1.613 1.00 23.67 301 LEU A N 1
ATOM 2221 C CA . LEU A 1 321 ? -25.426 55.956 -1.036 1.00 26.33 301 LEU A CA 1
ATOM 2222 C C . LEU A 1 321 ? -25.476 54.616 -1.775 1.00 25.15 301 LEU A C 1
ATOM 2223 O O . LEU A 1 321 ? -25.451 53.552 -1.144 1.00 29.18 301 LEU A O 1
ATOM 2228 N N . ARG A 1 322 ? -25.535 54.639 -3.110 1.00 29.61 302 ARG A N 1
ATOM 2229 C CA . ARG A 1 322 ? -25.707 53.390 -3.857 1.00 30.50 302 ARG A CA 1
ATOM 2230 C C . ARG A 1 322 ? -24.495 52.471 -3.707 1.00 32.03 302 ARG A C 1
ATOM 2231 O O . ARG A 1 322 ? -24.651 51.251 -3.636 1.00 27.62 302 ARG A O 1
ATOM 2239 N N . GLU A 1 323 ? -23.280 53.034 -3.626 1.00 29.60 303 GLU A N 1
ATOM 2240 C CA . GLU A 1 323 ? -22.099 52.196 -3.393 1.00 30.38 303 GLU A CA 1
ATOM 2241 C C . GLU A 1 323 ? -22.141 51.563 -2.001 1.00 27.99 303 GLU A C 1
ATOM 2242 O O . GLU A 1 323 ? -21.720 50.410 -1.821 1.00 30.45 303 GLU A O 1
ATOM 2248 N N . GLY A 1 324 ? -22.621 52.316 -1.005 1.00 28.15 304 GLY A N 1
ATOM 2249 C CA . GLY A 1 324 ? -22.800 51.764 0.335 1.00 28.14 304 GLY A CA 1
ATOM 2250 C C . GLY A 1 324 ? -23.821 50.637 0.380 1.00 27.44 304 GLY A C 1
ATOM 2251 O O . GLY A 1 324 ? -23.595 49.613 1.025 1.00 27.33 304 GLY A O 1
ATOM 2252 N N . MET A 1 325 ? -24.965 50.817 -0.288 1.00 23.45 305 MET A N 1
ATOM 2253 C CA . MET A 1 325 ? -25.953 49.739 -0.381 1.00 28.71 305 MET A CA 1
ATOM 2254 C C . MET A 1 325 ? -25.341 48.470 -0.962 1.00 32.11 305 MET A C 1
ATOM 2255 O O . MET A 1 325 ? -25.620 47.360 -0.487 1.00 33.41 305 MET A O 1
ATOM 2260 N N . LEU A 1 326 ? -24.484 48.618 -1.966 1.00 28.75 306 LEU A N 1
ATOM 2261 C CA . LEU A 1 326 ? -23.897 47.417 -2.612 1.00 33.89 306 LEU A CA 1
ATOM 2262 C C . LEU A 1 326 ? -22.989 46.694 -1.610 1.00 40.01 306 LEU A C 1
ATOM 2263 O O . LEU A 1 326 ? -23.137 45.469 -1.458 1.00 32.71 306 LEU A O 1
ATOM 2268 N N . ILE A 1 327 ? -22.097 47.435 -0.949 1.00 37.98 307 ILE A N 1
ATOM 2269 C CA . ILE A 1 327 ? -21.167 46.838 0.054 1.00 31.67 307 ILE A CA 1
ATOM 2270 C C . ILE A 1 327 ? -21.978 46.098 1.123 1.00 40.10 307 ILE A C 1
ATOM 2271 O O . ILE A 1 327 ? -21.648 44.932 1.399 1.00 35.44 307 ILE A O 1
ATOM 2276 N N . GLU A 1 328 ? -22.990 46.751 1.705 1.00 35.03 308 GLU A N 1
ATOM 2277 C CA . GLU A 1 328 ? -23.766 46.107 2.768 1.00 39.92 308 GLU A CA 1
ATOM 2278 C C . GLU A 1 328 ? -24.467 44.848 2.274 1.00 42.03 308 GLU A C 1
ATOM 2279 O O . GLU A 1 328 ? -24.616 43.877 3.027 1.00 43.36 308 GLU A O 1
ATOM 2285 N N . GLU A 1 329 ? -24.940 44.855 1.025 1.00 37.59 309 GLU A N 1
ATOM 2286 C CA . GLU A 1 329 ? -25.666 43.696 0.518 1.00 35.45 309 GLU A CA 1
ATOM 2287 C C . GLU A 1 329 ? -24.717 42.525 0.308 1.00 46.05 309 GLU A C 1
ATOM 2288 O O . GLU A 1 329 ? -24.984 41.410 0.770 1.00 43.00 309 GLU A O 1
ATOM 2294 N N . LEU A 1 330 ? -23.575 42.770 -0.346 1.00 42.62 310 LEU A N 1
ATOM 2295 C CA . LEU A 1 330 ? -22.572 41.718 -0.479 1.00 44.46 310 LEU A CA 1
ATOM 2296 C C . LEU A 1 330 ? -22.109 41.225 0.887 1.00 40.14 310 LEU A C 1
ATOM 2297 O O . LEU A 1 330 ? -21.972 40.017 1.104 1.00 40.94 310 LEU A O 1
ATOM 2302 N N . ALA A 1 331 ? -21.893 42.146 1.827 1.00 41.63 311 ALA A N 1
ATOM 2303 C CA . ALA A 1 331 ? -21.476 41.754 3.169 1.00 46.07 311 ALA A CA 1
ATOM 2304 C C . ALA A 1 331 ? -22.503 40.840 3.829 1.00 44.63 311 ALA A C 1
ATOM 2305 O O . ALA A 1 331 ? -22.138 39.806 4.401 1.00 45.50 311 ALA A O 1
ATOM 2307 N N . GLN A 1 332 ? -23.790 41.189 3.744 1.00 42.56 312 GLN A N 1
ATOM 2308 C CA . GLN A 1 332 ? -24.817 40.349 4.354 1.00 46.42 312 GLN A CA 1
ATOM 2309 C C . GLN A 1 332 ? -24.817 38.962 3.731 1.00 45.29 312 GLN A C 1
ATOM 2310 O O . GLN A 1 332 ? -24.829 37.946 4.439 1.00 44.18 312 GLN A O 1
ATOM 2316 N N . VAL A 1 333 ? -24.788 38.913 2.396 1.00 42.48 313 VAL A N 1
ATOM 2317 C CA . VAL A 1 333 ? -24.846 37.652 1.665 1.00 48.24 313 VAL A CA 1
ATOM 2318 C C . VAL A 1 333 ? -23.651 36.777 2.009 1.00 47.30 313 VAL A C 1
ATOM 2319 O O . VAL A 1 333 ? -23.793 35.601 2.369 1.00 44.26 313 VAL A O 1
ATOM 2323 N N . GLN A 1 334 ? -22.447 37.334 1.881 1.00 52.14 314 GLN A N 1
ATOM 2324 C CA . GLN A 1 334 ? -21.243 36.535 2.074 1.00 51.21 314 GLN A CA 1
ATOM 2325 C C . GLN A 1 334 ? -21.072 36.124 3.533 1.00 46.72 314 GLN A C 1
ATOM 2326 O O . GLN A 1 334 ? -20.571 35.032 3.809 1.00 51.01 314 GLN A O 1
ATOM 2332 N N . THR A 1 335 ? -21.533 36.944 4.478 1.00 47.29 315 THR A N 1
ATOM 2333 C CA . THR A 1 335 ? -21.500 36.522 5.877 1.00 47.61 315 THR A CA 1
ATOM 2334 C C . THR A 1 335 ? -22.451 35.350 6.125 1.00 56.19 315 THR A C 1
ATOM 2335 O O . THR A 1 335 ? -22.082 34.374 6.791 1.00 54.55 315 THR A O 1
ATOM 2339 N N . PHE A 1 336 ? -23.677 35.425 5.592 1.00 47.11 316 PHE A N 1
ATOM 2340 C CA . PHE A 1 336 ? -24.610 34.301 5.687 1.00 45.83 316 PHE A CA 1
ATOM 2341 C C . PHE A 1 336 ? -23.994 33.041 5.104 1.00 50.51 316 PHE A C 1
ATOM 2342 O O . PHE A 1 336 ? -23.960 31.991 5.755 1.00 58.48 316 PHE A O 1
ATOM 2350 N N . SER A 1 337 ? -23.474 33.145 3.878 1.00 54.31 317 SER A N 1
ATOM 2351 C CA . SER A 1 337 ? -22.936 31.991 3.168 1.00 47.76 317 SER A CA 1
ATOM 2352 C C . SER A 1 337 ? -21.770 31.365 3.917 1.00 56.02 317 SER A C 1
ATOM 2353 O O . SER A 1 337 ? -21.623 30.138 3.933 1.00 56.24 317 SER A O 1
ATOM 2356 N N . LEU A 1 338 ? -20.933 32.188 4.549 1.00 62.35 318 LEU A N 1
ATOM 2357 C CA . LEU A 1 338 ? -19.710 31.672 5.160 1.00 70.37 318 LEU A CA 1
ATOM 2358 C C . LEU A 1 338 ? -20.021 30.770 6.346 1.00 66.81 318 LEU A C 1
ATOM 2359 O O . LEU A 1 338 ? -19.379 29.730 6.525 1.00 58.32 318 LEU A O 1
ATOM 2364 N N . ALA A 1 339 ? -21.016 31.138 7.152 1.00 61.65 319 ALA A N 1
ATOM 2365 C CA . ALA A 1 339 ? -21.311 30.391 8.365 1.00 62.61 319 ALA A CA 1
ATOM 2366 C C . ALA A 1 339 ? -22.190 29.172 8.108 1.00 66.41 319 ALA A C 1
ATOM 2367 O O . ALA A 1 339 ? -22.383 28.360 9.023 1.00 64.94 319 ALA A O 1
ATOM 2369 N N . LEU A 1 340 ? -22.706 29.015 6.889 1.00 57.09 320 LEU A N 1
ATOM 2370 C CA . LEU A 1 340 ? -23.537 27.868 6.563 1.00 59.90 320 LEU A CA 1
ATOM 2371 C C . LEU A 1 340 ? -22.713 26.590 6.513 1.00 62.69 320 LEU A C 1
ATOM 2372 O O . LEU A 1 340 ? -21.515 26.597 6.205 1.00 54.19 320 LEU A O 1
ATOM 2377 N N . SER A 1 341 ? -23.382 25.478 6.801 1.00 57.76 321 SER A N 1
ATOM 2378 C CA . SER A 1 341 ? -22.771 24.174 6.628 1.00 59.58 321 SER A CA 1
ATOM 2379 C C . SER A 1 341 ? -22.522 23.915 5.148 1.00 58.05 321 SER A C 1
ATOM 2380 O O . SER A 1 341 ? -23.157 24.507 4.270 1.00 61.68 321 SER A O 1
ATOM 2383 N N . THR A 1 342 ? -21.582 23.010 4.881 1.00 60.06 322 THR A N 1
ATOM 2384 C CA . THR A 1 342 ? -21.308 22.593 3.508 1.00 72.08 322 THR A CA 1
ATOM 2385 C C . THR A 1 342 ? -22.598 22.222 2.785 1.00 70.62 322 THR A C 1
ATOM 2386 O O . THR A 1 342 ? -22.830 22.628 1.640 1.00 73.25 322 THR A O 1
ATOM 2390 N N . ARG A 1 343 ? -23.463 21.467 3.461 1.00 70.31 323 ARG A N 1
ATOM 2391 C CA . ARG A 1 343 ? -24.715 21.031 2.856 1.00 69.62 323 ARG A CA 1
ATOM 2392 C C . ARG A 1 343 ? -25.614 22.219 2.534 1.00 63.62 323 ARG A C 1
ATOM 2393 O O . ARG A 1 343 ? -26.193 22.294 1.444 1.00 61.18 323 ARG A O 1
ATOM 2401 N N . GLN A 1 344 ? -25.742 23.164 3.469 1.00 59.18 324 GLN A N 1
ATOM 2402 C CA . GLN A 1 344 ? -26.626 24.302 3.230 1.00 56.17 324 GLN A CA 1
ATOM 2403 C C . GLN A 1 344 ? -26.045 25.250 2.193 1.00 57.63 324 GLN A C 1
ATOM 2404 O O . GLN A 1 344 ? -26.801 25.931 1.490 1.00 54.61 324 GLN A O 1
ATOM 2410 N N . ARG A 1 345 ? -24.711 25.301 2.077 1.00 65.75 325 ARG A N 1
ATOM 2411 C CA . ARG A 1 345 ? -24.087 26.089 1.017 1.00 64.16 325 ARG A CA 1
ATOM 2412 C C . ARG A 1 345 ? -24.396 25.496 -0.353 1.00 62.44 325 ARG A C 1
ATOM 2413 O O . ARG A 1 345 ? -24.573 26.230 -1.330 1.00 63.15 325 ARG A O 1
ATOM 2415 N N . SER A 1 346 ? -24.492 24.171 -0.443 1.00 65.56 326 SER A N 1
ATOM 2416 C CA . SER A 1 346 ? -24.850 23.573 -1.723 1.00 64.76 326 SER A CA 1
ATOM 2417 C C . SER A 1 346 ? -26.306 23.856 -2.078 1.00 62.95 326 SER A C 1
ATOM 2418 O O . SER A 1 346 ? -26.648 23.938 -3.264 1.00 62.87 326 SER A O 1
ATOM 2421 N N . VAL A 1 347 ? -27.171 24.020 -1.071 1.00 63.52 327 VAL A N 1
ATOM 2422 C CA . VAL A 1 347 ? -28.542 24.460 -1.331 1.00 60.99 327 VAL A CA 1
ATOM 2423 C C . VAL A 1 347 ? -28.533 25.867 -1.912 1.00 59.77 327 VAL A C 1
ATOM 2424 O O . VAL A 1 347 ? -29.236 26.167 -2.886 1.00 54.71 327 VAL A O 1
ATOM 2428 N N . LEU A 1 348 ? -27.728 26.750 -1.319 1.00 58.54 328 LEU A N 1
ATOM 2429 C CA . LEU A 1 348 ? -27.638 28.129 -1.794 1.00 60.16 328 LEU A CA 1
ATOM 2430 C C . LEU A 1 348 ? -27.094 28.186 -3.217 1.00 61.72 328 LEU A C 1
ATOM 2431 O O . LEU A 1 348 ? -27.604 28.943 -4.050 1.00 61.02 328 LEU A O 1
ATOM 2436 N N . ALA A 1 349 ? -26.073 27.374 -3.519 1.00 62.23 329 ALA A N 1
ATOM 2437 C CA . ALA A 1 349 ? -25.553 27.309 -4.881 1.00 61.56 329 ALA A CA 1
ATOM 2438 C C . ALA A 1 349 ? -26.600 26.764 -5.843 1.00 61.59 329 ALA A C 1
ATOM 2439 O O . ALA A 1 349 ? -26.730 27.253 -6.971 1.00 63.22 329 ALA A O 1
ATOM 2441 N N . THR A 1 350 ? -27.359 25.751 -5.416 1.00 60.81 330 THR A N 1
ATOM 2442 C CA . THR A 1 350 ? -28.442 25.241 -6.251 1.00 60.21 330 THR A CA 1
ATOM 2443 C C . THR A 1 350 ? -29.473 26.326 -6.505 1.00 62.07 330 THR A C 1
ATOM 2444 O O . THR A 1 350 ? -29.890 26.545 -7.647 1.00 67.97 330 THR A O 1
ATOM 2448 N N . ALA A 1 351 ? -29.882 27.028 -5.443 1.00 62.00 331 ALA A N 1
ATOM 2449 C CA . ALA A 1 351 ? -30.846 28.114 -5.581 1.00 55.72 331 ALA A CA 1
ATOM 2450 C C . ALA A 1 351 ? -30.337 29.183 -6.537 1.00 63.86 331 ALA A C 1
ATOM 2451 O O . ALA A 1 351 ? -31.099 29.710 -7.358 1.00 64.84 331 ALA A O 1
ATOM 2453 N N . GLY A 1 352 ? -29.045 29.510 -6.450 1.00 59.38 332 GLY A N 1
ATOM 2454 C CA . GLY A 1 352 ? -28.461 30.438 -7.401 1.00 63.62 332 GLY A CA 1
ATOM 2455 C C . GLY A 1 352 ? -28.556 29.951 -8.835 1.00 69.82 332 GLY A C 1
ATOM 2456 O O . GLY A 1 352 ? -28.866 30.727 -9.743 1.00 74.87 332 GLY A O 1
ATOM 2457 N N . ARG A 1 353 ? -28.282 28.661 -9.065 1.00 67.47 333 ARG A N 1
ATOM 2458 C CA . ARG A 1 353 ? -28.396 28.123 -10.418 1.00 66.06 333 ARG A CA 1
ATOM 2459 C C . ARG A 1 353 ? -29.844 28.136 -10.890 1.00 74.78 333 ARG A C 1
ATOM 2460 O O . ARG A 1 353 ? -30.113 28.162 -12.098 1.00 72.51 333 ARG A O 1
ATOM 2468 N N . PHE A 1 354 ? -30.785 28.115 -9.953 1.00 72.30 334 PHE A N 1
ATOM 2469 C CA . PHE A 1 354 ? -32.195 28.269 -10.266 1.00 69.82 334 PHE A CA 1
ATOM 2470 C C . PHE A 1 354 ? -32.581 29.727 -10.454 1.00 76.34 334 PHE A C 1
ATOM 2471 O O . PHE A 1 354 ? -33.766 30.021 -10.655 1.00 77.50 334 PHE A O 1
ATOM 2479 N N . GLY A 1 355 ? -31.608 30.634 -10.393 1.00 65.40 335 GLY A N 1
ATOM 2480 C CA . GLY A 1 355 ? -31.851 32.039 -10.648 1.00 66.93 335 GLY A CA 1
ATOM 2481 C C . GLY A 1 355 ? -32.640 32.759 -9.578 1.00 62.37 335 GLY A C 1
ATOM 2482 O O . GLY A 1 355 ? -33.407 33.672 -9.899 1.00 64.18 335 GLY A O 1
ATOM 2483 N N . VAL A 1 356 ? -32.478 32.377 -8.312 1.00 63.81 336 VAL A N 1
ATOM 2484 C CA . VAL A 1 356 ? -33.183 33.045 -7.229 1.00 59.27 336 VAL A CA 1
ATOM 2485 C C . VAL A 1 356 ? -32.303 34.156 -6.676 1.00 59.12 336 VAL A C 1
ATOM 2486 O O . VAL A 1 356 ? -31.089 34.178 -6.877 1.00 57.59 336 VAL A O 1
ATOM 2490 N N . ASN A 1 357 ? -32.930 35.086 -5.958 1.00 54.01 337 ASN A N 1
ATOM 2491 C CA . ASN A 1 357 ? -32.221 36.220 -5.378 1.00 53.33 337 ASN A CA 1
ATOM 2492 C C . ASN A 1 357 ? -31.586 35.782 -4.062 1.00 50.17 337 ASN A C 1
ATOM 2493 O O . ASN A 1 357 ? -32.291 35.544 -3.077 1.00 50.45 337 ASN A O 1
ATOM 2498 N N . LEU A 1 358 ? -30.251 35.694 -4.040 1.00 50.55 338 LEU A N 1
ATOM 2499 C CA . LEU A 1 358 ? -29.550 35.156 -2.875 1.00 48.54 338 LEU A CA 1
ATOM 2500 C C . LEU A 1 358 ? -29.626 36.086 -1.665 1.00 46.69 338 LEU A C 1
ATOM 2501 O O . LEU A 1 358 ? -29.627 35.606 -0.526 1.00 45.74 338 LEU A O 1
ATOM 2506 N N . SER A 1 359 ? -29.695 37.409 -1.877 1.00 50.49 339 SER A N 1
ATOM 2507 C CA . SER A 1 359 ? -29.857 38.318 -0.745 1.00 43.54 339 SER A CA 1
ATOM 2508 C C . SER A 1 359 ? -31.190 38.080 -0.055 1.00 41.51 339 SER A C 1
ATOM 2509 O O . SER A 1 359 ? -31.263 38.036 1.180 1.00 37.34 339 SER A O 1
ATOM 2512 N N . HIS A 1 360 ? -32.248 37.914 -0.848 1.00 39.35 340 HIS A N 1
ATOM 2513 C CA . HIS A 1 360 ? -33.571 37.646 -0.293 1.00 44.16 340 HIS A CA 1
ATOM 2514 C C . HIS A 1 360 ? -33.611 36.290 0.405 1.00 39.77 340 HIS A C 1
ATOM 2515 O O . HIS A 1 360 ? -34.135 36.164 1.516 1.00 41.93 340 HIS A O 1
ATOM 2522 N N . ALA A 1 361 ? -33.023 35.269 -0.218 1.00 44.73 341 ALA A N 1
ATOM 2523 C CA . ALA A 1 361 ? -33.063 33.925 0.354 1.00 44.25 341 ALA A CA 1
ATOM 2524 C C . ALA A 1 361 ? -32.306 33.863 1.674 1.00 42.28 341 ALA A C 1
ATOM 2525 O O . ALA A 1 361 ? -32.795 33.278 2.649 1.00 40.36 341 ALA A O 1
ATOM 2527 N N . GLY A 1 362 ? -31.126 34.491 1.733 1.00 41.56 342 GLY A N 1
ATOM 2528 C CA . GLY A 1 362 ? -30.358 34.498 2.971 1.00 39.86 342 GLY A CA 1
ATOM 2529 C C . GLY A 1 362 ? -31.080 35.207 4.101 1.00 44.35 342 GLY A C 1
ATOM 2530 O O . GLY A 1 362 ? -31.086 34.732 5.238 1.00 42.21 342 GLY A O 1
ATOM 2531 N N . GLN A 1 363 ? -31.713 36.347 3.797 1.00 39.35 343 GLN A N 1
ATOM 2532 C CA . GLN A 1 363 ? -32.474 37.080 4.805 1.00 37.08 343 GLN A CA 1
ATOM 2533 C C . GLN A 1 363 ? -33.682 36.279 5.288 1.00 34.56 343 GLN A C 1
ATOM 2534 O O . GLN A 1 363 ? -33.966 36.233 6.493 1.00 36.45 343 GLN A O 1
ATOM 2540 N N . VAL A 1 364 ? -34.405 35.633 4.373 1.00 38.84 344 VAL A N 1
ATOM 2541 C CA . VAL A 1 364 ? -35.570 34.855 4.795 1.00 38.55 344 VAL A CA 1
ATOM 2542 C C . VAL A 1 364 ? -35.129 33.690 5.675 1.00 37.50 344 VAL A C 1
ATOM 2543 O O . VAL A 1 364 ? -35.771 33.372 6.685 1.00 34.45 344 VAL A O 1
ATOM 2547 N N . ALA A 1 365 ? -33.998 33.070 5.339 1.00 38.40 345 ALA A N 1
ATOM 2548 C CA . ALA A 1 365 ? -33.499 31.956 6.140 1.00 39.88 345 ALA A CA 1
ATOM 2549 C C . ALA A 1 365 ? -32.995 32.414 7.506 1.00 38.84 345 ALA A C 1
ATOM 2550 O O . ALA A 1 365 ? -33.187 31.712 8.506 1.00 41.42 345 ALA A O 1
ATOM 2552 N N . GLU A 1 366 ? -32.329 33.571 7.574 1.00 36.15 346 GLU A N 1
ATOM 2553 C CA . GLU A 1 366 ? -31.893 34.094 8.869 1.00 38.09 346 GLU A CA 1
ATOM 2554 C C . GLU A 1 366 ? -33.080 34.464 9.748 1.00 34.77 346 GLU A C 1
ATOM 2555 O O . GLU A 1 366 ? -33.082 34.185 10.953 1.00 39.86 346 GLU A O 1
ATOM 2561 N N . LEU A 1 367 ? -34.096 35.106 9.166 1.00 34.81 347 LEU A N 1
ATOM 2562 C CA . LEU A 1 367 ? -35.311 35.409 9.918 1.00 40.54 347 LEU A CA 1
ATOM 2563 C C . LEU A 1 367 ? -36.044 34.135 10.326 1.00 38.17 347 LEU A C 1
ATOM 2564 O O . LEU A 1 367 ? -36.601 34.058 11.431 1.00 41.97 347 LEU A O 1
ATOM 2569 N N . SER A 1 368 ? -36.056 33.125 9.453 1.00 35.92 348 SER A N 1
ATOM 2570 C CA . SER A 1 368 ? -36.694 31.862 9.807 1.00 35.92 348 SER A CA 1
ATOM 2571 C C . SER A 1 368 ? -35.998 31.215 10.998 1.00 39.48 348 SER A C 1
ATOM 2572 O O . SER A 1 368 ? -36.650 30.723 11.922 1.00 41.04 348 SER A O 1
ATOM 2575 N N . ARG A 1 369 ? -34.664 31.208 10.994 1.00 41.48 349 ARG A N 1
ATOM 2576 C CA . ARG A 1 369 ? -33.936 30.664 12.137 1.00 43.67 349 ARG A CA 1
ATOM 2577 C C . ARG A 1 369 ? -34.240 31.445 13.412 1.00 43.97 349 ARG A C 1
ATOM 2578 O O . ARG A 1 369 ? -34.449 30.846 14.476 1.00 48.13 349 ARG A O 1
ATOM 2586 N N . GLU A 1 370 ? -34.286 32.780 13.325 1.00 42.74 350 GLU A N 1
ATOM 2587 C CA . GLU A 1 370 ? -34.551 33.584 14.514 1.00 43.04 350 GLU A CA 1
ATOM 2588 C C . GLU A 1 370 ? -35.903 33.235 15.119 1.00 48.61 350 GLU A C 1
ATOM 2589 O O . GLU A 1 370 ? -36.004 32.977 16.321 1.00 47.25 350 GLU A O 1
ATOM 2595 N N . LEU A 1 371 ? -36.956 33.202 14.296 1.00 41.13 351 LEU A N 1
ATOM 2596 C CA . LEU A 1 371 ? -38.271 32.824 14.803 1.00 40.32 351 LEU A CA 1
ATOM 2597 C C . LEU A 1 371 ? -38.272 31.393 15.331 1.00 44.19 351 LEU A C 1
ATOM 2598 O O . LEU A 1 371 ? -38.854 31.114 16.385 1.00 49.42 351 LEU A O 1
ATOM 2603 N N . PHE A 1 372 ? -37.626 30.470 14.613 1.00 45.81 352 PHE A N 1
ATOM 2604 C CA . PHE A 1 372 ? -37.574 29.085 15.067 1.00 46.79 352 PHE A CA 1
ATOM 2605 C C . PHE A 1 372 ? -36.939 28.997 16.451 1.00 50.33 352 PHE A C 1
ATOM 2606 O O . PHE A 1 372 ? -37.470 28.332 17.350 1.00 47.57 352 PHE A O 1
ATOM 2614 N N . ASP A 1 373 ? -35.823 29.709 16.654 1.00 49.27 353 ASP A N 1
ATOM 2615 C CA . ASP A 1 373 ? -35.073 29.589 17.905 1.00 47.30 353 ASP A CA 1
ATOM 2616 C C . ASP A 1 373 ? -35.861 30.131 19.092 1.00 51.63 353 ASP A C 1
ATOM 2617 O O . ASP A 1 373 ? -35.785 29.575 20.193 1.00 55.15 353 ASP A O 1
ATOM 2622 N N . ARG A 1 374 ? -36.624 31.211 18.893 1.00 52.30 354 ARG A N 1
ATOM 2623 C CA . ARG A 1 374 ? -37.432 31.765 19.978 1.00 46.02 354 ARG A CA 1
ATOM 2624 C C . ARG A 1 374 ? -38.602 30.855 20.329 1.00 54.01 354 ARG A C 1
ATOM 2625 O O . ARG A 1 374 ? -38.933 30.687 21.510 1.00 57.86 354 ARG A O 1
ATOM 2633 N N . LEU A 1 375 ? -39.263 30.287 19.316 1.00 51.09 355 LEU A N 1
ATOM 2634 C CA . LEU A 1 375 ? -40.313 29.308 19.584 1.00 55.57 355 LEU A CA 1
ATOM 2635 C C . LEU A 1 375 ? -39.783 28.161 20.430 1.00 56.16 355 LEU A C 1
ATOM 2636 O O . LEU A 1 375 ? -40.442 27.727 21.382 1.00 58.75 355 LEU A O 1
ATOM 2641 N N . LEU A 1 376 ? -38.581 27.670 20.107 1.00 57.04 356 LEU A N 1
ATOM 2642 C CA . LEU A 1 376 ? -37.963 26.618 20.909 1.00 54.47 356 LEU A CA 1
ATOM 2643 C C . LEU A 1 376 ? -37.760 27.073 22.348 1.00 56.98 356 LEU A C 1
ATOM 2644 O O . LEU A 1 376 ? -38.017 26.314 23.291 1.00 62.11 356 LEU A O 1
ATOM 2649 N N . ALA A 1 377 ? -37.315 28.315 22.532 1.00 54.71 357 ALA A N 1
ATOM 2650 C CA . ALA A 1 377 ? -37.106 28.857 23.870 1.00 62.78 357 ALA A CA 1
ATOM 2651 C C . ALA A 1 377 ? -38.407 28.964 24.654 1.00 61.74 357 ALA A C 1
ATOM 2652 O O . ALA A 1 377 ? -38.409 28.787 25.878 1.00 61.61 357 ALA A O 1
ATOM 2654 N N . ALA A 1 378 ? -39.512 29.262 23.981 1.00 60.32 358 ALA A N 1
ATOM 2655 C CA . ALA A 1 378 ? -40.809 29.352 24.631 1.00 57.06 358 ALA A CA 1
ATOM 2656 C C . ALA A 1 378 ? -41.491 27.999 24.767 1.00 64.44 358 ALA A C 1
ATOM 2657 O O . ALA A 1 378 ? -42.672 27.943 25.130 1.00 68.41 358 ALA A O 1
ATOM 2659 N N . GLY A 1 379 ? -40.785 26.910 24.478 1.00 60.34 359 GLY A N 1
ATOM 2660 C CA . GLY A 1 379 ? -41.283 25.580 24.756 1.00 57.12 359 GLY A CA 1
ATOM 2661 C C . GLY A 1 379 ? -41.979 24.878 23.616 1.00 61.31 359 GLY A C 1
ATOM 2662 O O . GLY A 1 379 ? -42.586 23.824 23.847 1.00 66.62 359 GLY A O 1
ATOM 2663 N N . GLU A 1 380 ? -41.938 25.428 22.405 1.00 61.14 360 GLU A N 1
ATOM 2664 C CA . GLU A 1 380 ? -42.408 24.682 21.247 1.00 56.27 360 GLU A CA 1
ATOM 2665 C C . GLU A 1 380 ? -41.481 23.504 21.008 1.00 61.73 360 GLU A C 1
ATOM 2666 O O . GLU A 1 380 ? -40.276 23.591 21.253 1.00 66.80 360 GLU A O 1
ATOM 2672 N N . THR A 1 381 ? -42.047 22.388 20.553 1.00 61.82 361 THR A N 1
ATOM 2673 C CA . THR A 1 381 ? -41.288 21.172 20.292 1.00 58.45 361 THR A CA 1
ATOM 2674 C C . THR A 1 381 ? -41.166 20.968 18.787 1.00 65.31 361 THR A C 1
ATOM 2675 O O . THR A 1 381 ? -42.146 21.141 18.053 1.00 56.66 361 THR A O 1
ATOM 2679 N N . PHE A 1 382 ? -39.962 20.625 18.332 1.00 66.69 362 PHE A N 1
ATOM 2680 C CA . PHE A 1 382 ? -39.677 20.318 16.935 1.00 65.23 362 PHE A CA 1
ATOM 2681 C C . PHE A 1 382 ? -38.751 19.112 16.870 1.00 62.79 362 PHE A C 1
ATOM 2682 O O . PHE A 1 382 ? -37.961 18.890 17.794 1.00 65.34 362 PHE A O 1
ATOM 2690 N N . PRO A 1 383 ? -38.841 18.303 15.811 1.00 67.76 363 PRO A N 1
ATOM 2691 C CA . PRO A 1 383 ? -37.937 17.152 15.668 1.00 61.95 363 PRO A CA 1
ATOM 2692 C C . PRO A 1 383 ? -36.536 17.614 15.304 1.00 67.90 363 PRO A C 1
ATOM 2693 O O . PRO A 1 383 ? -36.337 18.796 14.980 1.00 73.74 363 PRO A O 1
ATOM 2697 N N . PRO A 1 384 ? -35.537 16.730 15.361 1.00 64.67 364 PRO A N 1
ATOM 2698 C CA . PRO A 1 384 ? -34.128 17.174 15.216 1.00 62.22 364 PRO A CA 1
ATOM 2699 C C . PRO A 1 384 ? -33.836 17.864 13.889 1.00 63.70 364 PRO A C 1
ATOM 2700 O O . PRO A 1 384 ? -33.195 18.924 13.895 1.00 68.45 364 PRO A O 1
ATOM 2704 N N . PRO A 1 385 ? -34.260 17.335 12.735 1.00 65.16 365 PRO A N 1
ATOM 2705 C CA . PRO A 1 385 ? -33.885 17.973 11.466 1.00 65.64 365 PRO A CA 1
ATOM 2706 C C . PRO A 1 385 ? -34.728 19.178 11.072 1.00 57.82 365 PRO A C 1
ATOM 2707 O O . PRO A 1 385 ? -34.557 19.675 9.956 1.00 55.78 365 PRO A O 1
ATOM 2711 N N . ALA A 1 386 ? -35.613 19.672 11.949 1.00 58.08 366 ALA A N 1
ATOM 2712 C CA . ALA A 1 386 ? -36.557 20.722 11.563 1.00 51.77 366 ALA A CA 1
ATOM 2713 C C . ALA A 1 386 ? -35.840 22.003 11.153 1.00 52.39 366 ALA A C 1
ATOM 2714 O O . ALA A 1 386 ? -36.214 22.654 10.168 1.00 50.33 366 ALA A O 1
ATOM 2716 N N . ARG A 1 387 ? -34.825 22.402 11.916 1.00 50.58 367 ARG A N 1
ATOM 2717 C CA . ARG A 1 387 ? -34.128 23.648 11.604 1.00 47.42 367 ARG A CA 1
ATOM 2718 C C . ARG A 1 387 ? -33.435 23.561 10.248 1.00 48.95 367 ARG A C 1
ATOM 2719 O O . ARG A 1 387 ? -33.505 24.500 9.446 1.00 47.27 367 ARG A O 1
ATOM 2727 N N . SER A 1 388 ? -32.793 22.427 9.964 1.00 49.44 368 SER A N 1
ATOM 2728 C CA . SER A 1 388 ? -32.167 22.213 8.662 1.00 49.87 368 SER A CA 1
ATOM 2729 C C . SER A 1 388 ? -33.185 22.273 7.523 1.00 53.10 368 SER A C 1
ATOM 2730 O O . SER A 1 388 ? -32.940 22.909 6.489 1.00 48.43 368 SER A O 1
ATOM 2733 N N . LEU A 1 389 ? -34.333 21.600 7.691 1.00 49.51 369 LEU A N 1
ATOM 2734 C CA . LEU A 1 389 ? -35.358 21.610 6.653 1.00 48.97 369 LEU A CA 1
ATOM 2735 C C . LEU A 1 389 ? -35.882 23.019 6.420 1.00 46.64 369 LEU A C 1
ATOM 2736 O O . LEU A 1 389 ? -36.073 23.441 5.274 1.00 46.01 369 LEU A O 1
ATOM 2741 N N . LEU A 1 390 ? -36.112 23.763 7.501 1.00 45.50 370 LEU A N 1
ATOM 2742 C CA . LEU A 1 390 ? -36.637 25.119 7.379 1.00 43.41 370 LEU A CA 1
ATOM 2743 C C . LEU A 1 390 ? -35.655 26.018 6.644 1.00 43.00 370 LEU A C 1
ATOM 2744 O O . LEU A 1 390 ? -36.047 26.819 5.785 1.00 41.28 370 LEU A O 1
ATOM 2749 N N . THR A 1 391 ? -34.370 25.883 6.961 1.00 44.18 371 THR A N 1
ATOM 2750 C CA . THR A 1 391 ? -33.342 26.688 6.305 1.00 46.66 371 THR A CA 1
ATOM 2751 C C . THR A 1 391 ? -33.322 26.436 4.807 1.00 45.06 371 THR A C 1
ATOM 2752 O O . THR A 1 391 ? -33.309 27.382 4.010 1.00 47.36 371 THR A O 1
ATOM 2756 N N . ALA A 1 392 ? -33.346 25.164 4.413 1.00 44.71 372 ALA A N 1
ATOM 2757 C CA . ALA A 1 392 ? -33.265 24.806 3.004 1.00 45.51 372 ALA A CA 1
ATOM 2758 C C . ALA A 1 392 ? -34.487 25.286 2.231 1.00 47.15 372 ALA A C 1
ATOM 2759 O O . ALA A 1 392 ? -34.360 25.814 1.119 1.00 48.94 372 ALA A O 1
ATOM 2761 N N . ALA A 1 393 ? -35.683 25.109 2.797 1.00 44.17 373 ALA A N 1
ATOM 2762 C CA . ALA A 1 393 ? -36.878 25.568 2.103 1.00 43.39 373 ALA A CA 1
ATOM 2763 C C . ALA A 1 393 ? -36.919 27.083 2.040 1.00 42.40 373 ALA A C 1
ATOM 2764 O O . ALA A 1 393 ? -37.477 27.649 1.095 1.00 46.44 373 ALA A O 1
ATOM 2766 N N . ALA A 1 394 ? -36.314 27.751 3.022 1.00 40.45 374 ALA A N 1
ATOM 2767 C CA . ALA A 1 394 ? -36.260 29.208 2.992 1.00 48.66 374 ALA A CA 1
ATOM 2768 C C . ALA A 1 394 ? -35.404 29.700 1.831 1.00 47.44 374 ALA A C 1
ATOM 2769 O O . ALA A 1 394 ? -35.744 30.692 1.176 1.00 55.27 374 ALA A O 1
ATOM 2771 N N . VAL A 1 395 ? -34.306 28.998 1.546 1.00 47.79 375 VAL A N 1
ATOM 2772 C CA . VAL A 1 395 ? -33.407 29.374 0.460 1.00 41.67 375 VAL A CA 1
ATOM 2773 C C . VAL A 1 395 ? -34.008 29.030 -0.895 1.00 50.85 375 VAL A C 1
ATOM 2774 O O . VAL A 1 395 ? -33.752 29.721 -1.888 1.00 45.86 375 VAL A O 1
ATOM 2778 N N . LEU A 1 396 ? -34.830 27.980 -0.963 1.00 48.43 376 LEU A N 1
ATOM 2779 C CA . LEU A 1 396 ? -35.413 27.523 -2.215 1.00 48.54 376 LEU A CA 1
ATOM 2780 C C . LEU A 1 396 ? -36.831 28.033 -2.452 1.00 51.81 376 LEU A C 1
ATOM 2781 O O . LEU A 1 396 ? -37.449 27.639 -3.443 1.00 55.51 376 LEU A O 1
ATOM 2786 N N . HIS A 1 397 ? -37.363 28.903 -1.584 1.00 50.30 377 HIS A N 1
ATOM 2787 C CA . HIS A 1 397 ? -38.804 29.157 -1.626 1.00 50.76 377 HIS A CA 1
ATOM 2788 C C . HIS A 1 397 ? -39.244 29.828 -2.926 1.00 56.07 377 HIS A C 1
ATOM 2789 O O . HIS A 1 397 ? -40.388 29.636 -3.348 1.00 50.54 377 HIS A O 1
ATOM 2796 N N . GLU A 1 398 ? -38.363 30.567 -3.605 1.00 58.05 378 GLU A N 1
ATOM 2797 C CA . GLU A 1 398 ? -38.742 31.247 -4.840 1.00 63.64 378 GLU A CA 1
ATOM 2798 C C . GLU A 1 398 ? -38.170 30.584 -6.094 1.00 67.98 378 GLU A C 1
ATOM 2799 O O . GLU A 1 398 ? -37.989 31.246 -7.118 1.00 74.83 378 GLU A O 1
ATOM 2805 N N . ALA A 1 399 ? -37.888 29.286 -6.047 1.00 63.41 379 ALA A N 1
ATOM 2806 C CA . ALA A 1 399 ? -37.429 28.565 -7.229 1.00 65.17 379 ALA A CA 1
ATOM 2807 C C . ALA A 1 399 ? -38.652 28.045 -7.976 1.00 73.83 379 ALA A C 1
ATOM 2808 O O . ALA A 1 399 ? -39.380 27.187 -7.467 1.00 80.68 379 ALA A O 1
ATOM 2810 N N . GLY A 1 400 ? -38.883 28.573 -9.182 1.00 68.44 380 GLY A N 1
ATOM 2811 C CA . GLY A 1 400 ? -40.018 28.128 -9.974 1.00 65.13 380 GLY A CA 1
ATOM 2812 C C . GLY A 1 400 ? -39.836 26.735 -10.549 1.00 64.08 380 GLY A C 1
ATOM 2813 O O . GLY A 1 400 ? -40.816 26.021 -10.777 1.00 67.95 380 GLY A O 1
ATOM 2814 N N . GLN A 1 401 ? -38.588 26.328 -10.787 1.00 71.12 381 GLN A N 1
ATOM 2815 C CA . GLN A 1 401 ? -38.325 25.007 -11.354 1.00 80.09 381 GLN A CA 1
ATOM 2816 C C . GLN A 1 401 ? -38.688 23.900 -10.367 1.00 80.84 381 GLN A C 1
ATOM 2817 O O . GLN A 1 401 ? -39.342 22.915 -10.730 1.00 74.72 381 GLN A O 1
ATOM 2819 N N . ILE A 1 402 ? -38.264 24.043 -9.110 1.00 96.00 382 ILE A N 1
ATOM 2820 C CA . ILE A 1 402 ? -38.608 23.083 -8.060 1.00 85.31 382 ILE A CA 1
ATOM 2821 C C . ILE A 1 402 ? -39.826 23.621 -7.320 1.00 80.88 382 ILE A C 1
ATOM 2822 O O . ILE A 1 402 ? -39.731 24.188 -6.227 1.00 79.68 382 ILE A O 1
ATOM 2824 N N . VAL A 1 403 ? -40.989 23.438 -7.950 1.00 70.58 383 VAL A N 1
ATOM 2825 C CA . VAL A 1 403 ? -42.2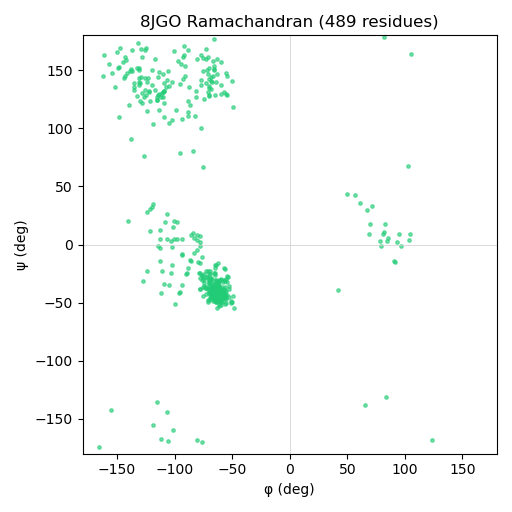68 23.960 -7.469 1.00 75.60 383 VAL A CA 1
ATOM 2826 C C . VAL A 1 403 ? -42.136 25.390 -6.940 1.00 76.50 383 VAL A C 1
ATOM 2827 O O . VAL A 1 403 ? -43.118 26.007 -6.527 1.00 84.72 383 VAL A O 1
ATOM 2829 N N . ARG A 1 422 ? -28.198 16.375 -2.191 1.00 86.63 402 ARG A N 1
ATOM 2830 C CA . ARG A 1 422 ? -26.852 16.893 -1.972 1.00 83.87 402 ARG A CA 1
ATOM 2831 C C . ARG A 1 422 ? -26.580 17.020 -0.475 1.00 94.09 402 ARG A C 1
ATOM 2832 O O . ARG A 1 422 ? -26.449 18.130 0.049 1.00 93.54 402 ARG A O 1
ATOM 2834 N N . GLY A 1 423 ? -26.490 15.878 0.209 1.00 79.45 403 GLY A N 1
ATOM 2835 C CA . GLY A 1 423 ? -26.429 15.849 1.656 1.00 74.84 403 GLY A CA 1
ATOM 2836 C C . GLY A 1 423 ? -27.771 15.682 2.342 1.00 75.18 403 GLY A C 1
ATOM 2837 O O . GLY A 1 423 ? -27.821 15.692 3.580 1.00 68.54 403 GLY A O 1
ATOM 2838 N N . PHE A 1 424 ? -28.857 15.531 1.583 1.00 71.08 404 PHE A N 1
ATOM 2839 C CA . PHE A 1 424 ? -30.198 15.339 2.127 1.00 70.60 404 PHE A CA 1
ATOM 2840 C C . PHE A 1 424 ? -30.766 14.028 1.601 1.00 70.40 404 PHE A C 1
ATOM 2841 O O . PHE A 1 424 ? -30.703 13.762 0.397 1.00 76.05 404 PHE A O 1
ATOM 2849 N N . GLY A 1 425 ? -31.308 13.207 2.502 1.00 66.39 405 GLY A N 1
ATOM 2850 C CA . GLY A 1 425 ? -31.969 11.981 2.112 1.00 68.38 405 GLY A CA 1
ATOM 2851 C C . GLY A 1 425 ? -33.290 12.258 1.416 1.00 67.12 405 GLY A C 1
ATOM 2852 O O . GLY A 1 425 ? -33.854 13.347 1.536 1.00 64.65 405 GLY A O 1
ATOM 2853 N N . PRO A 1 426 ? -33.808 11.274 0.675 1.00 68.95 406 PRO A N 1
ATOM 2854 C CA . PRO A 1 426 ? -35.000 11.525 -0.155 1.00 68.09 406 PRO A CA 1
ATOM 2855 C C . PRO A 1 426 ? -36.215 11.984 0.633 1.00 67.77 406 PRO A C 1
ATOM 2856 O O . PRO A 1 426 ? -37.043 12.729 0.089 1.00 66.09 406 PRO A O 1
ATOM 2860 N N . GLN A 1 427 ? -36.351 11.560 1.894 1.00 66.51 407 GLN A N 1
ATOM 2861 C CA . GLN A 1 427 ? -37.429 12.068 2.737 1.00 67.99 407 GLN A CA 1
ATOM 2862 C C . GLN A 1 427 ? -37.244 13.555 3.002 1.00 62.07 407 GLN A C 1
ATOM 2863 O O . GLN A 1 427 ? -38.173 14.352 2.822 1.00 62.72 407 GLN A O 1
ATOM 2869 N N . ASP A 1 428 ? -36.036 13.951 3.406 1.00 61.82 408 ASP A N 1
ATOM 2870 C CA . ASP A 1 428 ? -35.783 15.359 3.687 1.00 59.37 408 ASP A CA 1
ATOM 2871 C C . ASP A 1 428 ? -36.048 16.232 2.465 1.00 60.09 408 ASP A C 1
ATOM 2872 O O . ASP A 1 428 ? -36.545 17.357 2.604 1.00 62.45 408 ASP A O 1
ATOM 2877 N N . ILE A 1 429 ? -35.733 15.748 1.257 1.00 59.37 409 ILE A N 1
ATOM 2878 C CA . ILE A 1 429 ? -35.939 16.618 0.096 1.00 66.55 409 ILE A CA 1
ATOM 2879 C C . ILE A 1 429 ? -37.426 16.736 -0.236 1.00 60.92 409 ILE A C 1
ATOM 2880 O O . ILE A 1 429 ? -37.883 17.796 -0.684 1.00 58.33 409 ILE A O 1
ATOM 2885 N N . GLU A 1 430 ? -38.208 15.678 -0.007 1.00 59.02 410 GLU A N 1
ATOM 2886 C CA . GLU A 1 430 ? -39.654 15.797 -0.158 1.00 58.56 410 GLU A CA 1
ATOM 2887 C C . GLU A 1 430 ? -40.227 16.758 0.871 1.00 56.29 410 GLU A C 1
ATOM 2888 O O . GLU A 1 430 ? -41.111 17.560 0.552 1.00 57.48 410 GLU A O 1
ATOM 2894 N N . LEU A 1 431 ? -39.739 16.689 2.112 1.00 56.06 411 LEU A N 1
ATOM 2895 C CA . LEU A 1 431 ? -40.176 17.633 3.137 1.00 54.12 411 LEU A CA 1
ATOM 2896 C C . LEU A 1 431 ? -39.850 19.067 2.724 1.00 52.03 411 LEU A C 1
ATOM 2897 O O . LEU A 1 431 ? -40.689 19.968 2.837 1.00 50.63 411 LEU A O 1
ATOM 2902 N N . ILE A 1 432 ? -38.631 19.288 2.217 1.00 52.12 412 ILE A N 1
ATOM 2903 C CA . ILE A 1 432 ? -38.205 20.635 1.836 1.00 50.26 412 ILE A CA 1
ATOM 2904 C C . ILE A 1 432 ? -39.109 21.182 0.744 1.00 49.64 412 ILE A C 1
ATOM 2905 O O . ILE A 1 432 ? -39.572 22.325 0.814 1.00 51.12 412 ILE A O 1
ATOM 2910 N N . ALA A 1 433 ? -39.404 20.359 -0.260 1.00 51.28 413 ALA A N 1
ATOM 2911 C CA . ALA A 1 433 ? -40.248 20.793 -1.367 1.00 51.08 413 ALA A CA 1
ATOM 2912 C C . ALA A 1 433 ? -41.661 21.119 -0.898 1.00 50.23 413 ALA A C 1
ATOM 2913 O O . ALA A 1 433 ? -42.278 22.065 -1.395 1.00 50.91 413 ALA A O 1
ATOM 2915 N N . GLN A 1 434 ? -42.194 20.349 0.055 1.00 50.84 414 GLN A N 1
ATOM 2916 C CA . GLN A 1 434 ? -43.551 20.594 0.533 1.00 50.27 414 GLN A CA 1
ATOM 2917 C C . GLN A 1 434 ? -43.615 21.808 1.446 1.00 48.16 414 GLN A C 1
ATOM 2918 O O . GLN A 1 434 ? -44.651 22.482 1.506 1.00 53.81 414 GLN A O 1
ATOM 2924 N N . ILE A 1 435 ? -42.521 22.111 2.146 1.00 47.45 415 ILE A N 1
ATOM 2925 C CA . ILE A 1 435 ? -42.451 23.347 2.925 1.00 49.58 415 ILE A CA 1
ATOM 2926 C C . ILE A 1 435 ? -42.314 24.548 1.999 1.00 54.51 415 ILE A C 1
ATOM 2927 O O . ILE A 1 435 ? -42.970 25.578 2.188 1.00 47.26 415 ILE A O 1
ATOM 2932 N N . ALA A 1 436 ? -41.466 24.423 0.973 1.00 51.63 416 ALA A N 1
ATOM 2933 C CA . ALA A 1 436 ? -41.167 25.553 0.102 1.00 50.98 416 ALA A CA 1
ATOM 2934 C C . ALA A 1 436 ? -42.375 25.960 -0.738 1.00 56.40 416 ALA A C 1
ATOM 2935 O O . ALA A 1 436 ? -42.533 27.146 -1.056 1.00 58.02 416 ALA A O 1
ATOM 2937 N N . ARG A 1 437 ? -43.250 25.018 -1.071 1.00 52.72 417 ARG A N 1
ATOM 2938 C CA . ARG A 1 437 ? -44.403 25.291 -1.923 1.00 56.91 417 ARG A CA 1
ATOM 2939 C C . ARG A 1 437 ? -45.726 25.024 -1.211 1.00 55.17 417 ARG A C 1
ATOM 2940 O O . ARG A 1 437 ? -46.698 24.599 -1.834 1.00 64.49 417 ARG A O 1
ATOM 2942 N N . TYR A 1 438 ? -45.798 25.294 0.091 1.00 55.07 418 TYR A N 1
ATOM 2943 C CA . TYR A 1 438 ? -46.995 24.952 0.852 1.00 52.72 418 TYR A CA 1
ATOM 2944 C C . TYR A 1 438 ? -48.218 25.730 0.374 1.00 59.48 418 TYR A C 1
ATOM 2945 O O . TYR A 1 438 ? -48.137 26.926 0.081 1.00 62.14 418 TYR A O 1
ATOM 2954 N N . HIS A 1 439 ? -49.362 25.045 0.317 1.00 61.67 419 HIS A N 1
ATOM 2955 C CA . HIS A 1 439 ? -50.662 25.666 0.082 1.00 69.42 419 HIS A CA 1
ATOM 2956 C C . HIS A 1 439 ? -51.725 24.858 0.815 1.00 70.00 419 HIS A C 1
ATOM 2957 O O . HIS A 1 439 ? -51.558 23.657 1.041 1.00 65.45 419 HIS A O 1
ATOM 2964 N N . ARG A 1 440 ? -52.821 25.527 1.191 1.00 88.01 420 ARG A N 1
ATOM 2965 C CA . ARG A 1 440 ? -53.925 24.835 1.859 1.00 75.57 420 ARG A CA 1
ATOM 2966 C C . ARG A 1 440 ? -54.637 23.879 0.904 1.00 87.52 420 ARG A C 1
ATOM 2967 O O . ARG A 1 440 ? -54.924 22.725 1.255 1.00 83.97 420 ARG A O 1
ATOM 2969 N N . LYS A 1 441 ? -54.931 24.337 -0.310 1.00 87.37 421 LYS A N 1
ATOM 2970 C CA . LYS A 1 441 ? -55.425 23.457 -1.364 1.00 85.12 421 LYS A CA 1
ATOM 2971 C C . LYS A 1 441 ? -54.210 22.890 -2.094 1.00 94.17 421 LYS A C 1
ATOM 2972 O O . LYS A 1 441 ? -53.483 23.630 -2.769 1.00 93.83 421 LYS A O 1
ATOM 2974 N N . SER A 1 442 ? -53.962 21.589 -1.936 1.00 82.42 422 SER A N 1
ATOM 2975 C CA . SER A 1 442 ? -52.849 20.959 -2.690 1.00 91.73 422 SER A CA 1
ATOM 2976 C C . SER A 1 442 ? -53.175 21.009 -4.185 1.00 100.13 422 SER A C 1
ATOM 2977 O O . SER A 1 442 ? -54.282 20.576 -4.556 1.00 102.83 422 SER A O 1
ATOM 2980 N N . LEU A 1 443 ? -52.243 21.509 -5.004 1.00 93.75 423 LEU A N 1
ATOM 2981 C CA . LEU A 1 443 ? -52.465 21.577 -6.473 1.00 92.30 423 LEU A CA 1
ATOM 2982 C C . LEU A 1 443 ? -52.983 20.219 -6.955 1.00 105.73 423 LEU A C 1
ATOM 2983 O O . LEU A 1 443 ? -54.049 20.208 -7.599 1.00 111.71 423 LEU A O 1
ATOM 2985 N N . PRO A 1 444 ? -52.306 19.076 -6.693 1.00 110.58 424 PRO A N 1
ATOM 2986 C CA . PRO A 1 444 ? -52.870 17.770 -7.030 1.00 96.11 424 PRO A CA 1
ATOM 2987 C C . PRO A 1 444 ? -53.841 17.379 -5.906 1.00 95.03 424 PRO A C 1
ATOM 2988 O O . PRO A 1 444 ? -53.450 17.424 -4.756 1.00 93.98 424 PRO A O 1
ATOM 2992 N N . LYS A 1 445 ? -55.085 17.041 -6.255 1.00 90.97 425 LYS A N 1
ATOM 2993 C CA . LYS A 1 445 ? -56.096 16.638 -5.241 1.00 84.20 425 LYS A CA 1
ATOM 2994 C C . LYS A 1 445 ? -55.655 15.320 -4.596 1.00 84.19 425 LYS A C 1
ATOM 2995 O O . LYS A 1 445 ? -54.985 14.531 -5.279 1.00 88.13 425 LYS A O 1
ATOM 2997 N N . PRO A 1 446 ? -55.993 15.040 -3.319 1.00 79.07 426 PRO A N 1
ATOM 2998 C CA . PRO A 1 446 ? -55.506 13.827 -2.640 1.00 70.44 426 PRO A CA 1
ATOM 2999 C C . PRO A 1 446 ? -55.791 12.545 -3.391 1.00 74.77 426 PRO A C 1
ATOM 3000 O O . PRO A 1 446 ? -55.053 11.568 -3.227 1.00 74.19 426 PRO A O 1
ATOM 3004 N N . SER A 1 447 ? -56.848 12.508 -4.201 1.00 74.36 427 SER A N 1
ATOM 3005 C CA . SER A 1 447 ? -57.161 11.342 -5.014 1.00 72.82 427 SER A CA 1
ATOM 3006 C C . SER A 1 447 ? -56.423 11.325 -6.344 1.00 76.36 427 SER A C 1
ATOM 3007 O O . SER A 1 447 ? -56.401 10.280 -7.006 1.00 76.01 427 SER A O 1
ATOM 3010 N N . HIS A 1 448 ? -55.840 12.445 -6.755 1.00 80.80 428 HIS A N 1
ATOM 3011 C CA . HIS A 1 448 ? -55.193 12.513 -8.061 1.00 82.92 428 HIS A CA 1
ATOM 3012 C C . HIS A 1 448 ? -53.922 11.670 -8.066 1.00 76.23 428 HIS A C 1
ATOM 3013 O O . HIS A 1 448 ? -53.151 11.713 -7.097 1.00 72.61 428 HIS A O 1
ATOM 3020 N N . PRO A 1 449 ? -53.679 10.887 -9.118 1.00 75.87 429 PRO A N 1
ATOM 3021 C CA . PRO A 1 449 ? -52.442 10.105 -9.194 1.00 76.69 429 PRO A CA 1
ATOM 3022 C C . PRO A 1 449 ? -51.233 11.008 -9.018 1.00 77.73 429 PRO A C 1
ATOM 3023 O O . PRO A 1 449 ? -51.245 12.169 -9.427 1.00 78.10 429 PRO A O 1
ATOM 3027 N N . ASP A 1 450 ? -50.204 10.475 -8.363 1.00 74.31 430 ASP A N 1
ATOM 3028 C CA . ASP A 1 450 ? -48.942 11.128 -8.019 1.00 72.48 430 ASP A CA 1
ATOM 3029 C C . ASP A 1 450 ? -49.063 12.033 -6.793 1.00 70.52 430 ASP A C 1
ATOM 3030 O O . ASP A 1 450 ? -48.045 12.616 -6.383 1.00 68.11 430 ASP A O 1
ATOM 3035 N N . TYR A 1 451 ? -50.249 12.165 -6.189 1.00 69.89 431 TYR A N 1
ATOM 3036 C CA . TYR A 1 451 ? -50.382 12.896 -4.931 1.00 66.93 431 TYR A CA 1
ATOM 3037 C C . TYR A 1 451 ? -49.437 12.313 -3.894 1.00 66.74 431 TYR A C 1
ATOM 3038 O O . TYR A 1 451 ? -49.410 11.101 -3.672 1.00 68.59 431 TYR A O 1
ATOM 3047 N N . VAL A 1 452 ? -48.660 13.180 -3.254 1.00 64.63 432 VAL A N 1
ATOM 3048 C CA . VAL A 1 452 ? -47.627 12.760 -2.317 1.00 64.45 432 VAL A CA 1
ATOM 3049 C C . VAL A 1 452 ? -48.155 12.983 -0.909 1.00 63.27 432 VAL A C 1
ATOM 3050 O O . VAL A 1 452 ? -48.241 14.122 -0.444 1.00 61.17 432 VAL A O 1
ATOM 3054 N N . ALA A 1 453 ? -48.498 11.902 -0.218 1.00 64.74 433 ALA A N 1
ATOM 3055 C CA . ALA A 1 453 ? -49.072 11.965 1.121 1.00 64.05 433 ALA A CA 1
ATOM 3056 C C . ALA A 1 453 ? -48.012 11.562 2.138 1.00 64.14 433 ALA A C 1
ATOM 3057 O O . ALA A 1 453 ? -47.710 10.377 2.283 1.00 66.10 433 ALA A O 1
ATOM 3059 N N . LEU A 1 454 ? -47.458 12.540 2.850 1.00 62.16 434 LEU A N 1
ATOM 3060 C CA . LEU A 1 454 ? -46.486 12.258 3.897 1.00 62.26 434 LEU A CA 1
ATOM 3061 C C . LEU A 1 454 ? -47.186 11.714 5.140 1.00 62.95 434 LEU A C 1
ATOM 3062 O O . LEU A 1 454 ? -48.380 11.912 5.335 1.00 62.68 434 LEU A O 1
ATOM 3067 N N . ALA A 1 455 ? -46.420 11.043 6.005 1.00 63.96 435 ALA A N 1
ATOM 3068 C CA . ALA A 1 455 ? -46.972 10.528 7.254 1.00 64.77 435 ALA A CA 1
ATOM 3069 C C . ALA A 1 455 ? -47.530 11.668 8.113 1.00 62.80 435 ALA A C 1
ATOM 3070 O O . ALA A 1 455 ? -47.132 12.825 7.958 1.00 60.82 435 ALA A O 1
ATOM 3072 N N . PRO A 1 456 ? -48.467 11.362 9.022 1.00 63.42 436 PRO A N 1
ATOM 3073 C CA . PRO A 1 456 ? -49.083 12.428 9.840 1.00 61.78 436 PRO A CA 1
ATOM 3074 C C . PRO A 1 456 ? -48.095 13.338 10.568 1.00 60.28 436 PRO A C 1
ATOM 3075 O O . PRO A 1 456 ? -48.289 14.557 10.569 1.00 58.34 436 PRO A O 1
ATOM 3079 N N . ALA A 1 457 ? -47.061 12.781 11.202 1.00 61.27 437 ALA A N 1
ATOM 3080 C CA . ALA A 1 457 ? -46.074 13.608 11.893 1.00 60.07 437 ALA A CA 1
ATOM 3081 C C . ALA A 1 457 ? -45.353 14.537 10.929 1.00 58.33 437 ALA A C 1
ATOM 3082 O O . ALA A 1 457 ? -44.976 15.661 11.300 1.00 56.62 437 ALA A O 1
ATOM 3084 N N . ASP A 1 458 ? -45.158 14.088 9.691 1.00 58.85 438 ASP A N 1
ATOM 3085 C CA . ASP A 1 458 ? -44.489 14.895 8.681 1.00 57.45 438 ASP A CA 1
ATOM 3086 C C . ASP A 1 458 ? -45.429 15.946 8.103 1.00 55.71 438 ASP A C 1
ATOM 3087 O O . ASP A 1 458 ? -45.005 17.075 7.833 1.00 53.93 438 ASP A O 1
ATOM 3092 N N . ARG A 1 459 ? -46.703 15.591 7.910 1.00 56.31 439 ARG A N 1
ATOM 3093 C CA . ARG A 1 459 ? -47.702 16.582 7.521 1.00 54.90 439 ARG A CA 1
ATOM 3094 C C . ARG A 1 459 ? -47.751 17.718 8.534 1.00 53.22 439 ARG A C 1
ATOM 3095 O O . ARG A 1 459 ? -47.810 18.895 8.165 1.00 51.51 439 ARG A O 1
ATOM 3103 N N . ALA A 1 460 ? -47.750 17.374 9.823 1.00 53.84 440 ALA A N 1
ATOM 3104 C CA . ALA A 1 460 ? -47.784 18.392 10.865 1.00 52.52 440 ALA A CA 1
ATOM 3105 C C . ALA A 1 460 ? -46.540 19.263 10.813 1.00 51.09 440 ALA A C 1
ATOM 3106 O O . ALA A 1 460 ? -46.626 20.486 10.970 1.00 49.41 440 ALA A O 1
ATOM 3108 N N . LEU A 1 461 ? -45.375 18.648 10.587 1.00 51.86 441 LEU A N 1
ATOM 3109 C CA . LEU A 1 461 ? -44.126 19.402 10.572 1.00 50.74 441 LEU A CA 1
ATOM 3110 C C . LEU A 1 461 ? -44.094 20.377 9.407 1.00 49.13 441 LEU A C 1
ATOM 3111 O O . LEU A 1 461 ? -43.681 21.530 9.571 1.00 47.52 441 LEU A O 1
ATOM 3116 N N . VAL A 1 462 ? -44.540 19.939 8.229 1.00 49.66 442 VAL A N 1
ATOM 3117 C CA . VAL A 1 462 ? -44.489 20.798 7.051 1.00 48.42 442 VAL A CA 1
ATOM 3118 C C . VAL A 1 462 ? -45.271 22.089 7.296 1.00 46.69 442 VAL A C 1
ATOM 3119 O O . VAL A 1 462 ? -44.779 23.186 7.020 1.00 45.19 442 VAL A O 1
ATOM 3123 N N . ALA A 1 463 ? -46.479 21.981 7.870 1.00 47.00 443 ALA A N 1
ATOM 3124 C CA . ALA A 1 463 ? -47.331 23.157 8.055 1.00 45.64 443 ALA A CA 1
ATOM 3125 C C . ALA A 1 463 ? -46.751 24.120 9.087 1.00 45.71 443 ALA A C 1
ATOM 3126 O O . ALA A 1 463 ? -46.803 25.343 8.902 1.00 46.47 443 ALA A O 1
ATOM 3128 N N . ARG A 1 464 ? -46.196 23.595 10.182 1.00 45.06 444 ARG A N 1
ATOM 3129 C CA . ARG A 1 464 ? -45.621 24.471 11.199 1.00 47.90 444 ARG A CA 1
ATOM 3130 C C . ARG A 1 464 ? -44.432 25.253 10.641 1.00 44.58 444 ARG A C 1
ATOM 3131 O O . ARG A 1 464 ? -44.361 26.481 10.779 1.00 45.62 444 ARG A O 1
ATOM 3139 N N . LEU A 1 465 ? -43.489 24.554 9.992 1.00 43.52 445 LEU A N 1
ATOM 3140 C CA . LEU A 1 465 ? -42.329 25.219 9.401 1.00 42.56 445 LEU A CA 1
ATOM 3141 C C . LEU A 1 465 ? -42.719 26.134 8.241 1.00 44.85 445 LEU A C 1
ATOM 3142 O O . LEU A 1 465 ? -42.099 27.188 8.045 1.00 45.13 445 LEU A O 1
ATOM 3147 N N . ALA A 1 466 ? -43.727 25.749 7.455 1.00 41.80 446 ALA A N 1
ATOM 3148 C CA . ALA A 1 466 ? -44.212 26.639 6.407 1.00 40.81 446 ALA A CA 1
ATOM 3149 C C . ALA A 1 466 ? -44.789 27.908 7.013 1.00 39.39 446 ALA A C 1
ATOM 3150 O O . ALA A 1 466 ? -44.642 28.998 6.452 1.00 38.17 446 ALA A O 1
ATOM 3152 N N . GLY A 1 467 ? -45.433 27.780 8.171 1.00 41.86 447 GLY A N 1
ATOM 3153 C CA . GLY A 1 467 ? -45.982 28.949 8.836 1.00 41.31 447 GLY A CA 1
ATOM 3154 C C . GLY A 1 467 ? -44.906 29.911 9.296 1.00 37.31 447 GLY A C 1
ATOM 3155 O O . GLY A 1 467 ? -45.106 31.127 9.296 1.00 37.65 447 GLY A O 1
ATOM 3156 N N . ILE A 1 468 ? -43.753 29.379 9.699 1.00 37.74 448 ILE A N 1
ATOM 3157 C CA . ILE A 1 468 ? -42.621 30.231 10.063 1.00 36.81 448 ILE A CA 1
ATOM 3158 C C . ILE A 1 468 ? -42.060 30.908 8.822 1.00 44.11 448 ILE A C 1
ATOM 3159 O O . ILE A 1 468 ? -41.775 32.113 8.813 1.00 39.30 448 ILE A O 1
ATOM 3164 N N . LEU A 1 469 ? -41.892 30.126 7.754 1.00 41.33 449 LEU A N 1
ATOM 3165 C CA . LEU A 1 469 ? -41.283 30.618 6.525 1.00 40.47 449 LEU A CA 1
ATOM 3166 C C . LEU A 1 469 ? -42.128 31.711 5.884 1.00 35.96 449 LEU A C 1
ATOM 3167 O O . LEU A 1 469 ? -41.594 32.663 5.301 1.00 37.87 449 LEU A O 1
ATOM 3172 N N . ARG A 1 470 ? -43.449 31.612 5.992 1.00 38.32 450 ARG A N 1
ATOM 3173 C CA . ARG A 1 470 ? -44.275 32.671 5.430 1.00 37.95 450 ARG A CA 1
ATOM 3174 C C . ARG A 1 470 ? -44.097 33.968 6.207 1.00 39.57 450 ARG A C 1
ATOM 3175 O O . ARG A 1 470 ? -44.097 35.059 5.620 1.00 38.81 450 ARG A O 1
ATOM 3183 N N . VAL A 1 471 ? -43.940 33.873 7.527 1.00 35.17 451 VAL A N 1
ATOM 3184 C CA . VAL A 1 471 ? -43.761 35.088 8.318 1.00 31.94 451 VAL A CA 1
ATOM 3185 C C . VAL A 1 471 ? -42.409 35.725 8.008 1.00 36.50 451 VAL A C 1
ATOM 3186 O O . VAL A 1 471 ? -42.322 36.940 7.784 1.00 36.50 451 VAL A O 1
ATOM 3190 N N . ALA A 1 472 ? -41.350 34.914 7.906 1.00 34.47 452 ALA A N 1
ATOM 3191 C CA . ALA A 1 472 ? -40.041 35.444 7.524 1.00 31.92 452 ALA A CA 1
ATOM 3192 C C . ALA A 1 472 ? -40.067 36.071 6.132 1.00 38.16 452 ALA A C 1
ATOM 3193 O O . ALA A 1 472 ? -39.474 37.133 5.912 1.00 38.03 452 ALA A O 1
ATOM 3195 N N . ASP A 1 473 ? -40.740 35.425 5.176 1.00 39.08 453 ASP A N 1
ATOM 3196 C CA . ASP A 1 473 ? -40.831 35.967 3.824 1.00 33.46 453 ASP A CA 1
ATOM 3197 C C . ASP A 1 473 ? -41.537 37.316 3.827 1.00 41.27 453 ASP A C 1
ATOM 3198 O O . ASP A 1 473 ? -41.120 38.248 3.127 1.00 40.94 453 ASP A O 1
ATOM 3203 N N . GLY A 1 474 ? -42.608 37.439 4.614 1.00 34.06 454 GLY A N 1
ATOM 3204 C CA . GLY A 1 474 ? -43.282 38.715 4.742 1.00 34.23 454 GLY A CA 1
ATOM 3205 C C . GLY A 1 474 ? -42.394 39.801 5.312 1.00 36.55 454 GLY A C 1
ATOM 3206 O O . GLY A 1 474 ? -42.557 40.976 4.976 1.00 39.57 454 GLY A O 1
ATOM 3207 N N . LEU A 1 475 ? -41.436 39.436 6.158 1.00 34.12 455 LEU A N 1
ATOM 3208 C CA . LEU A 1 475 ? -40.565 40.442 6.752 1.00 37.03 455 LEU A CA 1
ATOM 3209 C C . LEU A 1 475 ? -39.497 40.964 5.800 1.00 32.22 455 LEU A C 1
ATOM 3210 O O . LEU A 1 475 ? -38.851 41.954 6.130 1.00 35.79 455 LEU A O 1
ATOM 3215 N N . ASP A 1 476 ? -39.289 40.351 4.641 1.00 33.22 456 ASP A N 1
ATOM 3216 C CA . ASP A 1 476 ? -38.390 40.916 3.640 1.00 35.90 456 ASP A CA 1
ATOM 3217 C C . ASP A 1 476 ? -39.121 41.160 2.324 1.00 35.11 456 ASP A C 1
ATOM 3218 O O . ASP A 1 476 ? -38.519 41.113 1.250 1.00 32.50 456 ASP A O 1
ATOM 3223 N N . ARG A 1 477 ? -40.427 41.445 2.405 1.00 33.06 457 ARG A N 1
ATOM 3224 C CA . ARG A 1 477 ? -41.216 41.709 1.205 1.00 36.90 457 ARG A CA 1
ATOM 3225 C C . ARG A 1 477 ? -40.623 42.850 0.386 1.00 39.90 457 ARG A C 1
ATOM 3226 O O . ARG A 1 477 ? -40.563 42.769 -0.849 1.00 36.43 457 ARG A O 1
ATOM 3234 N N . ALA A 1 478 ? -40.154 43.907 1.054 1.00 32.03 458 ALA A N 1
ATOM 3235 C CA . ALA A 1 478 ? -39.545 45.055 0.388 1.00 29.35 458 ALA A CA 1
ATOM 3236 C C . ALA A 1 478 ? -38.108 44.800 -0.064 1.00 37.28 458 ALA A C 1
ATOM 3237 O O . ALA A 1 478 ? -37.485 45.699 -0.645 1.00 36.31 458 ALA A O 1
ATOM 3239 N N . HIS A 1 479 ? -37.557 43.618 0.211 1.00 31.58 459 HIS A N 1
ATOM 3240 C CA . HIS A 1 479 ? -36.233 43.244 -0.278 1.00 30.38 459 HIS A CA 1
ATOM 3241 C C . HIS A 1 479 ? -35.154 44.195 0.246 1.00 32.25 459 HIS A C 1
ATOM 3242 O O . HIS A 1 479 ? -34.172 44.480 -0.440 1.00 38.14 459 HIS A O 1
ATOM 3249 N N . THR A 1 480 ? -35.316 44.666 1.485 1.00 31.36 460 THR A N 1
ATOM 3250 C CA . THR A 1 480 ? -34.325 45.557 2.076 1.00 35.29 460 THR A CA 1
ATOM 3251 C C . THR A 1 480 ? -33.203 44.836 2.809 1.00 37.98 460 THR A C 1
ATOM 3252 O O . THR A 1 480 ? -32.156 45.443 3.045 1.00 30.46 460 THR A O 1
ATOM 3256 N N . GLY A 1 481 ? -33.403 43.582 3.212 1.00 36.83 461 GLY A N 1
ATOM 3257 C CA . GLY A 1 481 ? -32.406 42.925 4.036 1.00 39.21 461 GLY A CA 1
ATOM 3258 C C . GLY A 1 481 ? -32.275 43.469 5.441 1.00 33.51 461 GLY A C 1
ATOM 3259 O O . GLY A 1 481 ? -31.364 43.059 6.160 1.00 35.43 461 GLY A O 1
ATOM 3260 N N . LEU A 1 482 ? -33.172 44.356 5.873 1.00 34.18 462 LEU A N 1
ATOM 3261 C CA . LEU A 1 482 ? -32.970 45.110 7.105 1.00 36.37 462 LEU A CA 1
ATOM 3262 C C . LEU A 1 482 ? -33.775 44.597 8.292 1.00 35.64 462 LEU A C 1
ATOM 3263 O O . LEU A 1 482 ? -33.452 44.949 9.425 1.00 36.91 462 LEU A O 1
ATOM 3268 N N . ALA A 1 483 ? -34.814 43.791 8.076 1.00 35.01 463 ALA A N 1
ATOM 3269 C CA . ALA A 1 483 ? -35.655 43.362 9.190 1.00 36.34 463 ALA A CA 1
ATOM 3270 C C . ALA A 1 483 ? -34.876 42.518 10.204 1.00 34.96 463 ALA A C 1
ATOM 3271 O O . ALA A 1 483 ? -33.976 41.757 9.851 1.00 34.37 463 ALA A O 1
ATOM 3273 N N . ARG A 1 484 ? -35.251 42.647 11.476 1.00 34.41 464 ARG A N 1
ATOM 3274 C CA . ARG A 1 484 ? -34.647 41.879 12.559 1.00 46.31 464 ARG A CA 1
ATOM 3275 C C . ARG A 1 484 ? -35.726 41.538 13.572 1.00 45.25 464 ARG A C 1
ATOM 3276 O O . ARG A 1 484 ? -36.631 42.345 13.813 1.00 42.12 464 ARG A O 1
ATOM 3284 N N . VAL A 1 485 ? -35.636 40.341 14.150 1.00 39.02 465 VAL A N 1
ATOM 3285 C CA . VAL A 1 485 ? -36.548 39.906 15.205 1.00 40.47 465 VAL A CA 1
ATOM 3286 C C . VAL A 1 485 ? -35.981 40.354 16.548 1.00 56.39 465 VAL A C 1
ATOM 3287 O O . VAL A 1 485 ? -34.847 40.010 16.897 1.00 56.23 465 VAL A O 1
ATOM 3291 N N . ASP A 1 486 ? -36.769 41.123 17.302 1.00 56.35 466 ASP A N 1
ATOM 3292 C CA . ASP A 1 486 ? -36.361 41.625 18.612 1.00 55.16 466 ASP A CA 1
ATOM 3293 C C . ASP A 1 486 ? -36.846 40.744 19.746 1.00 59.03 466 ASP A C 1
ATOM 3294 O O . 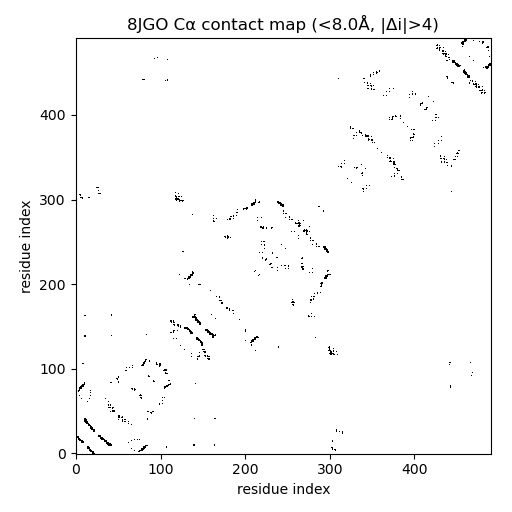ASP A 1 486 ? -36.105 40.514 20.706 1.00 59.81 466 ASP A O 1
ATOM 3299 N N . ASP A 1 487 ? -38.080 40.248 19.657 1.00 57.59 467 ASP A N 1
ATOM 3300 C CA . ASP A 1 487 ? -38.648 39.434 20.719 1.00 54.91 467 ASP A CA 1
ATOM 3301 C C . ASP A 1 487 ? -39.841 38.643 20.200 1.00 54.71 467 ASP A C 1
ATOM 3302 O O . ASP A 1 487 ? -40.598 39.126 19.355 1.00 51.86 467 ASP A O 1
ATOM 3307 N N . LEU A 1 488 ? -40.006 37.431 20.721 1.00 55.84 468 LEU A N 1
ATOM 3308 C CA . LEU A 1 488 ? -41.156 36.591 20.404 1.00 51.93 468 LEU A CA 1
ATOM 3309 C C . LEU A 1 488 ? -41.595 35.926 21.697 1.00 55.73 468 LEU A C 1
ATOM 3310 O O . LEU A 1 488 ? -40.817 35.190 22.310 1.00 60.31 468 LEU A O 1
ATOM 3315 N N . ARG A 1 489 ? -42.835 36.183 22.108 1.00 56.79 469 ARG A N 1
ATOM 3316 C CA . ARG A 1 489 ? -43.329 35.810 23.425 1.00 61.05 469 ARG A CA 1
ATOM 3317 C C . ARG A 1 489 ? -44.738 35.252 23.293 1.00 53.48 469 ARG A C 1
ATOM 3318 O O . ARG A 1 489 ? -45.480 35.622 22.385 1.00 56.89 469 ARG A O 1
ATOM 3326 N N . ARG A 1 490 ? -45.107 34.355 24.195 1.00 59.35 470 ARG A N 1
ATOM 3327 C CA . ARG A 1 490 ? -46.493 33.910 24.235 1.00 63.76 470 ARG A CA 1
ATOM 3328 C C . ARG A 1 490 ? -47.380 35.054 24.711 1.00 67.53 470 ARG A C 1
ATOM 3329 O O . ARG A 1 490 ? -46.973 35.878 25.535 1.00 64.76 470 ARG A O 1
ATOM 3337 N N . GLN A 1 491 ? -48.587 35.128 24.155 1.00 66.32 471 GLN A N 1
ATOM 3338 C CA . GLN A 1 491 ? -49.582 36.129 24.539 1.00 68.52 471 GLN A CA 1
ATOM 3339 C C . GLN A 1 491 ? -50.904 35.379 24.607 1.00 69.19 471 GLN A C 1
ATOM 3340 O O . GLN A 1 491 ? -51.616 35.258 23.604 1.00 73.91 471 GLN A O 1
ATOM 3346 N N . GLY A 1 492 ? -51.220 34.860 25.791 1.00 66.24 472 GLY A N 1
ATOM 3347 C CA . GLY A 1 492 ? -52.350 33.959 25.909 1.00 68.74 472 GLY A CA 1
ATOM 3348 C C . GLY A 1 492 ? -52.074 32.688 25.135 1.00 73.43 472 GLY A C 1
ATOM 3349 O O . GLY A 1 492 ? -50.959 32.154 25.142 1.00 73.15 472 GLY A O 1
ATOM 3350 N N . GLN A 1 493 ? -53.092 32.202 24.433 1.00 80.82 473 GLN A N 1
ATOM 3351 C CA . GLN A 1 493 ? -52.916 31.065 23.540 1.00 77.90 473 GLN A CA 1
ATOM 3352 C C . GLN A 1 493 ? -52.262 31.468 22.219 1.00 74.43 473 GLN A C 1
ATOM 3353 O O . GLN A 1 493 ? -52.157 30.633 21.308 1.00 71.61 473 GLN A O 1
ATOM 3355 N N . GLY A 1 494 ? -51.814 32.722 22.115 1.00 64.43 474 GLY A N 1
ATOM 3356 C CA . GLY A 1 494 ? -51.167 33.240 20.924 1.00 66.13 474 GLY A CA 1
ATOM 3357 C C . GLY A 1 494 ? -49.742 33.713 21.143 1.00 60.65 474 GLY A C 1
ATOM 3358 O O . GLY A 1 494 ? -49.065 33.247 22.064 1.00 64.66 474 GLY A O 1
ATOM 3359 N N . TRP A 1 495 ? -49.268 34.633 20.304 1.00 59.12 475 TRP A N 1
ATOM 3360 C CA . TRP A 1 495 ? -47.883 35.080 20.356 1.00 54.18 475 TRP A CA 1
ATOM 3361 C C . TRP A 1 495 ? -47.806 36.573 20.065 1.00 62.34 475 TRP A C 1
ATOM 3362 O O . TRP A 1 495 ? -48.707 37.158 19.461 1.00 61.58 475 TRP A O 1
ATOM 3373 N N . GLN A 1 496 ? -46.708 37.189 20.499 1.00 58.12 476 GLN A N 1
ATOM 3374 C CA . GLN A 1 496 ? -46.455 38.602 20.254 1.00 58.73 476 GLN A CA 1
ATOM 3375 C C . GLN A 1 496 ? -45.049 38.738 19.693 1.00 53.85 476 GLN A C 1
ATOM 3376 O O . GLN A 1 496 ? -44.085 38.291 20.321 1.00 57.22 476 GLN A O 1
ATOM 3382 N N . LEU A 1 497 ? -44.932 39.351 18.519 1.00 53.62 477 LEU A N 1
ATOM 3383 C CA . LEU A 1 497 ? -43.672 39.450 17.792 1.00 53.28 477 LEU A CA 1
ATOM 3384 C C . LEU A 1 497 ? -43.248 40.907 17.688 1.00 48.53 477 LEU A C 1
ATOM 3385 O O . LEU A 1 497 ? -44.019 41.747 17.215 1.00 54.34 477 LEU A O 1
ATOM 3390 N N . ARG A 1 498 ? -42.021 41.204 18.106 1.00 52.32 478 ARG A N 1
ATOM 3391 C CA . ARG A 1 498 ? -41.462 42.546 18.005 1.00 45.47 478 ARG A CA 1
ATOM 3392 C C . ARG A 1 498 ? -40.340 42.538 16.981 1.00 44.52 478 ARG A C 1
ATOM 3393 O O . ARG A 1 498 ? -39.411 41.736 17.086 1.00 48.15 478 ARG A O 1
ATOM 3401 N N . VAL A 1 499 ? -40.419 43.440 16.004 1.00 44.28 479 VAL A N 1
ATOM 3402 C CA . VAL A 1 499 ? -39.492 43.477 14.881 1.00 46.15 479 VAL A CA 1
ATOM 3403 C C . VAL A 1 499 ? -38.964 44.895 14.691 1.00 47.37 479 VAL A C 1
ATOM 3404 O O . VAL A 1 499 ? -39.658 45.875 14.973 1.00 52.47 479 VAL A O 1
ATOM 3408 N N . SER A 1 500 ? -37.737 45.005 14.183 1.00 46.53 480 SER A N 1
ATOM 3409 C CA . SER A 1 500 ? -37.152 46.279 13.789 1.00 40.49 480 SER A CA 1
ATOM 3410 C C . SER A 1 500 ? -36.677 46.187 12.344 1.00 42.90 480 SER A C 1
ATOM 3411 O O . SER A 1 500 ? -36.589 45.102 11.768 1.00 41.02 480 SER A O 1
ATOM 3414 N N . GLY A 1 501 ? -36.369 47.343 11.761 1.00 34.77 481 GLY A N 1
ATOM 3415 C CA . GLY A 1 501 ? -35.929 47.425 10.380 1.00 38.62 481 GLY A CA 1
ATOM 3416 C C . GLY A 1 501 ? -36.968 47.071 9.333 1.00 29.56 481 GLY A C 1
ATOM 3417 O O . GLY A 1 501 ? -36.605 46.596 8.254 1.00 36.50 481 GLY A O 1
ATOM 3418 N N . VAL A 1 502 ? -38.247 47.299 9.609 1.00 33.30 482 VAL A N 1
ATOM 3419 C CA . VAL A 1 502 ? -39.319 46.909 8.689 1.00 37.02 482 VAL A CA 1
ATOM 3420 C C . VAL A 1 502 ? -39.960 48.142 8.070 1.00 46.51 482 VAL A C 1
ATOM 3421 O O . VAL A 1 502 ? -40.070 49.194 8.708 1.00 35.66 482 VAL A O 1
ATOM 3425 N N . THR A 1 503 ? -40.404 47.994 6.806 1.00 37.54 483 THR A N 1
ATOM 3426 C CA . THR A 1 503 ? -41.194 48.980 6.085 1.00 39.08 483 THR A CA 1
ATOM 3427 C C . THR A 1 503 ? -42.683 48.708 6.273 1.00 43.35 483 THR A C 1
ATOM 3428 O O . THR A 1 503 ? -43.079 47.614 6.694 1.00 38.71 483 THR A O 1
ATOM 3432 N N . PRO A 1 504 ? -43.552 49.685 5.974 1.00 43.09 484 PRO A N 1
ATOM 3433 C CA . PRO A 1 504 ? -44.989 49.379 5.961 1.00 40.68 484 PRO A CA 1
ATOM 3434 C C . PRO A 1 504 ? -45.325 48.185 5.087 1.00 41.02 484 PRO A C 1
ATOM 3435 O O . PRO A 1 504 ? -46.226 47.406 5.427 1.00 43.19 484 PRO A O 1
ATOM 3439 N N . LEU A 1 505 ? -44.619 48.009 3.966 1.00 36.97 485 LEU A N 1
ATOM 3440 C CA . LEU A 1 505 ? -44.884 46.848 3.123 1.00 41.50 485 LEU A CA 1
ATOM 3441 C C . LEU A 1 505 ? -44.538 45.545 3.846 1.00 39.72 485 LEU A C 1
ATOM 3442 O O . LEU A 1 505 ? -45.251 44.545 3.702 1.00 37.57 485 LEU A O 1
ATOM 3447 N N . ASP A 1 506 ? -43.454 45.531 4.638 1.00 39.61 486 ASP A N 1
ATOM 3448 C CA . ASP A 1 506 ? -43.110 44.309 5.370 1.00 37.71 486 ASP A CA 1
ATOM 3449 C C . ASP A 1 506 ? -44.185 43.967 6.394 1.00 44.49 486 ASP A C 1
ATOM 3450 O O . ASP A 1 506 ? -44.630 42.815 6.483 1.00 48.33 486 ASP A O 1
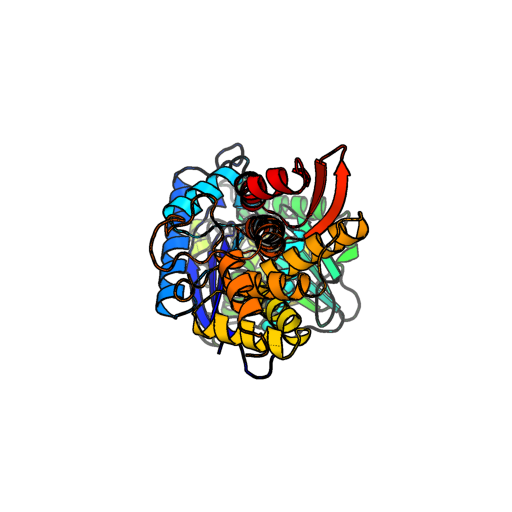ATOM 3455 N N . LEU A 1 507 ? -44.620 44.961 7.174 1.00 41.02 487 LEU A N 1
ATOM 3456 C CA . LEU A 1 507 ? -45.612 44.712 8.212 1.00 38.30 487 LEU A CA 1
ATOM 3457 C C . LEU A 1 507 ? -46.909 44.169 7.622 1.00 44.92 487 LEU A C 1
ATOM 3458 O O . LEU A 1 507 ? -47.527 43.267 8.196 1.00 44.30 487 LEU A O 1
ATOM 3463 N N . ALA A 1 508 ? -47.317 44.678 6.455 1.00 43.71 488 ALA A N 1
ATOM 3464 C CA . ALA A 1 508 ? -48.518 44.159 5.805 1.00 45.10 488 ALA A CA 1
ATOM 3465 C C . ALA A 1 508 ? -48.304 42.751 5.273 1.00 42.31 488 ALA A C 1
ATOM 3466 O O . ALA A 1 508 ? -49.237 41.943 5.265 1.00 40.87 488 ALA A O 1
ATOM 3468 N N . GLY A 1 509 ? -47.085 42.431 4.837 1.00 44.91 489 GLY A N 1
ATOM 3469 C CA . GLY A 1 509 ? -46.815 41.079 4.381 1.00 41.59 489 GLY A CA 1
ATOM 3470 C C . GLY A 1 509 ? -47.026 40.051 5.476 1.00 42.30 489 GLY A C 1
ATOM 3471 O O . GLY A 1 509 ? -47.573 38.973 5.238 1.00 47.79 489 GLY A O 1
ATOM 3472 N N . VAL A 1 510 ? -46.597 40.376 6.698 1.00 42.53 490 VAL A N 1
ATOM 3473 C CA . VAL A 1 510 ? -46.754 39.438 7.803 1.00 43.25 490 VAL A CA 1
ATOM 3474 C C . VAL A 1 510 ? -48.230 39.260 8.125 1.00 45.25 490 VAL A C 1
ATOM 3475 O O . VAL A 1 510 ? -48.708 38.140 8.338 1.00 48.68 490 VAL A O 1
ATOM 3479 N N . GLY A 1 511 ? -48.980 40.364 8.146 1.00 46.28 491 GLY A N 1
ATOM 3480 C CA . GLY A 1 511 ? -50.413 40.256 8.361 1.00 48.55 491 GLY A CA 1
ATOM 3481 C C . GLY A 1 511 ? -51.086 39.357 7.343 1.00 48.21 491 GLY A C 1
ATOM 3482 O O . GLY A 1 511 ? -51.923 38.519 7.693 1.00 51.98 491 GLY A O 1
ATOM 3483 N N . GLU A 1 512 ? -50.712 39.497 6.069 1.00 52.40 492 GLU A N 1
ATOM 3484 C CA . GLU A 1 512 ? -51.362 38.698 5.031 1.00 56.17 492 GLU A CA 1
ATOM 3485 C C . GLU A 1 512 ? -50.907 37.248 5.059 1.00 53.78 492 GLU A C 1
ATOM 3486 O O . GLU A 1 512 ? -51.704 36.351 4.783 1.00 55.91 492 GLU A O 1
ATOM 3492 N N . LYS A 1 513 ? -49.630 37.002 5.374 1.00 53.93 493 LYS A N 1
ATOM 3493 C CA . LYS A 1 513 ? -49.096 35.615 5.250 1.00 49.69 493 LYS A CA 1
ATOM 3494 C C . LYS A 1 513 ? -48.983 34.897 6.601 1.00 45.18 493 LYS A C 1
ATOM 3495 O O . LYS A 1 513 ? -48.592 33.720 6.594 1.00 40.87 493 LYS A O 1
ATOM 3501 N N . GLY A 1 514 ? -49.308 35.564 7.708 1.00 50.29 494 GLY A N 1
ATOM 3502 C CA . GLY A 1 514 ? -49.265 34.910 8.998 1.00 50.15 494 GLY A CA 1
ATOM 3503 C C . GLY A 1 514 ? -50.509 34.142 9.390 1.00 47.96 494 GLY A C 1
ATOM 3504 O O . GLY A 1 514 ? -50.602 33.691 10.535 1.00 49.44 494 GLY A O 1
ATOM 3505 N N . ASP A 1 515 ? -51.478 33.984 8.482 1.00 44.10 495 ASP A N 1
ATOM 3506 C CA . ASP A 1 515 ? -52.673 33.208 8.811 1.00 52.69 495 ASP A CA 1
ATOM 3507 C C . ASP A 1 515 ? -52.313 31.772 9.177 1.00 52.00 495 ASP A C 1
ATOM 3508 O O . ASP A 1 515 ? -52.862 31.211 10.132 1.00 56.40 495 ASP A O 1
ATOM 3513 N N . LEU A 1 516 ? -51.368 31.168 8.448 1.00 51.98 496 LEU A N 1
ATOM 3514 C CA . LEU A 1 516 ? -50.983 29.787 8.734 1.00 49.27 496 LEU A CA 1
ATOM 3515 C C . LEU A 1 516 ? -50.335 29.674 10.110 1.00 47.16 496 LEU A C 1
ATOM 3516 O O . LEU A 1 516 ? -50.642 28.743 10.869 1.00 48.26 496 LEU A O 1
ATOM 3521 N N . TRP A 1 517 ? -49.450 30.622 10.453 1.00 47.87 497 TRP A N 1
ATOM 3522 C CA . TRP A 1 517 ? -48.914 30.701 11.812 1.00 50.17 497 TRP A CA 1
ATOM 3523 C C . TRP A 1 517 ? -50.040 30.679 12.845 1.00 52.32 497 TRP A C 1
ATOM 3524 O O . TRP A 1 517 ? -50.012 29.873 13.785 1.00 51.59 497 TRP A O 1
ATOM 3535 N N . ALA A 1 518 ? -51.067 31.519 12.652 1.00 53.98 498 ALA A N 1
ATOM 3536 C CA . ALA A 1 518 ? -52.190 31.585 13.592 1.00 49.90 498 ALA A CA 1
ATOM 3537 C C . ALA A 1 518 ? -52.906 30.247 13.728 1.00 51.77 498 ALA A C 1
ATOM 3538 O O . ALA A 1 518 ? -53.296 29.856 14.835 1.00 51.88 498 ALA A O 1
ATOM 3540 N N . ARG A 1 519 ? -53.095 29.528 12.617 1.00 51.54 499 ARG A N 1
ATOM 3541 C CA . ARG A 1 519 ? -53.748 28.227 12.677 1.00 51.51 499 ARG A CA 1
ATOM 3542 C C . ARG A 1 519 ? -52.903 27.175 13.376 1.00 55.07 499 ARG A C 1
ATOM 3543 O O . ARG A 1 519 ? -53.462 26.205 13.901 1.00 56.66 499 ARG A O 1
ATOM 3551 N N . GLU A 1 520 ? -51.580 27.320 13.383 1.00 49.39 500 GLU A N 1
ATOM 3552 C CA . GLU A 1 520 ? -50.720 26.272 13.933 1.00 53.02 500 GLU A CA 1
ATOM 3553 C C . GLU A 1 520 ? -50.141 26.620 15.300 1.00 54.71 500 GLU A C 1
ATOM 3554 O O . GLU A 1 520 ? -49.973 25.726 16.140 1.00 51.71 500 GLU A O 1
ATOM 3560 N N . PHE A 1 521 ? -49.825 27.898 15.533 1.00 51.02 501 PHE A N 1
ATOM 3561 C CA . PHE A 1 521 ? -49.225 28.359 16.778 1.00 55.53 501 PHE A CA 1
ATOM 3562 C C . PHE A 1 521 ? -50.139 29.249 17.609 1.00 58.52 501 PHE A C 1
ATOM 3563 O O . PHE A 1 521 ? -49.826 29.506 18.777 1.00 62.87 501 PHE A O 1
ATOM 3571 N N . GLY A 1 522 ? -51.230 29.753 17.038 1.00 53.75 502 GLY A N 1
ATOM 3572 C CA . GLY A 1 522 ? -52.079 30.695 17.722 1.00 56.10 502 GLY A CA 1
ATOM 3573 C C . GLY A 1 522 ? -51.914 32.103 17.195 1.00 59.82 502 GLY A C 1
ATOM 3574 O O . GLY A 1 522 ? -50.943 32.425 16.499 1.00 55.83 502 GLY A O 1
ATOM 3575 N N . PRO A 1 523 ? -52.870 32.973 17.527 1.00 62.11 503 PRO A N 1
ATOM 3576 C CA . PRO A 1 523 ? -52.860 34.344 16.998 1.00 57.37 503 PRO A CA 1
ATOM 3577 C C . PRO A 1 523 ? -51.516 35.029 17.189 1.00 53.11 503 PRO A C 1
ATOM 3578 O O . PRO A 1 523 ? -50.871 34.886 18.226 1.00 62.55 503 PRO A O 1
ATOM 3582 N N . LEU A 1 524 ? -51.102 35.796 16.178 1.00 51.36 504 LEU A N 1
ATOM 3583 C CA . LEU A 1 524 ? -49.822 36.497 16.178 1.00 48.08 504 LEU A CA 1
ATOM 3584 C C . LEU A 1 524 ? -50.064 37.993 16.031 1.00 56.55 504 LEU A C 1
ATOM 3585 O O . LEU A 1 524 ? -50.703 38.425 15.065 1.00 52.85 504 LEU A O 1
ATOM 3590 N N . SER A 1 525 ? -49.560 38.782 16.982 1.00 54.43 505 SER A N 1
ATOM 3591 C CA . SER A 1 525 ? -49.546 40.236 16.870 1.00 56.79 505 SER A CA 1
ATOM 3592 C C . SER A 1 525 ? -48.111 40.692 16.650 1.00 53.45 505 SER A C 1
ATOM 3593 O O . SER A 1 525 ? -47.183 40.156 17.262 1.00 56.31 505 SER A O 1
ATOM 3596 N N . VAL A 1 526 ? -47.933 41.662 15.761 1.00 51.99 506 VAL A N 1
ATOM 3597 C CA . VAL A 1 526 ? -46.623 42.186 15.402 1.00 51.01 506 VAL A CA 1
ATOM 3598 C C . VAL A 1 526 ? -46.553 43.629 15.877 1.00 61.08 506 VAL A C 1
ATOM 3599 O O . VAL A 1 526 ? -47.569 44.331 15.906 1.00 58.02 506 VAL A O 1
ATOM 3603 N N . GLN A 1 527 ? -45.351 44.075 16.246 1.00 58.50 507 GLN A N 1
ATOM 3604 C CA . GLN A 1 527 ? -45.160 45.410 16.797 1.00 62.73 507 GLN A CA 1
ATOM 3605 C C . GLN A 1 527 ? -43.867 46.018 16.280 1.00 62.75 507 GLN A C 1
ATOM 3606 O O . GLN A 1 527 ? -42.890 45.311 16.023 1.00 62.27 507 GLN A O 1
ATOM 3612 N N . ASN A 1 528 ? -43.890 47.341 16.134 1.00 60.42 508 ASN A N 1
ATOM 3613 C CA . ASN A 1 528 ? -42.755 48.180 15.751 1.00 67.36 508 ASN A CA 1
ATOM 3614 C C . ASN A 1 528 ? -42.286 47.892 14.331 1.00 67.02 508 ASN A C 1
ATOM 3615 O O . ASN A 1 528 ? -41.925 48.820 13.600 1.00 70.28 508 ASN A O 1
#

Sequence (491 aa):
HMRVAVADVGTNSSHLLIAEALPGDAGGFRVIDTLKDRTRLGECLDTRGELTPEGEERLASALTRFRELAASAGAGDVRVYATSALREAPNGAEVAERVRQRTGLYPAVISGVREGELTYLGVREAVELGPDNVLLDLGGGSLEFVRGAEERAADVLSLPLGAIRMTRAFPEGDGKNAGRDVADAVARQVRELLRPHAGRFAARPGTQFFLSSGTAEAAADAIAQRRGGRPAEAAGGVNGERFTLTELADLLAHVARLRPAQRARVPGLERRGDTILAALSVLHAALDALGAREVTVSEGALREGMLIEELAQVQTFSLALSTRQRSVLATAGRFGVNLSHAGQVAELSRELFDRLLAAGETFPPPARSLLTAAAVLHEAGQIVRGFGPQDIELIAQIARYHRKSLPKPSHPDYVALAPADRALVARLAGILRVADGLDRAHTGLARVDDLRRQGQGWQLRVSGVTPLDLAGVGEKGDLWAREFGPLSVQN

B-factor: mean 45.74, std 16.31, range [18.85, 111.71]

Organism: Deinococcus radiodurans (strain ATCC 13939 / DSM 20539 / JCM 16871 / CCUG 27074 / LMG 4051 / NBRC 15346 / NCIMB 9279 / VKM B-1422 / R1) (NCBI:txid243230)

InterPro domains:
  IPR003607 HD/PDEase domain [cd00077] (337-458)
  IPR003695 Ppx/GppA phosphatase, N-terminal [PF02541] (24-311)
  IPR030673 Pyrophosphatase, GppA/Ppx-type [PIRSF001267] (2-507)
  IPR043129 ATPase, nucleotide binding domain [SSF53067] (2-125)
  IPR043129 ATPase, nucleotide binding domain [SSF53067] (131-312)
  IPR048950 Ppx/GppA phosphatase, C-terminal [PF21447] (323-466)
  IPR050273 GppA/Ppx guanosine pentaphosphate hydrolase [PTHR30005] (2-481)

Nearest PDB structures (foldseek):
  8jgp-assembly1_A  TM=1.000E+00  e=1.132E-84  Deinococcus radiodurans R1 = ATCC 13939 = DSM 20539
  8jgr-assembly1_A  TM=9.974E-01  e=1.389E-83  Deinococcus radiodurans R1 = ATCC 13939 = DSM 20539
  8jgu-assembly1_A  TM=9.728E-01  e=1.664E-49  Deinococcus radiodurans R1 = ATCC 13939 = DSM 20539
  8jgw-assembly1_B  TM=5.463E-01  e=7.370E-27  Klebsiella pneumoniae subsp. pneumoniae 1158
  6pbz-assembly1_B  TM=5.134E-01  e=2.865E-25  Escherichia coli K-12

Secondary structure (DSSP, 8-state):
--EEEEEEE-SS-EEEEEEEEPTTTSS-EEEEEEEEE---GGGSB-TTSPBPHHHHHHHHHHHHHHHHHHHHTT--SEEEEE-HHHHH-TTHHHHHHHHHHHHS---EE--HHHHHHHHHHHHHHHS---SSEEEEEE-SS-EEEEEE-SSSEEEEEEES--HHHHHHHS---SSTTHHHHHHHHHHHHHHHHHGGGGGGG---TT-EEEEESHHHHHHHHHHHHHTTPPPTTTTTSSTT-EEEHHHHHHHHHHHHHS-HHHHTTSTT-TT-TTTHHHHHHHHHHHHHHHT--EEEEES--HHHHHHHHHHHHHHHHHHHS-HHHHHHHHHHHHTT--HHHHHHHHHHHHHHHHHHHHTT----TTHHHHHHHHHHHTT-SS------HHHHHHHHHHHT--SS-SS-TTSTT-----HHHHHHHHHHHHHHHHHHHHTTT--S--EEEEEEEETTEEEEEEES--HHHHHHHHHHTHHHHHHH--EEEE-

Foldseek 3Di:
DAWAKEKEAEQQKIKIWIWAADPDLPLDTDTDDMDMGRLNQVVQAPPQLAGDVSSLVSVLVVLQVRQVVCVVVLNPAYFYEYEDSLVRHPCSQVSQVVSCVRRVAGHFYDYQQVQQFLFVQQLLVFDFFAQWEWEWEAAQFWIKIFIGGNHTTDDIDIGRLHLVSLCVVQDFDDDQQSLVVSLVVSLVVLCVGCVVPLVVRADDVPYAYEYEDDLVQLLLQLLVVVVVDDGQVPVPGQAFPKDWLVSLVVVLVVLSRDDLVVQCVRPSCVPPSSRNNSRSSNVSSSCVSRVGTMHTYHHTGNRSSLSSVLSVLLSVLLVPDDPQLNVLLVVLVVLVDDSSLLSQLLVQLLVVVVQCVVQPDDDDDCLNVLLSSLSSNLPRVVLCGPDDPVSVVLSSCLSPPDPCDPAHCPHPPDDDDDPVSVLSSLQSSLSSQLSSLQCVNVSSFKDWDHWAADDQAIETEMPRGGPSSVVSNVVSNPSVCVNRNDYHYYD

Solvent-accessible surface area: 21101 Å² total; per-residue (Å²): 101,56,93,10,2,0,0,9,3,12,11,25,11,0,52,0,0,0,1,39,8,58,120,71,75,86,18,20,33,136,82,57,56,59,44,82,17,73,1,100,0,5,65,6,57,63,124,190,22,68,3,42,110,102,0,14,88,83,0,5,50,0,0,59,105,0,114,96,46,0,66,97,21,59,11,47,68,8,24,2,6,0,8,5,6,6,62,93,8,88,29,3,45,95,0,2,59,111,0,56,126,125,10,46,13,17,0,0,59,5,59,10,74,77,13,0,73,12,2,0,23,0,0,70,83,34,16,138,12,8,108,28,0,0,0,0,9,3,28,6,4,8,0,2,0,0,20,6,48,81,116,158,20,92,40,17,17,40,14,59,0,0,4,8,73,5,40,139,55,54,114,62,47,128,55,161,59,12,4,77,89,11,12,92,31,0,11,170,64,0,102,104,51,1,147,102,57,16,57,96,0,32,44,124,142,67,22,70,9,2,0,1,32,17,4,1,49,10,0,3,14,1,3,19,39,114,132,50,27,165,73,15,128,64,103,71,17,5,66,20,41,147,4,48,26,92,44,0,33,73,0,21,50,48,0,6,137,32,146,56,73,84,5,38,204,8,68,3,0,87,142,24,8,97,12,0,6,3,0,0,1,0,0,38,4,0,2,72,48,4,29,2,170,92,5,21,0,0,68,4,20,14,40,21,0,2,0,28,68,8,1,40,69,9,14,94,14,30,125,92,17,59,126,83,8,36,39,12,10,55,32,0,30,179,80,69,19,43,33,14,4,2,3,13,0,0,63,5,0,55,63,0,6,56,70,0,82,94,31,51,32,105,30,58,132,51,0,84,30,2,0,1,0,0,0,1,32,30,86,3,71,91,50,91,96,60,26,38,111,108,30,91,66,2,10,44,38,3,21,31,55,118,91,86,45,103,60,35,99,105,106,115,135,49,66,78,27,60,112,80,28,123,52,12,4,11,45,0,1,0,0,8,64,0,0,46,4,0,1,70,5,51,1,7,31,1,94,12,72,63,11,111,100,83,75,99,5,3,12,0,101,0,35,27,28,9,79,11,0,66,48,0,3,54,92,97,8,79,3,0,41,146,77,16,12,92,37,44,47,65,123